Protein AF-A0A7S1UNJ0-F1 (afdb_monomer)

Solvent-accessible surface area (backbone atoms only — not comparable to full-atom values): 33321 Å² total; per-residue (Å²): 111,82,79,63,67,79,77,67,65,96,88,73,76,84,83,81,84,81,82,75,57,75,65,61,56,46,68,75,57,64,80,79,82,58,94,88,71,76,76,59,70,67,60,56,51,50,54,53,51,51,53,52,52,53,52,52,50,52,52,51,52,51,50,52,52,54,50,48,52,56,53,68,71,46,90,45,78,66,61,64,56,61,57,74,69,59,94,50,80,68,52,68,78,72,69,72,71,101,64,100,50,77,69,65,55,52,54,52,49,53,52,50,50,54,53,51,50,50,51,49,52,54,49,51,53,50,50,52,54,49,51,55,50,51,54,51,51,52,52,53,52,53,51,53,49,51,51,50,50,50,52,50,54,50,51,54,54,57,52,58,75,58,63,81,56,83,76,68,75,77,57,80,82,74,50,50,44,43,41,58,51,22,67,74,32,82,94,34,41,76,32,41,58,81,27,34,85,88,45,69,72,45,75,46,76,46,80,42,71,49,60,43,80,43,30,96,87,72,27,39,78,65,80,70,49,31,64,58,48,38,63,63,41,41,46,35,27,38,38,39,39,13,28,73,68,54,47,31,35,49,44,34,46,51,35,17,58,73,72,56,42,68,58,50,44,33,70,68,56,72,93,81,69,62,67,87,32,30,37,88,86,66,48,70,33,31,42,52,92,90,48,83,40,80,48,37,74,86,65,38,96,46,70,65,55,44,46,32,35,52,22,1,17,77,85,8,45,80,45,58,0,16,18,32,50,38,52,24,77,66,68,73,91,82,55,66,85,90,39,50,30,58,27,40,38,35,28,52,65,52,39,71,50,68,68,71,68,58,86,55,82,76,66,77,79,72,75,60,82,85,73,59,65,38,31,33,34,39,35,37,42,48,40,74,30,52,61,93,52,60,42,53,42,50,36,55,79,81,85,60,35,12,74,77,34,60,17,55,41,54,70,65,58,52,53,48,42,38,53,29,34,75,66,67,61,52,74,42,72,34,43,60,72,57,28,63,76,44,54,49,42,71,77,63,48,75,30,41,31,36,39,40,28,58,29,88,67,34,69,76,52,51,72,62,44,54,63,41,38,43,51,45,17,56,49,11,60,41,90,81,26,42,24,30,42,39,45,35,64,60,26,49,71,43,49,75,72,78,36,64,51,41,66,60,42,47,79,44,44,42,58,39,27,49,74,37,72,24,44,52,39,31,46,19,57,68,41,44,72,59,44,62,67,48,76,73,61,76,74,80,78,71,45,96,80,76,56,71,67,95,71,83,72,93,63,78,92,38,72,44,76,56,80,69,46,52,26,32,39,54,34,52,45,52,44,34,52,47,46,48,37,64,58,34,50,78,130

Mean predicted aligned error: 14.16 Å

Radius of gyration: 33.6 Å; Cα contacts (8 Å, |Δi|>4): 820; chains: 1; bounding box: 110×55×70 Å

Sequence (587 aa):
YRSARHHLSNSERINITIIFSPHMLRLATKNTNHPHQQLPSSTMLLIRVILVVTVMCAVSVTFILTLFDSLRDANDTKAAAALMTMDSPIWAEVGMTNGNGTSSSISRALEAVATLTKANEDLTSTVNMLEDHVQGLEKQLRSKTNEWKGAIEAAVKDSSSQATATTTSKDDDSLPMCDDLMNQHVMYRDGAFLSRPTTEVIWKTRGDGSQELTYPHMCRLKRYTATEARQCLAGHHIAVIGDSLSRYQYLGLVHLIENGEHPKRFGRRDDTGKCQHVNEKGEPQCTLHGEKNVCFEGTYRDWQAMYMDVGGGEDGGVFNGRMQCSCAQLDKKNTTEESYTQSFHYVSDIVDNMIIGENSAAAAATVDEKNGNQRIKMTMFNEVGWYDDPAPLNLFSFNNCSYDGSCRHSKEYNDELIARAYNKGWDWSAPLKKALNSTLRRDFGDVDITIYNRGLWNQIKGPTLAELMPLFYDWTGGTEGRCFYRSTTGSTRTRQKGHMIADRERDRLFDETIKAGCGYWDVAHVTREFIEYIADHPAQKKTNGGKKRLGNWDGYNNLYWDAVHFSPWVYEELNNLFLNILCNVKE

Structure (mmCIF, N/CA/C/O backbone):
data_AF-A0A7S1UNJ0-F1
#
_entry.id   AF-A0A7S1UNJ0-F1
#
loop_
_atom_site.group_PDB
_atom_site.id
_atom_site.type_symbol
_atom_site.label_atom_id
_atom_site.label_alt_id
_atom_site.label_comp_id
_atom_site.label_asym_id
_atom_site.label_entity_id
_atom_site.label_seq_id
_atom_site.pdbx_PDB_ins_code
_atom_site.Cartn_x
_atom_site.Cartn_y
_atom_site.Cartn_z
_atom_site.occupancy
_atom_site.B_iso_or_equiv
_atom_site.auth_seq_id
_atom_site.auth_comp_id
_atom_site.auth_asym_id
_atom_site.auth_atom_id
_atom_site.pdbx_PDB_model_num
ATOM 1 N N . TYR A 1 1 ? 54.045 -4.221 -6.256 1.00 31.78 1 TYR A N 1
ATOM 2 C CA . TYR A 1 1 ? 53.807 -2.860 -5.716 1.00 31.78 1 TYR A CA 1
ATOM 3 C C . TYR A 1 1 ? 53.582 -2.832 -4.199 1.00 31.78 1 TYR A C 1
ATOM 5 O O . TYR A 1 1 ? 54.375 -2.207 -3.510 1.00 31.78 1 TYR A O 1
ATOM 13 N N . ARG A 1 2 ? 52.574 -3.526 -3.631 1.00 26.72 2 ARG A N 1
ATOM 14 C CA . ARG A 1 2 ? 52.358 -3.537 -2.161 1.00 26.72 2 ARG A CA 1
ATOM 15 C C . ARG A 1 2 ? 53.514 -4.159 -1.357 1.00 26.72 2 ARG A C 1
ATOM 17 O O . ARG A 1 2 ? 53.830 -3.636 -0.300 1.00 26.72 2 ARG A O 1
ATOM 24 N N . SER A 1 3 ? 54.199 -5.174 -1.891 1.00 27.03 3 SER A N 1
ATOM 25 C CA . SER A 1 3 ? 55.351 -5.803 -1.213 1.00 27.03 3 SER A CA 1
ATOM 26 C C . SER A 1 3 ? 56.630 -4.948 -1.218 1.00 27.03 3 SER A C 1
ATOM 28 O O . SER A 1 3 ? 57.425 -5.028 -0.293 1.00 27.03 3 SER A O 1
ATOM 30 N N . ALA A 1 4 ? 56.819 -4.083 -2.222 1.00 36.12 4 ALA A N 1
ATOM 31 C CA . ALA A 1 4 ? 58.015 -3.238 -2.347 1.00 36.12 4 ALA A CA 1
ATOM 32 C C . ALA A 1 4 ? 57.964 -1.985 -1.448 1.00 36.12 4 ALA A C 1
ATOM 34 O O . ALA A 1 4 ? 58.986 -1.379 -1.147 1.00 36.12 4 ALA A O 1
ATOM 35 N N . ARG A 1 5 ? 56.768 -1.600 -0.983 1.00 36.34 5 ARG A N 1
ATOM 36 C CA . ARG A 1 5 ? 56.536 -0.363 -0.221 1.00 36.34 5 ARG A CA 1
ATOM 37 C C . ARG A 1 5 ? 57.022 -0.430 1.234 1.00 36.34 5 ARG A C 1
ATOM 39 O O . ARG A 1 5 ? 57.134 0.614 1.864 1.00 36.34 5 ARG A O 1
ATOM 46 N N . HIS A 1 6 ? 57.310 -1.622 1.760 1.00 36.16 6 HIS A N 1
ATOM 47 C CA . HIS A 1 6 ? 57.734 -1.804 3.153 1.00 36.16 6 HIS A CA 1
ATOM 48 C C . HIS A 1 6 ? 59.255 -1.802 3.376 1.00 36.16 6 HIS A C 1
ATOM 50 O O . HIS A 1 6 ? 59.674 -1.784 4.529 1.00 36.16 6 HIS A O 1
ATOM 56 N N . HIS A 1 7 ? 60.076 -1.762 2.319 1.00 36.78 7 HIS A N 1
ATOM 57 C CA . HIS A 1 7 ? 61.534 -1.928 2.438 1.00 36.78 7 HIS A CA 1
ATOM 58 C C . HIS A 1 7 ? 62.389 -0.735 1.980 1.00 36.78 7 HIS A C 1
ATOM 60 O O . HIS A 1 7 ? 63.610 -0.840 2.003 1.00 36.78 7 HIS A O 1
ATOM 66 N N . LEU A 1 8 ? 61.796 0.408 1.621 1.00 35.28 8 LEU A N 1
ATOM 67 C CA . LEU A 1 8 ? 62.554 1.595 1.196 1.00 35.28 8 LEU A CA 1
ATOM 68 C C . LEU A 1 8 ? 62.492 2.707 2.251 1.00 35.28 8 LEU A C 1
ATOM 70 O O . LEU A 1 8 ? 61.414 3.066 2.730 1.00 35.28 8 LEU A O 1
ATOM 74 N N . SER A 1 9 ? 63.659 3.248 2.616 1.00 40.47 9 SER A N 1
ATOM 75 C CA . SER A 1 9 ? 63.773 4.396 3.523 1.00 40.47 9 SER A CA 1
ATOM 76 C C . SER A 1 9 ? 63.409 5.710 2.810 1.00 40.47 9 SER A C 1
ATOM 78 O O . SER A 1 9 ? 63.422 5.798 1.583 1.00 40.47 9 SER A O 1
ATOM 80 N N . ASN A 1 10 ? 63.050 6.744 3.578 1.00 37.62 10 ASN A N 1
ATOM 81 C CA . ASN A 1 10 ? 62.399 7.966 3.082 1.00 37.62 10 ASN A CA 1
ATOM 82 C C . ASN A 1 10 ? 63.196 8.808 2.054 1.00 37.62 10 ASN A C 1
ATOM 84 O O . ASN A 1 10 ? 62.615 9.747 1.511 1.00 37.62 10 ASN A O 1
ATOM 88 N N . SER A 1 11 ? 64.466 8.507 1.763 1.00 31.81 11 SER A N 1
ATOM 89 C CA . SER A 1 11 ? 65.299 9.281 0.826 1.00 31.81 11 SER A CA 1
ATOM 90 C C . SER A 1 11 ? 65.249 8.823 -0.640 1.00 31.81 11 SER A C 1
ATOM 92 O O . SER A 1 11 ? 65.795 9.518 -1.488 1.00 31.81 11 SER A O 1
ATOM 94 N N . GLU A 1 12 ? 64.574 7.718 -0.975 1.00 40.62 12 GLU A N 1
ATOM 95 C CA . GLU A 1 12 ? 64.539 7.167 -2.345 1.00 40.62 12 GLU A CA 1
ATOM 96 C C . GLU A 1 12 ? 63.107 7.044 -2.886 1.00 40.62 12 GLU A C 1
ATOM 98 O O . GLU A 1 12 ? 62.590 5.961 -3.162 1.00 40.62 12 GLU A O 1
ATOM 103 N N . ARG A 1 13 ? 62.415 8.178 -3.034 1.00 35.31 13 ARG A N 1
ATOM 104 C CA . ARG A 1 13 ? 61.136 8.211 -3.758 1.00 35.31 13 ARG A CA 1
ATOM 105 C C . ARG A 1 13 ? 61.385 8.524 -5.230 1.00 35.31 13 ARG A C 1
ATOM 107 O O . ARG A 1 13 ? 61.629 9.672 -5.584 1.00 35.31 13 ARG A O 1
ATOM 114 N N . ILE A 1 14 ? 61.271 7.510 -6.086 1.00 35.81 14 ILE A N 1
ATOM 115 C CA . ILE A 1 14 ? 61.186 7.697 -7.539 1.00 35.81 14 ILE A CA 1
ATOM 116 C C . ILE A 1 14 ? 59.811 8.306 -7.851 1.00 35.81 14 ILE A C 1
ATOM 118 O O . ILE A 1 14 ? 58.778 7.660 -7.665 1.00 35.81 14 ILE A O 1
ATOM 122 N N . ASN A 1 15 ? 59.790 9.558 -8.311 1.00 30.92 15 ASN A N 1
ATOM 123 C CA . ASN A 1 15 ? 58.581 10.195 -8.830 1.00 30.92 15 ASN A CA 1
ATOM 124 C C . ASN A 1 15 ? 58.394 9.788 -10.295 1.00 30.92 15 ASN A C 1
ATOM 126 O O . ASN A 1 15 ? 59.105 10.268 -11.173 1.00 30.92 15 ASN A O 1
ATOM 130 N N . ILE A 1 16 ? 57.424 8.912 -10.557 1.00 32.69 16 ILE A N 1
ATOM 131 C CA . ILE A 1 16 ? 56.988 8.584 -11.917 1.00 32.69 16 ILE A CA 1
ATOM 132 C C . ILE A 1 16 ? 55.839 9.527 -12.277 1.00 32.69 16 ILE A C 1
ATOM 134 O O . ILE A 1 16 ? 54.727 9.389 -11.765 1.00 32.69 16 ILE A O 1
ATOM 138 N N . THR A 1 17 ? 56.103 10.484 -13.164 1.00 31.47 17 THR A N 1
ATOM 139 C CA . THR A 1 17 ? 55.075 11.361 -13.736 1.00 31.47 17 THR A CA 1
ATOM 140 C C . THR A 1 17 ? 54.550 10.728 -15.020 1.00 31.47 17 THR A C 1
ATOM 142 O O . THR A 1 17 ? 55.225 10.743 -16.044 1.00 31.47 17 THR A O 1
ATOM 145 N N . ILE A 1 18 ? 53.339 10.170 -14.976 1.00 35.25 18 ILE A N 1
ATOM 146 C CA . ILE A 1 18 ? 52.646 9.667 -16.170 1.00 35.25 18 ILE A CA 1
ATOM 147 C C . ILE A 1 18 ? 51.839 10.825 -16.764 1.00 35.25 18 ILE A C 1
ATOM 149 O O . ILE A 1 18 ? 50.862 11.279 -16.167 1.00 35.25 18 ILE A O 1
ATOM 153 N N . ILE A 1 19 ? 52.255 11.322 -17.930 1.00 33.16 19 ILE A N 1
ATOM 154 C CA . ILE A 1 19 ? 51.543 12.378 -18.661 1.00 33.16 19 ILE A CA 1
ATOM 155 C C . ILE A 1 19 ? 50.502 11.710 -19.561 1.00 33.16 19 ILE A C 1
ATOM 157 O O . ILE A 1 19 ? 50.842 11.081 -20.560 1.00 33.16 19 ILE A O 1
ATOM 161 N N . PHE A 1 20 ? 49.222 11.843 -19.216 1.00 35.59 20 PHE A N 1
ATOM 162 C CA . PHE A 1 20 ? 48.139 11.432 -20.107 1.00 35.59 20 PHE A CA 1
ATOM 163 C C . PHE A 1 20 ? 47.921 12.482 -21.201 1.00 35.59 20 PHE A C 1
ATOM 165 O O . PHE A 1 20 ? 47.884 13.682 -20.926 1.00 35.59 20 PHE A O 1
ATOM 172 N N . SER A 1 21 ? 47.702 12.029 -22.438 1.00 38.34 21 SER A N 1
ATOM 173 C CA . SER A 1 21 ? 47.213 12.893 -23.516 1.00 38.34 21 SER A CA 1
ATOM 174 C C . SER A 1 21 ? 45.868 13.535 -23.118 1.00 38.34 21 SER A C 1
ATOM 176 O O . SER A 1 21 ? 44.987 12.829 -22.609 1.00 38.34 21 SER A O 1
ATOM 178 N N . PRO A 1 22 ? 45.643 14.838 -23.392 1.00 39.88 22 PRO A N 1
ATOM 179 C CA . PRO A 1 22 ? 44.367 15.517 -23.139 1.00 39.88 22 PRO A CA 1
ATOM 180 C C . PRO A 1 22 ? 43.141 14.814 -23.752 1.00 39.88 22 PRO A C 1
ATOM 182 O O . PRO A 1 22 ? 42.018 14.995 -23.276 1.00 39.88 22 PRO A O 1
ATOM 185 N N . HIS A 1 23 ? 43.340 13.983 -24.783 1.00 42.88 23 HIS A N 1
ATOM 186 C CA . HIS A 1 23 ? 42.280 13.183 -25.401 1.00 42.88 23 HIS A CA 1
ATOM 187 C C . HIS A 1 23 ? 41.800 12.013 -24.526 1.00 42.88 23 HIS A C 1
ATOM 189 O O . HIS A 1 23 ? 40.591 11.802 -24.416 1.00 42.88 23 HIS A O 1
ATOM 195 N N . MET A 1 24 ? 42.708 11.318 -23.833 1.00 41.38 24 MET A N 1
ATOM 196 C CA . MET A 1 24 ? 42.376 10.228 -22.900 1.00 41.38 24 MET A CA 1
ATOM 197 C C . MET A 1 24 ? 41.607 10.751 -21.679 1.00 41.38 24 MET A C 1
ATOM 199 O O . MET A 1 24 ? 40.623 10.152 -21.243 1.00 41.38 24 MET A O 1
ATOM 203 N N . LEU A 1 25 ? 41.999 11.925 -21.168 1.00 43.38 25 LEU A N 1
ATOM 204 C CA . LEU A 1 25 ? 41.324 12.561 -20.034 1.00 43.38 25 LEU A CA 1
ATOM 205 C C . LEU A 1 25 ? 39.905 13.035 -20.403 1.00 43.38 25 LEU A C 1
ATOM 207 O O . LEU A 1 25 ? 38.991 12.956 -19.582 1.00 43.38 25 LEU A O 1
ATOM 211 N N . ARG A 1 26 ? 39.691 13.467 -21.655 1.00 46.25 26 ARG A N 1
ATOM 212 C CA . ARG A 1 26 ? 38.361 13.823 -22.183 1.00 46.25 26 ARG A CA 1
ATOM 213 C C . ARG A 1 26 ? 37.432 12.618 -22.329 1.00 46.25 26 ARG A C 1
ATOM 215 O O . ARG A 1 26 ? 36.246 12.767 -22.054 1.00 46.25 26 ARG A O 1
ATOM 222 N N . LEU A 1 27 ? 37.935 11.442 -22.712 1.00 47.78 27 LEU A N 1
ATOM 223 C CA . LEU A 1 27 ? 37.126 10.214 -22.804 1.00 47.78 27 LEU A CA 1
ATOM 224 C C . LEU A 1 27 ? 36.653 9.721 -21.427 1.00 47.78 27 LEU A C 1
ATOM 226 O O . LEU A 1 27 ? 35.520 9.269 -21.296 1.00 47.78 27 LEU A O 1
ATOM 230 N N . ALA A 1 28 ? 37.474 9.882 -20.386 1.00 46.66 28 ALA A N 1
ATOM 231 C CA . ALA A 1 28 ? 37.104 9.511 -19.018 1.00 46.66 28 ALA A CA 1
ATOM 232 C C . ALA A 1 28 ? 36.115 10.492 -18.351 1.00 46.66 28 ALA A C 1
ATOM 234 O O . ALA A 1 28 ? 35.383 10.097 -17.446 1.00 46.66 28 ALA A O 1
ATOM 235 N N . THR A 1 29 ? 36.079 11.759 -18.784 1.00 44.31 29 THR A N 1
ATOM 236 C CA . THR A 1 29 ? 35.309 12.835 -18.123 1.00 44.31 29 THR A CA 1
ATOM 237 C C . THR A 1 29 ? 34.035 13.256 -18.857 1.00 44.31 29 THR A C 1
ATOM 239 O O . THR A 1 29 ? 33.159 13.854 -18.240 1.00 44.31 29 THR A O 1
ATOM 242 N N . LYS A 1 30 ? 33.859 12.917 -20.144 1.00 45.25 30 LYS A N 1
ATOM 243 C CA . LYS A 1 30 ? 32.687 13.352 -20.935 1.00 45.25 30 LYS A CA 1
ATOM 244 C C . LYS A 1 30 ? 31.337 12.773 -20.490 1.00 45.25 30 LYS A C 1
ATOM 246 O O . LYS A 1 30 ? 30.307 13.235 -20.970 1.00 45.25 30 LYS A O 1
ATOM 251 N N . ASN A 1 31 ? 31.323 11.796 -19.585 1.00 45.06 31 ASN A N 1
ATOM 252 C CA . ASN A 1 31 ? 30.121 11.036 -19.239 1.00 45.06 31 ASN A CA 1
ATOM 253 C C . ASN A 1 31 ? 29.284 11.627 -18.084 1.00 45.06 31 ASN A C 1
ATOM 255 O O . ASN A 1 31 ? 28.440 10.931 -17.530 1.00 45.06 31 ASN A O 1
ATOM 259 N N . THR A 1 32 ? 29.509 12.885 -17.683 1.00 40.75 32 THR A N 1
ATOM 260 C CA . THR A 1 32 ? 28.756 13.503 -16.572 1.00 40.75 32 THR A CA 1
ATOM 261 C C . THR A 1 32 ? 27.659 14.477 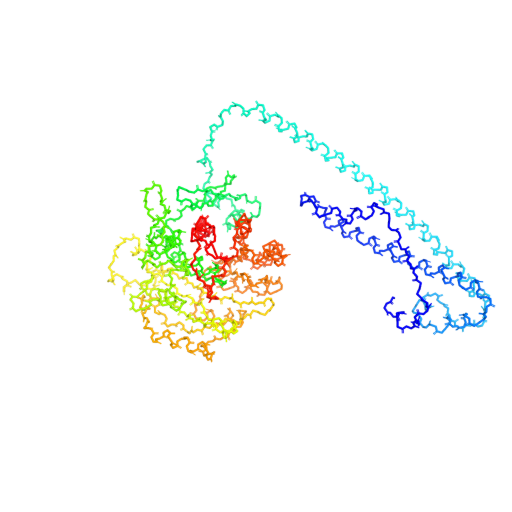-17.003 1.00 40.75 32 THR A C 1
ATOM 263 O O . THR A 1 32 ? 26.838 14.828 -16.165 1.00 40.75 32 THR A O 1
ATOM 266 N N . ASN A 1 33 ? 27.608 14.913 -18.272 1.00 36.25 33 ASN A N 1
ATOM 267 C CA . ASN A 1 33 ? 26.766 16.062 -18.656 1.00 36.25 33 ASN A CA 1
ATOM 268 C C . ASN A 1 33 ? 25.633 15.766 -19.660 1.00 36.25 33 ASN A C 1
ATOM 270 O O . ASN A 1 33 ? 24.837 16.663 -19.916 1.00 36.25 33 ASN A O 1
ATOM 274 N N . HIS A 1 34 ? 25.504 14.547 -20.203 1.00 41.44 34 HIS A N 1
ATOM 275 C CA . HIS A 1 34 ? 24.384 14.187 -21.090 1.00 41.44 34 HIS A CA 1
ATOM 276 C C . HIS A 1 34 ? 23.925 12.729 -20.873 1.00 41.44 34 HIS A C 1
ATOM 278 O O . HIS A 1 34 ? 24.598 11.812 -21.340 1.00 41.44 34 HIS A O 1
ATOM 284 N N . PRO A 1 35 ? 22.781 12.483 -20.204 1.00 40.81 35 PRO A N 1
ATOM 285 C CA . PRO A 1 35 ? 22.344 11.132 -19.825 1.00 40.81 35 PRO A CA 1
ATOM 286 C C . PRO A 1 35 ? 21.819 10.251 -20.979 1.00 40.81 35 PRO A C 1
ATOM 288 O O . PRO A 1 35 ? 21.586 9.066 -20.766 1.00 40.81 35 PRO A O 1
ATOM 291 N N . HIS A 1 36 ? 21.670 10.772 -22.203 1.00 36.81 36 HIS A N 1
ATOM 292 C CA . HIS A 1 36 ? 21.059 10.040 -23.328 1.00 36.81 36 HIS A CA 1
ATOM 293 C C . HIS A 1 36 ? 22.043 9.400 -24.324 1.00 36.81 36 HIS A C 1
ATOM 295 O O . HIS A 1 36 ? 21.622 8.897 -25.362 1.00 36.81 36 HIS A O 1
ATOM 301 N N . GLN A 1 37 ? 23.347 9.383 -24.037 1.00 41.28 37 GLN A N 1
ATOM 302 C CA . GLN A 1 37 ? 24.344 8.722 -24.891 1.00 41.28 37 GLN A CA 1
ATOM 303 C C . GLN A 1 37 ? 25.240 7.799 -24.061 1.00 41.28 37 GLN A C 1
ATOM 305 O O . GLN A 1 37 ? 26.401 8.107 -23.802 1.00 41.28 37 GLN A O 1
ATOM 310 N N . GLN A 1 38 ? 24.706 6.656 -23.623 1.00 44.22 38 GLN A N 1
ATOM 311 C CA . GLN A 1 38 ? 25.539 5.604 -23.037 1.00 44.22 38 GLN A CA 1
ATOM 312 C C . GLN A 1 38 ? 26.179 4.762 -24.147 1.00 44.22 38 GLN A C 1
ATOM 314 O O . GLN A 1 38 ? 25.488 4.213 -25.004 1.00 44.22 38 GLN A O 1
ATOM 319 N N . LEU A 1 39 ? 27.510 4.646 -24.120 1.00 46.75 39 LEU A N 1
ATOM 320 C CA . LEU A 1 39 ? 28.212 3.605 -24.874 1.00 46.75 39 LEU A CA 1
ATOM 321 C C . LEU A 1 39 ? 27.805 2.223 -24.327 1.00 46.75 39 LEU A C 1
ATOM 323 O O . LEU A 1 39 ? 27.637 2.094 -23.110 1.00 46.75 39 LEU A O 1
ATOM 327 N N . PRO A 1 40 ? 27.698 1.183 -25.175 1.00 62.03 40 PRO A N 1
ATOM 328 C CA . PRO A 1 40 ? 27.435 -0.181 -24.723 1.00 62.03 40 PRO A CA 1
ATOM 329 C C . PRO A 1 40 ? 28.428 -0.615 -23.634 1.00 62.03 40 PRO A C 1
ATOM 331 O O . PRO A 1 40 ? 29.626 -0.325 -23.709 1.00 62.03 40 PRO A O 1
ATOM 334 N N . SER A 1 41 ? 27.941 -1.330 -22.617 1.00 50.31 41 SER A N 1
ATOM 335 C CA . SER A 1 41 ? 28.733 -1.755 -21.449 1.00 50.31 41 SER A CA 1
ATOM 336 C C . SER A 1 41 ? 29.989 -2.554 -21.828 1.00 50.31 41 SER A C 1
ATOM 338 O O . SER A 1 41 ? 31.035 -2.413 -21.189 1.00 50.31 41 SER A O 1
ATOM 340 N N . SER A 1 42 ? 29.919 -3.323 -22.916 1.00 47.50 42 SER A N 1
ATOM 341 C CA . SER A 1 42 ? 31.031 -4.085 -23.490 1.00 47.50 42 SER A CA 1
ATOM 342 C C . SER A 1 42 ? 32.164 -3.194 -24.012 1.00 47.50 42 SER A C 1
ATOM 344 O O . SER A 1 42 ? 33.335 -3.506 -23.800 1.00 47.50 42 SER A O 1
ATOM 346 N N . THR A 1 43 ? 31.849 -2.043 -24.614 1.00 60.28 43 THR A N 1
ATOM 347 C CA . THR A 1 43 ? 32.844 -1.078 -25.109 1.00 60.28 43 THR A CA 1
ATOM 348 C C . THR A 1 43 ? 33.581 -0.398 -23.954 1.00 60.28 43 THR A C 1
ATOM 350 O O . THR A 1 43 ? 34.802 -0.253 -23.993 1.00 60.28 43 THR A O 1
ATOM 353 N N . MET A 1 44 ? 32.870 -0.040 -22.879 1.00 58.22 44 MET A N 1
ATOM 354 C CA . MET A 1 44 ? 33.486 0.557 -21.683 1.00 58.22 44 MET A CA 1
ATOM 355 C C . MET A 1 44 ? 34.365 -0.434 -20.912 1.00 58.22 44 MET A C 1
ATOM 357 O O . MET A 1 44 ? 35.400 -0.041 -20.368 1.00 58.22 44 MET A O 1
ATOM 361 N N . LEU A 1 45 ? 33.986 -1.714 -20.875 1.00 55.78 45 LEU A N 1
ATOM 362 C CA . LEU A 1 45 ? 34.808 -2.768 -20.282 1.00 55.78 45 LEU A CA 1
ATOM 363 C C . LEU A 1 45 ? 36.102 -2.975 -21.082 1.00 55.78 45 LEU A C 1
ATOM 365 O O . LEU A 1 45 ? 37.179 -3.010 -20.490 1.00 55.78 45 LEU A O 1
ATOM 369 N N . LEU A 1 46 ? 36.007 -3.025 -22.414 1.00 61.72 46 LEU A N 1
ATOM 370 C CA . LEU A 1 46 ? 37.161 -3.174 -23.300 1.00 61.72 46 LEU A CA 1
ATOM 371 C C . LEU A 1 46 ? 38.154 -2.009 -23.150 1.00 61.72 46 LEU A C 1
ATOM 373 O O . LEU A 1 46 ? 39.348 -2.246 -22.980 1.00 61.72 46 LEU A O 1
ATOM 377 N N . ILE A 1 47 ? 37.666 -0.762 -23.110 1.00 65.62 47 ILE A N 1
ATOM 378 C CA . ILE A 1 47 ? 38.508 0.428 -22.892 1.00 65.62 47 ILE A CA 1
ATOM 379 C C . ILE A 1 47 ? 39.249 0.342 -21.551 1.00 65.62 47 ILE A C 1
ATOM 381 O O . ILE A 1 47 ? 40.442 0.632 -21.489 1.00 65.62 47 IL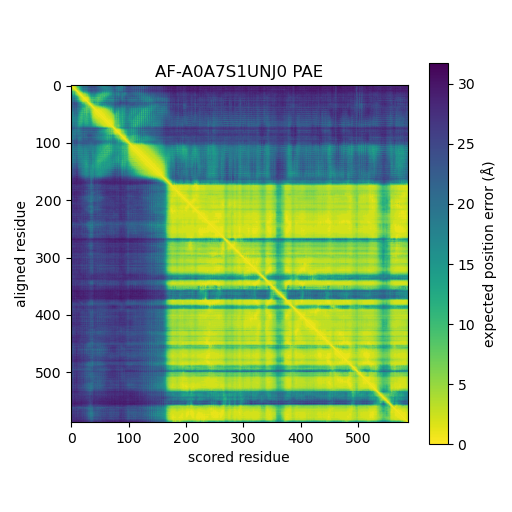E A O 1
ATOM 385 N N . ARG A 1 48 ? 38.576 -0.089 -20.475 1.00 61.56 48 ARG A N 1
ATOM 386 C CA . ARG A 1 48 ? 39.200 -0.241 -19.148 1.00 61.56 48 ARG A CA 1
ATOM 387 C C . ARG A 1 48 ? 40.265 -1.335 -19.125 1.00 61.56 48 ARG A C 1
ATOM 389 O O . ARG A 1 48 ? 41.312 -1.127 -18.519 1.00 61.56 48 ARG A O 1
ATOM 396 N N . VAL A 1 49 ? 40.013 -2.471 -19.777 1.00 64.25 49 VAL A N 1
ATOM 397 C CA . VAL A 1 49 ? 40.980 -3.577 -19.870 1.00 64.25 49 VAL A CA 1
ATOM 398 C C . VAL A 1 49 ? 42.224 -3.136 -20.638 1.00 64.25 49 VAL A C 1
ATOM 400 O O . VAL A 1 49 ? 43.330 -3.323 -20.137 1.00 64.25 49 VAL A O 1
ATOM 403 N N . ILE A 1 50 ? 42.056 -2.473 -21.786 1.00 68.50 50 ILE A N 1
ATOM 404 C CA . ILE A 1 50 ? 43.175 -1.948 -22.581 1.00 68.50 50 ILE A CA 1
ATOM 405 C C . ILE A 1 50 ? 44.002 -0.955 -21.752 1.00 68.50 50 ILE A C 1
ATOM 407 O O . ILE A 1 50 ? 45.219 -1.085 -21.681 1.00 68.50 50 ILE A O 1
ATOM 411 N N . LEU A 1 51 ? 43.358 -0.021 -21.042 1.00 65.25 51 LEU A N 1
ATOM 412 C CA . LEU A 1 51 ? 44.053 0.966 -20.204 1.00 65.25 51 LEU A CA 1
ATOM 413 C C . LEU A 1 51 ? 44.881 0.320 -19.085 1.00 65.25 51 LEU A C 1
ATOM 415 O O . LEU A 1 51 ? 46.009 0.742 -18.834 1.00 65.25 51 LEU A O 1
ATOM 419 N N . VAL A 1 52 ? 44.345 -0.709 -18.423 1.00 63.94 52 VAL A N 1
ATOM 420 C CA . VAL A 1 52 ? 45.062 -1.429 -17.359 1.00 63.94 52 VAL A CA 1
ATOM 421 C C . VAL A 1 52 ? 46.257 -2.191 -17.928 1.00 63.94 52 VAL A C 1
ATOM 423 O O . VAL A 1 52 ? 47.351 -2.090 -17.373 1.00 63.94 52 VAL A O 1
ATOM 426 N N . VAL A 1 53 ? 46.076 -2.904 -19.043 1.00 66.06 53 VAL A N 1
ATOM 427 C CA . VAL A 1 53 ? 47.153 -3.670 -19.687 1.00 66.06 53 VAL A CA 1
ATOM 428 C C . VAL A 1 53 ? 48.271 -2.738 -20.156 1.00 66.06 53 VAL A C 1
ATOM 430 O O . VAL A 1 53 ? 49.429 -2.968 -19.814 1.00 66.06 53 VAL A O 1
ATOM 433 N N . THR A 1 54 ? 47.941 -1.634 -20.830 1.00 71.56 54 THR A N 1
ATOM 434 C CA . THR A 1 54 ? 48.935 -0.661 -21.311 1.00 71.56 54 THR A CA 1
ATOM 435 C C . THR A 1 54 ? 49.726 -0.033 -20.163 1.00 71.56 54 THR A C 1
ATOM 437 O O . THR A 1 54 ? 50.949 0.077 -20.249 1.00 71.56 54 THR A O 1
ATOM 440 N N . VAL A 1 55 ? 49.068 0.329 -19.054 1.00 68.75 55 VAL A N 1
ATOM 441 C CA . VAL A 1 55 ? 49.759 0.877 -17.873 1.00 68.75 55 VAL A CA 1
ATOM 442 C C . VAL A 1 55 ? 50.671 -0.170 -17.232 1.00 68.75 55 VAL A C 1
ATOM 444 O O . VAL A 1 55 ? 51.799 0.155 -16.868 1.00 68.75 55 VAL A O 1
ATOM 447 N N . MET A 1 56 ? 50.229 -1.425 -17.114 1.00 62.47 56 MET A N 1
ATOM 448 C CA . MET A 1 56 ? 51.065 -2.488 -16.552 1.00 62.47 56 MET A CA 1
ATOM 449 C C . MET A 1 56 ? 52.280 -2.795 -17.433 1.00 62.47 56 MET A C 1
ATOM 451 O O . MET A 1 56 ? 53.384 -2.911 -16.904 1.00 62.47 56 MET A O 1
ATOM 455 N N . CYS A 1 57 ? 52.114 -2.856 -18.755 1.00 69.25 57 CYS A N 1
ATOM 456 C CA . CYS A 1 57 ? 53.223 -3.048 -19.690 1.00 69.25 57 CYS A CA 1
ATOM 457 C C . CYS A 1 57 ? 54.218 -1.879 -19.633 1.00 69.25 57 CYS A C 1
ATOM 459 O O . CYS A 1 57 ? 55.416 -2.112 -19.481 1.00 69.25 57 CYS A O 1
ATOM 461 N N . ALA A 1 58 ? 53.738 -0.630 -19.654 1.00 65.81 58 ALA A N 1
ATOM 462 C CA . ALA A 1 58 ? 54.592 0.556 -19.582 1.00 65.81 58 ALA A CA 1
ATOM 463 C C . ALA A 1 58 ? 55.386 0.630 -18.269 1.00 65.81 58 ALA A C 1
ATOM 465 O O . ALA A 1 58 ? 56.577 0.943 -18.285 1.00 65.81 58 ALA A O 1
ATOM 466 N N . VAL A 1 59 ? 54.760 0.305 -17.132 1.00 68.50 59 VAL A N 1
ATOM 467 C CA . VAL A 1 59 ? 55.441 0.268 -15.829 1.00 68.50 59 VAL A CA 1
ATOM 468 C C . VAL A 1 59 ? 56.494 -0.840 -15.792 1.00 68.50 59 VAL A C 1
ATOM 470 O O . VAL A 1 59 ? 57.605 -0.587 -15.332 1.00 68.50 59 VAL A O 1
ATOM 473 N N . SER A 1 60 ? 56.187 -2.036 -16.303 1.00 69.56 60 SER A N 1
ATOM 474 C CA . SER A 1 60 ? 57.142 -3.150 -16.343 1.00 69.56 60 SER A CA 1
ATOM 475 C C . SER A 1 60 ? 58.344 -2.851 -17.237 1.00 69.56 60 SER A C 1
ATOM 477 O O . SER A 1 60 ? 59.477 -3.052 -16.810 1.00 69.56 60 SER A O 1
ATOM 479 N N . VAL A 1 61 ? 58.123 -2.311 -18.440 1.00 67.50 61 VAL A N 1
ATOM 480 C CA . VAL A 1 61 ? 59.204 -1.937 -19.366 1.00 67.50 61 VAL A CA 1
ATOM 481 C C . VAL A 1 61 ? 60.049 -0.805 -18.785 1.00 67.50 61 VAL A C 1
ATOM 483 O O . VAL A 1 61 ? 61.270 -0.910 -18.767 1.00 67.50 61 VAL A O 1
ATOM 486 N N . THR A 1 62 ? 59.424 0.237 -18.228 1.00 68.06 62 THR A N 1
ATOM 487 C CA . THR A 1 62 ? 60.156 1.350 -17.600 1.00 68.06 62 THR A CA 1
ATOM 488 C C . THR A 1 62 ? 60.986 0.865 -16.413 1.00 68.06 62 THR A C 1
ATOM 490 O O . THR A 1 62 ? 62.144 1.248 -16.275 1.00 68.06 62 THR A O 1
ATOM 493 N N . PHE A 1 63 ? 60.430 -0.016 -15.575 1.00 72.06 63 PHE A N 1
ATOM 494 C CA . PHE A 1 63 ? 61.150 -0.618 -14.454 1.00 72.06 63 PHE A CA 1
ATOM 495 C C . PHE A 1 63 ? 62.352 -1.447 -14.925 1.00 72.06 63 PHE A C 1
ATOM 497 O O . PHE A 1 63 ? 63.441 -1.280 -14.386 1.00 72.06 63 PHE A O 1
ATOM 504 N N . ILE A 1 64 ? 62.181 -2.281 -15.956 1.00 66.62 64 ILE A N 1
ATOM 505 C CA . ILE A 1 64 ? 63.263 -3.095 -16.530 1.00 66.62 64 ILE A CA 1
ATOM 506 C C . ILE A 1 64 ? 64.358 -2.205 -17.131 1.00 66.62 64 ILE A C 1
ATOM 508 O O . ILE A 1 64 ? 65.532 -2.440 -16.867 1.00 66.62 64 ILE A O 1
ATOM 512 N N . LEU A 1 65 ? 64.002 -1.158 -17.881 1.00 62.47 65 LEU A N 1
ATOM 513 C CA . LEU A 1 65 ? 64.976 -0.234 -18.473 1.00 62.47 65 LEU A CA 1
ATOM 514 C C . LEU A 1 65 ? 65.733 0.569 -17.406 1.00 62.47 65 LEU A C 1
ATOM 516 O O . LEU A 1 65 ? 66.952 0.670 -17.473 1.00 62.47 65 LEU A O 1
ATOM 520 N N . THR A 1 66 ? 65.040 1.051 -16.370 1.00 65.69 66 THR A N 1
ATOM 521 C CA . THR A 1 66 ? 65.672 1.782 -15.253 1.00 65.69 66 THR A CA 1
ATOM 522 C C . THR A 1 66 ? 66.605 0.872 -14.448 1.00 65.69 66 THR A C 1
ATOM 524 O O . THR A 1 66 ? 67.667 1.299 -13.991 1.00 65.69 66 THR A O 1
ATOM 527 N N . LEU A 1 67 ? 66.225 -0.401 -14.289 1.00 63.31 67 LEU A N 1
ATOM 528 C CA . LEU A 1 67 ? 67.058 -1.427 -13.669 1.00 63.31 67 LEU A CA 1
ATOM 529 C C . LEU A 1 67 ? 68.307 -1.702 -14.516 1.00 63.31 67 LEU A C 1
ATOM 531 O O . LEU A 1 67 ? 69.398 -1.796 -13.967 1.00 63.31 67 LEU A O 1
ATOM 535 N N . PHE A 1 68 ? 68.167 -1.778 -15.841 1.00 59.09 68 PHE A N 1
ATOM 536 C CA . PHE A 1 68 ? 69.288 -1.978 -16.760 1.00 59.09 68 PHE A CA 1
ATOM 537 C C . PHE A 1 68 ? 70.244 -0.786 -16.807 1.00 59.09 68 PHE A C 1
ATOM 539 O O . PHE A 1 68 ? 71.450 -1.004 -16.772 1.00 59.09 68 PHE A O 1
ATOM 546 N N . ASP A 1 69 ? 69.743 0.450 -16.825 1.00 57.75 69 ASP A N 1
ATOM 547 C CA . ASP A 1 69 ? 70.592 1.646 -16.759 1.00 57.75 69 ASP A CA 1
ATOM 548 C C . ASP A 1 69 ? 71.330 1.725 -15.414 1.00 57.75 69 ASP A C 1
ATOM 550 O O . ASP A 1 69 ? 72.536 1.961 -15.381 1.00 57.75 69 ASP A O 1
ATOM 554 N N . SER A 1 70 ? 70.651 1.388 -14.310 1.00 57.16 70 SER A N 1
ATOM 555 C CA . SER A 1 70 ? 71.286 1.302 -12.985 1.00 57.16 70 SER A CA 1
ATOM 556 C C . SER A 1 70 ? 72.362 0.210 -12.920 1.00 57.16 70 SER A C 1
ATOM 558 O O . SER A 1 70 ? 73.389 0.392 -12.270 1.00 57.16 70 SER A O 1
ATOM 560 N N . LEU A 1 71 ? 72.156 -0.922 -13.602 1.00 52.72 71 LEU A N 1
ATOM 561 C CA . LEU A 1 71 ? 73.136 -2.011 -13.704 1.00 52.72 71 LEU A CA 1
ATOM 562 C C . LEU A 1 71 ? 74.288 -1.687 -14.665 1.00 52.72 71 LEU A C 1
ATOM 564 O O . LEU A 1 71 ? 75.396 -2.173 -14.460 1.00 52.72 71 LEU A O 1
ATOM 568 N N . ARG A 1 72 ? 74.045 -0.874 -15.700 1.00 53.47 72 ARG A N 1
ATOM 569 C CA . ARG A 1 72 ? 75.066 -0.422 -16.654 1.00 53.47 72 ARG A CA 1
ATOM 570 C C . ARG A 1 72 ? 76.027 0.578 -16.015 1.00 53.47 72 ARG A C 1
ATOM 572 O O . ARG A 1 72 ? 77.225 0.513 -16.280 1.00 53.47 72 ARG A O 1
ATOM 579 N N . ASP A 1 73 ? 75.507 1.467 -15.173 1.00 48.16 73 ASP A N 1
ATOM 580 C CA . ASP A 1 73 ? 76.305 2.485 -14.485 1.00 48.16 73 ASP A CA 1
ATOM 581 C C . ASP A 1 73 ? 77.008 1.924 -13.232 1.00 48.16 73 ASP A C 1
ATOM 583 O O . ASP A 1 73 ? 78.074 2.403 -12.836 1.00 48.16 73 ASP A O 1
ATOM 587 N N . ALA A 1 74 ? 76.475 0.852 -12.637 1.00 47.72 74 ALA A N 1
ATOM 588 C CA . ALA A 1 74 ? 77.115 0.129 -11.547 1.00 47.72 74 ALA A CA 1
ATOM 589 C C . ALA A 1 74 ? 78.177 -0.857 -12.070 1.00 47.72 74 ALA A C 1
ATOM 591 O O . ALA A 1 74 ? 77.962 -2.065 -12.115 1.00 47.72 74 ALA A O 1
ATOM 592 N N . ASN A 1 75 ? 79.389 -0.372 -12.349 1.00 47.38 75 ASN A N 1
ATOM 593 C CA . ASN A 1 75 ? 80.576 -1.231 -12.517 1.00 47.38 75 ASN A CA 1
ATOM 594 C C . ASN A 1 75 ? 81.063 -1.843 -11.175 1.00 47.38 75 ASN A C 1
ATOM 596 O O . ASN A 1 75 ? 82.245 -2.129 -10.990 1.00 47.38 75 ASN A O 1
ATOM 600 N N . ASP A 1 76 ? 80.157 -1.997 -10.206 1.00 46.19 76 ASP A N 1
ATOM 601 C CA . ASP A 1 76 ? 80.440 -2.393 -8.834 1.00 46.19 76 ASP A CA 1
ATOM 602 C C . ASP A 1 76 ? 79.779 -3.745 -8.534 1.00 46.19 76 ASP A C 1
ATOM 604 O O . ASP A 1 76 ? 78.558 -3.884 -8.416 1.00 46.19 76 ASP A O 1
ATOM 608 N N . THR A 1 77 ? 80.624 -4.766 -8.404 1.00 48.88 77 THR A N 1
ATOM 609 C CA . THR A 1 77 ? 80.288 -6.181 -8.150 1.00 48.88 77 THR A CA 1
ATOM 610 C C . THR A 1 77 ? 79.314 -6.441 -6.988 1.00 48.88 77 THR A C 1
ATOM 612 O O . THR A 1 77 ? 78.744 -7.529 -6.900 1.00 48.88 77 THR A O 1
ATOM 615 N N . LYS A 1 78 ? 79.059 -5.460 -6.114 1.00 49.06 78 LYS A N 1
ATOM 616 C CA . LYS A 1 78 ? 78.118 -5.582 -4.990 1.00 49.06 78 LYS A CA 1
ATOM 617 C C . LYS A 1 78 ? 76.642 -5.410 -5.370 1.00 49.06 78 LYS A C 1
ATOM 619 O O . LYS A 1 78 ? 75.802 -6.056 -4.747 1.00 49.06 78 LYS A O 1
ATOM 624 N N . ALA A 1 79 ? 76.308 -4.617 -6.392 1.00 50.00 79 ALA A N 1
ATOM 625 C CA . ALA A 1 79 ? 74.913 -4.427 -6.816 1.00 50.00 79 ALA A CA 1
ATOM 626 C C . ALA A 1 79 ? 74.353 -5.678 -7.523 1.00 50.00 79 ALA A C 1
ATOM 628 O O . ALA A 1 79 ? 73.215 -6.081 -7.283 1.00 50.00 79 ALA A O 1
ATOM 629 N N . ALA A 1 80 ? 75.190 -6.361 -8.310 1.00 49.59 80 ALA A N 1
ATOM 630 C CA . ALA A 1 80 ? 74.848 -7.635 -8.946 1.00 49.59 80 ALA A CA 1
ATOM 631 C C . ALA A 1 80 ? 74.627 -8.769 -7.921 1.00 49.59 80 ALA A C 1
ATOM 633 O O . ALA A 1 80 ? 73.733 -9.595 -8.094 1.00 49.59 80 ALA A O 1
ATOM 634 N N . ALA A 1 81 ? 75.390 -8.778 -6.819 1.00 51.47 81 ALA A N 1
ATOM 635 C CA . ALA A 1 81 ? 75.239 -9.758 -5.741 1.00 51.47 81 ALA A CA 1
ATOM 636 C C . ALA A 1 81 ? 73.947 -9.561 -4.921 1.00 51.47 81 ALA A C 1
ATOM 638 O O . ALA A 1 81 ? 73.355 -10.541 -4.478 1.00 51.47 81 ALA A O 1
ATOM 639 N N . ALA A 1 82 ? 73.478 -8.317 -4.760 1.00 50.19 82 ALA A N 1
ATOM 640 C CA . ALA A 1 82 ? 72.207 -8.014 -4.094 1.00 50.19 82 ALA A CA 1
ATOM 641 C C . ALA A 1 82 ? 70.974 -8.363 -4.952 1.00 50.19 82 ALA A C 1
ATOM 643 O O . ALA A 1 82 ? 69.901 -8.619 -4.412 1.00 50.19 82 ALA A O 1
ATOM 644 N N . LEU A 1 83 ? 71.119 -8.412 -6.282 1.00 46.31 83 LEU A N 1
ATOM 645 C CA . LEU A 1 83 ? 70.046 -8.836 -7.188 1.00 46.31 83 LEU A CA 1
ATOM 646 C C . LEU A 1 83 ? 69.856 -10.362 -7.211 1.00 46.31 83 LEU A C 1
ATOM 648 O O . LEU A 1 83 ? 68.734 -10.834 -7.370 1.00 46.31 83 LEU A O 1
ATOM 652 N N . MET A 1 84 ? 70.935 -11.133 -7.026 1.00 49.59 84 MET A N 1
ATOM 653 C CA . MET A 1 84 ? 70.892 -12.605 -7.011 1.00 49.59 84 MET A CA 1
ATOM 654 C C . MET A 1 84 ? 70.325 -13.206 -5.716 1.00 49.59 84 MET A C 1
ATOM 656 O O . MET A 1 84 ? 70.097 -14.410 -5.658 1.00 49.59 84 MET A O 1
ATOM 660 N N . THR A 1 85 ? 70.074 -12.394 -4.685 1.00 47.91 85 THR A N 1
ATOM 661 C CA . THR A 1 85 ? 69.454 -12.836 -3.423 1.00 47.91 85 THR A CA 1
ATOM 662 C C . THR A 1 85 ? 67.958 -12.524 -3.334 1.00 47.91 85 THR A C 1
ATOM 664 O O . THR A 1 85 ? 67.326 -12.850 -2.330 1.00 47.91 85 THR A O 1
ATOM 667 N N . MET A 1 86 ? 67.360 -11.919 -4.368 1.00 45.50 86 MET A N 1
ATOM 668 C CA . MET A 1 86 ? 65.912 -11.722 -4.436 1.00 45.50 86 MET A CA 1
ATOM 669 C C . MET A 1 86 ? 65.221 -12.974 -4.989 1.00 45.50 86 MET A C 1
ATOM 671 O O . MET A 1 86 ? 65.200 -13.194 -6.200 1.00 45.50 86 MET A O 1
ATOM 675 N N . ASP A 1 87 ? 64.595 -13.753 -4.103 1.00 44.38 87 ASP A N 1
ATOM 676 C CA . ASP A 1 87 ? 63.658 -14.821 -4.470 1.00 44.38 87 ASP A CA 1
ATOM 677 C C . ASP A 1 87 ? 62.429 -14.220 -5.175 1.00 44.38 87 ASP A C 1
ATOM 679 O O . ASP A 1 87 ? 61.451 -13.794 -4.556 1.00 44.38 87 ASP A O 1
ATOM 683 N N . SER A 1 88 ? 62.502 -14.151 -6.504 1.00 48.72 88 SER A N 1
ATOM 684 C CA . SER A 1 88 ? 61.399 -13.776 -7.384 1.00 48.72 88 SER A CA 1
ATOM 685 C C . SER A 1 88 ? 61.003 -14.982 -8.241 1.00 48.72 88 SER A C 1
ATOM 687 O O . SER A 1 88 ? 61.877 -15.554 -8.898 1.00 48.72 88 SER A O 1
ATOM 689 N N . PRO A 1 89 ? 59.705 -15.339 -8.322 1.00 45.88 89 PRO A N 1
ATOM 690 C CA . PRO A 1 89 ? 59.206 -16.424 -9.176 1.00 45.88 89 PRO A CA 1
ATOM 691 C C . PRO A 1 89 ? 59.589 -16.279 -10.657 1.00 45.88 89 PRO A C 1
ATOM 693 O O . PRO A 1 89 ? 59.626 -17.265 -11.383 1.00 45.88 89 PRO A O 1
ATOM 696 N N . ILE A 1 90 ? 59.918 -15.058 -11.094 1.00 47.03 90 ILE A N 1
ATOM 697 C CA . ILE A 1 90 ? 60.310 -14.747 -12.473 1.00 47.03 90 ILE A CA 1
ATOM 698 C C . ILE A 1 90 ? 61.611 -15.462 -12.866 1.00 47.03 90 ILE A C 1
ATOM 700 O O . ILE A 1 90 ? 61.738 -15.891 -14.006 1.00 47.03 90 ILE A O 1
ATOM 704 N N . TRP A 1 91 ? 62.565 -15.663 -11.949 1.00 48.62 91 TRP A N 1
ATOM 705 C CA . TRP A 1 91 ? 63.849 -16.299 -12.288 1.00 48.62 91 TRP A CA 1
ATOM 706 C C . TRP A 1 91 ? 63.732 -17.802 -12.576 1.00 48.62 91 TRP A C 1
ATOM 708 O O . TRP A 1 91 ? 64.545 -18.350 -13.324 1.00 48.62 91 TRP A O 1
ATOM 718 N N . ALA A 1 92 ? 62.699 -18.457 -12.038 1.00 48.62 92 ALA A N 1
ATOM 719 C CA . ALA A 1 92 ? 62.439 -19.876 -12.263 1.00 48.62 92 ALA A CA 1
ATOM 720 C C . ALA A 1 92 ? 61.922 -20.164 -13.686 1.00 48.62 92 ALA A C 1
ATOM 722 O O . ALA A 1 92 ? 62.262 -21.199 -14.255 1.00 48.62 92 ALA A O 1
ATOM 723 N N . GLU A 1 93 ? 61.172 -19.241 -14.298 1.00 48.03 93 GLU A N 1
ATOM 724 C CA . GLU A 1 93 ? 60.665 -19.401 -15.672 1.00 48.03 93 GLU A CA 1
ATOM 725 C C . GLU A 1 93 ? 61.735 -19.170 -16.751 1.00 48.03 93 GLU A C 1
ATOM 727 O O . GLU A 1 93 ? 61.622 -19.712 -17.847 1.00 48.03 93 GLU A O 1
ATOM 732 N N . VAL A 1 94 ? 62.818 -18.440 -16.448 1.00 47.91 94 VAL A N 1
ATOM 733 C CA . VAL A 1 94 ? 63.917 -18.173 -17.406 1.00 47.91 94 VAL A CA 1
ATOM 734 C C . VAL A 1 94 ? 65.042 -19.229 -17.329 1.00 47.91 94 VAL A C 1
ATOM 736 O O . VAL A 1 94 ? 66.058 -19.126 -18.016 1.00 47.91 94 VAL A O 1
ATOM 739 N N . GLY A 1 95 ? 64.887 -20.278 -16.510 1.00 47.19 95 GLY A N 1
ATOM 740 C CA . GLY A 1 95 ? 65.797 -21.434 -16.488 1.00 47.19 95 GLY A CA 1
ATOM 741 C C . GLY A 1 95 ? 67.229 -21.135 -16.018 1.00 47.19 95 GLY A C 1
ATOM 742 O O . GLY A 1 95 ? 68.178 -21.794 -16.454 1.00 47.19 95 GLY A O 1
ATOM 743 N N . MET A 1 96 ? 67.419 -20.136 -15.149 1.00 48.16 96 MET A N 1
ATOM 744 C CA . MET A 1 96 ? 68.732 -19.800 -14.589 1.00 48.16 96 MET A CA 1
ATOM 745 C C . MET A 1 96 ? 68.977 -20.541 -13.268 1.00 48.16 96 MET A C 1
ATOM 747 O O . MET A 1 96 ? 68.624 -20.063 -12.197 1.00 48.16 96 MET A O 1
ATOM 751 N N . THR A 1 97 ? 69.611 -21.714 -13.330 1.00 49.75 97 THR A N 1
ATOM 752 C CA . THR A 1 97 ? 70.162 -22.394 -12.144 1.00 49.75 97 THR A CA 1
ATOM 753 C C . THR A 1 97 ? 71.623 -22.003 -11.923 1.00 49.75 97 THR A C 1
ATOM 755 O O . THR A 1 97 ? 72.392 -21.929 -12.883 1.00 49.75 97 THR A O 1
ATOM 758 N N . ASN A 1 98 ? 72.014 -21.809 -10.659 1.00 47.91 98 ASN A N 1
ATOM 759 C CA . ASN A 1 98 ? 73.373 -21.465 -10.227 1.00 47.91 98 ASN A CA 1
ATOM 760 C C . ASN A 1 98 ? 74.423 -22.471 -10.737 1.00 47.91 98 ASN A C 1
ATOM 762 O O . ASN A 1 98 ? 74.631 -23.528 -10.147 1.00 47.91 98 ASN A O 1
ATOM 766 N N . GLY A 1 99 ? 75.108 -22.119 -11.824 1.00 45.53 99 GLY A N 1
ATOM 767 C CA . GLY A 1 99 ? 76.276 -22.822 -12.347 1.00 45.53 99 GLY A CA 1
ATOM 768 C C . GLY A 1 99 ? 77.320 -21.811 -12.815 1.00 45.53 99 GLY A C 1
ATOM 769 O O . GLY A 1 99 ? 77.002 -20.895 -13.571 1.00 45.53 99 GLY A O 1
ATOM 770 N N . ASN A 1 100 ? 78.559 -21.962 -12.337 1.00 49.59 100 ASN A N 1
ATOM 771 C CA . ASN A 1 100 ? 79.699 -21.089 -12.628 1.00 49.59 100 ASN A CA 1
ATOM 772 C C . ASN A 1 100 ? 79.966 -20.983 -14.141 1.00 49.59 100 ASN A C 1
ATOM 774 O O . ASN A 1 100 ? 80.633 -21.830 -14.728 1.00 49.59 100 ASN A O 1
ATOM 778 N N . GLY A 1 101 ? 79.452 -19.924 -14.765 1.00 49.53 101 GLY A N 1
ATOM 779 C CA . GLY A 1 101 ? 79.649 -19.630 -16.182 1.00 49.53 101 GLY A CA 1
ATOM 780 C C . GLY A 1 101 ? 79.044 -18.280 -16.560 1.00 49.53 101 GLY A C 1
ATOM 781 O O . GLY A 1 101 ? 78.033 -18.225 -17.258 1.00 49.53 101 GLY A O 1
ATOM 782 N N . THR A 1 102 ? 79.663 -17.190 -16.098 1.00 56.25 102 THR A N 1
ATOM 783 C CA . THR A 1 102 ? 79.195 -15.795 -16.248 1.00 56.25 102 THR A CA 1
ATOM 784 C C . THR A 1 102 ? 78.951 -15.358 -17.699 1.00 56.25 102 THR A C 1
ATOM 786 O O . THR A 1 102 ? 78.101 -14.509 -17.942 1.00 56.25 102 THR A O 1
ATOM 789 N N . SER A 1 103 ? 79.616 -15.975 -18.680 1.00 55.06 103 SER A N 1
ATOM 790 C CA . SER A 1 103 ? 79.439 -15.669 -20.109 1.00 55.06 103 SER A CA 1
ATOM 791 C C . SER A 1 103 ? 78.108 -16.190 -20.697 1.00 55.06 103 SER A C 1
ATOM 793 O O . SER A 1 103 ? 77.435 -15.466 -21.433 1.00 55.06 103 SER A O 1
ATOM 795 N N . SER A 1 104 ? 77.651 -17.398 -20.324 1.00 57.97 104 SER A N 1
ATOM 796 C CA . SER A 1 104 ? 76.438 -17.994 -20.928 1.00 57.97 104 SER A CA 1
ATOM 797 C C . SER A 1 104 ? 75.132 -17.358 -20.433 1.00 57.97 104 SER A C 1
ATOM 799 O O . SER A 1 104 ? 74.122 -17.364 -21.140 1.00 57.97 104 SER A O 1
ATOM 801 N N . SER A 1 105 ? 75.146 -16.803 -19.219 1.00 62.41 105 SER A N 1
ATOM 802 C CA . SER A 1 105 ? 73.976 -16.166 -18.607 1.00 62.41 105 SER A CA 1
ATOM 803 C C . SER A 1 105 ? 73.723 -14.773 -19.185 1.00 62.41 105 SER A C 1
ATOM 805 O O . SER A 1 105 ? 72.571 -14.401 -19.389 1.00 62.41 105 SER A O 1
ATOM 807 N N . ILE A 1 106 ? 74.785 -14.036 -19.532 1.00 67.06 106 ILE A N 1
ATOM 808 C CA . ILE A 1 106 ? 74.674 -12.727 -20.193 1.00 67.06 106 ILE A CA 1
ATOM 809 C C . ILE A 1 106 ? 74.105 -12.891 -21.607 1.00 67.06 106 ILE A C 1
ATOM 811 O O . ILE A 1 106 ? 73.202 -12.149 -21.984 1.00 67.06 106 ILE A O 1
ATOM 815 N N . SER A 1 107 ? 74.555 -13.899 -22.365 1.00 68.62 107 SER A N 1
ATOM 816 C CA . SER A 1 107 ? 74.022 -14.160 -23.712 1.00 68.62 107 SER A CA 1
ATOM 817 C C . SER A 1 107 ? 72.521 -14.476 -23.694 1.00 68.62 107 SER A C 1
ATOM 819 O O . SER A 1 107 ? 71.777 -13.935 -24.506 1.00 68.62 107 SER A O 1
ATOM 821 N N . ARG A 1 108 ? 72.054 -15.290 -22.734 1.00 70.06 108 ARG A N 1
ATOM 822 C CA . ARG A 1 108 ? 70.622 -15.608 -22.578 1.00 70.06 108 ARG A CA 1
ATOM 823 C C . ARG A 1 108 ? 69.793 -14.406 -22.120 1.00 70.06 108 ARG A C 1
ATOM 825 O O . ARG A 1 108 ? 68.666 -14.237 -22.573 1.00 70.06 108 ARG A O 1
ATOM 832 N N . ALA A 1 109 ? 70.352 -13.548 -21.266 1.00 67.31 109 ALA A N 1
ATOM 833 C CA . ALA A 1 109 ? 69.694 -12.307 -20.865 1.00 67.31 109 ALA A CA 1
ATOM 834 C C . ALA A 1 109 ? 69.539 -11.335 -22.048 1.00 67.31 109 ALA A C 1
ATOM 836 O O . ALA A 1 109 ? 68.473 -10.752 -22.221 1.00 67.31 109 ALA A O 1
ATOM 837 N N . LEU A 1 110 ? 70.564 -11.202 -22.896 1.00 72.19 110 LEU A N 1
ATOM 838 C CA . LEU A 1 110 ? 70.502 -10.365 -24.099 1.00 72.19 110 LEU A CA 1
ATOM 839 C C . LEU A 1 110 ? 69.478 -10.889 -25.119 1.00 72.19 110 LEU A C 1
ATOM 841 O O . LEU A 1 110 ? 68.756 -10.097 -25.721 1.00 72.19 110 LEU A O 1
ATOM 845 N N . GLU A 1 111 ? 69.359 -12.207 -25.272 1.00 75.12 111 GLU A N 1
ATOM 846 C CA . GLU A 1 111 ? 68.365 -12.834 -26.153 1.00 75.12 111 GLU A CA 1
ATOM 847 C C . GLU A 1 111 ? 66.926 -12.662 -25.628 1.00 75.12 111 GLU A C 1
ATOM 849 O O . GLU A 1 111 ? 66.004 -12.364 -26.394 1.00 75.12 111 GLU A O 1
ATOM 854 N N . ALA A 1 112 ? 66.733 -12.741 -24.306 1.00 71.44 112 ALA A N 1
ATOM 855 C CA . ALA A 1 112 ? 65.455 -12.433 -23.667 1.00 71.44 112 ALA A CA 1
ATOM 856 C C . ALA A 1 112 ? 65.069 -10.952 -23.833 1.00 71.44 112 ALA A C 1
ATOM 858 O O . ALA A 1 112 ? 63.914 -10.651 -24.136 1.00 71.44 112 ALA A O 1
ATOM 859 N N . VAL A 1 113 ? 66.030 -10.028 -23.704 1.00 72.94 113 VAL A N 1
ATOM 860 C CA . VAL A 1 113 ? 65.806 -8.594 -23.955 1.00 72.94 113 VAL A CA 1
ATOM 861 C C . VAL A 1 113 ? 65.413 -8.359 -25.410 1.00 72.94 113 VAL A C 1
ATOM 863 O O . VAL A 1 113 ? 64.405 -7.706 -25.649 1.00 72.94 113 VAL A O 1
ATOM 866 N N . ALA A 1 114 ? 66.123 -8.946 -26.376 1.00 74.81 114 ALA A N 1
ATOM 867 C CA . ALA A 1 114 ? 65.774 -8.821 -27.792 1.00 74.81 114 ALA A CA 1
ATOM 868 C C . ALA A 1 114 ? 64.359 -9.353 -28.095 1.00 74.81 114 ALA A C 1
ATOM 870 O O . ALA A 1 114 ? 63.603 -8.735 -28.847 1.00 74.81 114 ALA A O 1
ATOM 871 N N . THR A 1 115 ? 63.971 -10.461 -27.458 1.00 75.31 115 THR A N 1
ATOM 872 C CA . THR A 1 115 ? 62.623 -11.039 -27.578 1.00 75.31 115 THR A CA 1
ATOM 873 C C . THR A 1 115 ? 61.554 -10.111 -26.994 1.00 75.31 115 THR A C 1
ATOM 875 O O . THR A 1 115 ? 60.518 -9.892 -27.621 1.00 75.31 115 THR A O 1
ATOM 878 N N . LEU A 1 116 ? 61.810 -9.513 -25.825 1.00 72.88 116 LEU A N 1
ATOM 879 C CA . LEU A 1 116 ? 60.901 -8.553 -25.192 1.00 72.88 116 LEU A CA 1
ATOM 880 C C . LEU A 1 116 ? 60.799 -7.238 -25.974 1.00 72.88 116 LEU A C 1
ATOM 882 O O . LEU A 1 116 ? 59.706 -6.688 -26.087 1.00 72.88 116 LEU A O 1
ATOM 886 N N . THR A 1 117 ? 61.901 -6.752 -26.550 1.00 75.31 117 THR A N 1
ATOM 887 C CA . THR A 1 117 ? 61.904 -5.570 -27.422 1.00 75.31 117 THR A CA 1
ATOM 888 C C . THR A 1 117 ? 61.025 -5.802 -28.645 1.00 75.31 117 THR A C 1
ATOM 890 O O . THR A 1 117 ? 60.151 -4.984 -28.919 1.00 75.31 117 THR A O 1
ATOM 893 N N . LYS A 1 118 ? 61.169 -6.954 -29.313 1.00 81.44 118 LYS A N 1
ATOM 894 C CA . LYS A 1 118 ? 60.323 -7.317 -30.454 1.00 81.44 118 LYS A CA 1
ATOM 895 C C . LYS A 1 118 ? 58.846 -7.443 -30.066 1.00 81.44 118 LYS A C 1
ATOM 897 O O . LYS A 1 118 ? 57.985 -6.900 -30.747 1.00 81.44 118 LYS A O 1
ATOM 902 N N . ALA A 1 119 ? 58.545 -8.084 -28.935 1.00 74.50 119 ALA A N 1
ATOM 903 C CA . ALA A 1 119 ? 57.173 -8.177 -28.432 1.00 74.50 119 ALA A CA 1
ATOM 904 C C . ALA A 1 119 ? 56.566 -6.794 -28.121 1.00 74.50 119 ALA A C 1
ATOM 906 O O . ALA A 1 119 ? 55.375 -6.575 -28.337 1.00 74.50 119 ALA A O 1
ATOM 907 N N . ASN A 1 120 ? 57.376 -5.844 -27.644 1.00 75.75 120 ASN A N 1
ATOM 908 C CA . ASN A 1 120 ? 56.944 -4.470 -27.403 1.00 75.75 120 ASN A CA 1
ATOM 909 C C . ASN A 1 120 ? 56.691 -3.693 -28.709 1.00 75.75 120 ASN A C 1
ATOM 911 O O . ASN A 1 120 ? 55.739 -2.916 -28.781 1.00 75.75 120 ASN A O 1
ATOM 915 N N . GLU A 1 121 ? 57.501 -3.912 -29.745 1.00 82.44 121 GLU A N 1
ATOM 916 C CA . GLU A 1 121 ? 57.273 -3.356 -31.087 1.00 82.44 121 GLU A CA 1
ATOM 917 C C . GLU A 1 121 ? 55.976 -3.905 -31.707 1.00 82.44 121 GLU A C 1
ATOM 919 O O . GLU A 1 121 ? 55.147 -3.126 -32.182 1.00 82.44 121 GLU A O 1
ATOM 924 N N . ASP A 1 122 ? 55.741 -5.218 -31.607 1.00 80.00 122 ASP A N 1
ATOM 925 C CA . ASP A 1 122 ? 54.515 -5.873 -32.085 1.00 80.00 122 ASP A CA 1
ATOM 926 C C . ASP A 1 122 ? 53.267 -5.381 -31.325 1.00 80.00 122 ASP A C 1
ATOM 928 O O . ASP A 1 122 ? 52.215 -5.115 -31.922 1.00 80.00 122 ASP A O 1
ATOM 932 N N . LEU A 1 123 ? 53.380 -5.185 -30.005 1.00 78.00 123 LEU A N 1
ATOM 933 C CA . LEU A 1 123 ? 52.309 -4.614 -29.188 1.00 78.00 123 LEU A CA 1
ATOM 934 C C . LEU A 1 123 ? 52.030 -3.156 -29.571 1.00 78.00 123 LEU A C 1
ATOM 936 O O . LEU A 1 123 ? 50.870 -2.774 -29.710 1.00 78.00 123 LEU A O 1
ATOM 940 N N . THR A 1 124 ? 53.074 -2.356 -29.793 1.00 77.94 124 THR A N 1
ATOM 941 C CA . THR A 1 124 ? 52.946 -0.956 -30.231 1.00 77.94 124 THR A CA 1
ATOM 942 C C . THR A 1 124 ? 52.259 -0.870 -31.595 1.00 77.94 124 THR A C 1
ATOM 944 O O . THR A 1 124 ? 51.336 -0.078 -31.773 1.00 77.94 124 THR A O 1
ATOM 947 N N . SER A 1 125 ? 52.639 -1.737 -32.538 1.00 85.19 125 SER A N 1
ATOM 948 C CA . SER A 1 125 ? 51.978 -1.868 -33.843 1.00 85.19 125 SER A CA 1
ATOM 949 C C . SER A 1 125 ? 50.490 -2.214 -33.699 1.00 85.19 125 SER A C 1
ATOM 951 O O . SER A 1 125 ? 49.628 -1.586 -34.316 1.00 85.19 125 SER A O 1
ATOM 953 N N . THR A 1 126 ? 50.164 -3.154 -32.808 1.00 79.12 126 THR A N 1
ATOM 954 C CA . THR A 1 126 ? 48.779 -3.559 -32.529 1.00 79.12 126 THR A CA 1
ATOM 955 C C . THR A 1 126 ? 47.956 -2.426 -31.911 1.00 79.12 126 THR A C 1
ATOM 957 O O . THR A 1 126 ? 46.801 -2.227 -32.288 1.00 79.12 126 THR A O 1
ATOM 960 N N . VAL A 1 127 ? 48.543 -1.653 -30.993 1.00 78.81 127 VAL A N 1
ATOM 961 C CA . VAL A 1 127 ? 47.898 -0.474 -30.396 1.00 78.81 127 VAL A CA 1
ATOM 962 C C . VAL A 1 127 ? 47.608 0.581 -31.462 1.00 78.81 127 VAL A C 1
ATOM 964 O O . VAL A 1 127 ? 46.484 1.072 -31.515 1.00 78.81 127 VAL A O 1
ATOM 967 N N . ASN A 1 128 ? 48.556 0.859 -32.359 1.00 81.81 128 ASN A N 1
ATOM 968 C CA . ASN A 1 128 ? 48.350 1.812 -33.452 1.00 81.81 128 ASN A CA 1
ATOM 969 C C . ASN A 1 128 ? 47.211 1.369 -34.392 1.00 81.81 128 ASN A C 1
ATOM 971 O O . ASN A 1 128 ? 46.348 2.174 -34.731 1.00 81.81 128 ASN A O 1
ATOM 975 N N . MET A 1 129 ? 47.129 0.075 -34.739 1.00 85.06 129 MET A N 1
ATOM 976 C CA . MET A 1 129 ? 46.000 -0.453 -35.524 1.00 85.06 129 MET A CA 1
ATOM 977 C C . MET A 1 129 ? 44.649 -0.286 -34.810 1.00 85.06 129 MET A C 1
ATOM 979 O O . MET A 1 129 ? 43.635 -0.002 -35.452 1.00 85.06 129 MET A O 1
ATOM 983 N N . LEU A 1 130 ? 44.609 -0.475 -33.487 1.00 77.19 130 LEU A N 1
ATOM 984 C CA . LEU A 1 130 ? 43.394 -0.271 -32.694 1.00 77.19 130 LEU A CA 1
ATOM 985 C C . LEU A 1 130 ? 43.005 1.209 -32.623 1.00 77.19 130 LEU A C 1
ATOM 987 O O . LEU A 1 130 ? 41.818 1.518 -32.725 1.00 77.19 130 LEU A O 1
ATOM 991 N N . GLU A 1 131 ? 43.971 2.120 -32.486 1.00 81.81 131 GLU A N 1
ATOM 992 C CA . GLU A 1 131 ? 43.716 3.564 -32.528 1.00 81.81 131 GLU A CA 1
ATOM 993 C C . GLU A 1 131 ? 43.117 3.989 -33.873 1.00 81.81 131 GLU A C 1
ATOM 995 O O . GLU A 1 131 ? 42.091 4.675 -33.886 1.00 81.81 131 GLU A O 1
ATOM 1000 N N . ASP A 1 132 ? 43.671 3.515 -34.991 1.00 85.38 132 ASP A N 1
ATOM 1001 C CA . ASP A 1 132 ? 43.137 3.782 -36.332 1.00 85.38 132 ASP A CA 1
ATOM 1002 C C . ASP A 1 132 ? 41.700 3.253 -36.488 1.00 85.38 132 ASP A C 1
ATOM 1004 O O . ASP A 1 132 ? 40.819 3.940 -37.020 1.00 85.38 132 ASP A O 1
ATOM 1008 N N . HIS A 1 133 ? 41.420 2.055 -35.963 1.00 83.00 133 HIS A N 1
ATOM 1009 C CA . HIS A 1 133 ? 40.077 1.472 -35.993 1.00 83.00 133 HIS A CA 1
ATOM 1010 C C . HIS A 1 133 ? 39.077 2.288 -35.156 1.00 83.00 133 HIS A C 1
ATOM 1012 O O . HIS A 1 133 ? 37.958 2.558 -35.604 1.00 83.00 133 HIS A O 1
ATOM 1018 N N . VAL A 1 134 ? 39.474 2.728 -33.956 1.00 81.31 134 VAL A N 1
ATOM 1019 C CA . VAL A 1 134 ? 38.647 3.579 -33.085 1.00 81.31 134 VAL A CA 1
ATOM 1020 C C . VAL A 1 134 ? 38.364 4.925 -33.752 1.00 81.31 134 VAL A C 1
ATOM 1022 O O . VAL A 1 134 ? 37.212 5.361 -33.773 1.00 81.31 134 VAL A O 1
ATOM 1025 N N . GLN A 1 135 ? 39.367 5.561 -34.365 1.00 85.81 135 GLN A N 1
ATOM 1026 C CA . GLN A 1 135 ? 39.174 6.805 -35.118 1.00 85.81 135 GLN A CA 1
ATOM 1027 C C . GLN A 1 135 ? 38.200 6.620 -36.296 1.00 85.81 135 GLN A C 1
ATOM 1029 O O . GLN A 1 135 ? 37.352 7.487 -36.546 1.00 85.81 135 GLN A O 1
ATOM 1034 N N . GLY A 1 136 ? 38.265 5.474 -36.983 1.00 90.94 136 GLY A N 1
ATOM 1035 C CA . GLY A 1 136 ? 37.312 5.085 -38.024 1.00 90.94 136 GLY A CA 1
ATOM 1036 C C . GLY A 1 136 ? 35.871 4.987 -37.509 1.00 90.94 136 GLY A C 1
ATOM 1037 O O . GLY A 1 136 ? 34.964 5.585 -38.097 1.00 90.94 136 GLY A O 1
ATOM 1038 N N . LEU A 1 137 ? 35.661 4.308 -36.378 1.00 81.94 137 LEU A N 1
ATOM 1039 C CA . LEU A 1 137 ? 34.347 4.191 -35.734 1.00 81.94 137 LEU A CA 1
ATOM 1040 C C . LEU A 1 137 ? 33.808 5.547 -35.266 1.00 81.94 137 LEU A C 1
ATOM 1042 O O . LEU A 1 137 ? 32.633 5.848 -35.482 1.00 81.94 137 LEU A O 1
ATOM 1046 N N . GLU A 1 138 ? 34.648 6.414 -34.694 1.00 80.56 138 GLU A N 1
ATOM 1047 C CA . GLU A 1 138 ? 34.220 7.762 -34.306 1.00 80.56 138 GLU A CA 1
ATOM 1048 C C . GLU A 1 138 ? 33.765 8.596 -35.512 1.00 80.56 138 GLU A C 1
ATOM 1050 O O . GLU A 1 138 ? 32.806 9.369 -35.415 1.00 80.56 138 GLU A O 1
ATOM 1055 N N . LYS A 1 139 ? 34.445 8.462 -36.658 1.00 88.44 139 LYS A N 1
ATOM 1056 C CA . LYS A 1 139 ? 34.062 9.148 -37.898 1.00 88.44 139 LYS A CA 1
ATOM 1057 C C . LYS A 1 139 ? 32.705 8.655 -38.406 1.00 88.44 139 LYS A C 1
ATOM 1059 O O . LYS A 1 139 ? 31.870 9.481 -38.777 1.00 88.44 139 LYS A O 1
ATOM 1064 N N . GLN A 1 140 ? 32.458 7.344 -38.365 1.00 87.50 140 GLN A N 1
ATOM 1065 C CA . GLN A 1 140 ? 31.159 6.762 -38.725 1.00 87.50 140 GLN A CA 1
ATOM 1066 C C . GLN A 1 140 ? 30.044 7.226 -37.779 1.00 87.50 140 GLN A C 1
ATOM 1068 O O . GLN A 1 140 ? 28.988 7.663 -38.242 1.00 87.50 140 GLN A O 1
ATOM 1073 N N . LEU A 1 141 ? 30.295 7.221 -36.466 1.00 83.50 141 LEU A N 1
ATOM 1074 C CA . LEU A 1 141 ? 29.325 7.661 -35.462 1.00 83.50 141 LEU A CA 1
ATOM 1075 C C . LEU A 1 141 ? 28.973 9.148 -35.622 1.00 83.50 141 LEU A C 1
ATOM 1077 O O . LEU A 1 141 ? 27.796 9.511 -35.595 1.00 83.50 141 LEU A O 1
ATOM 1081 N N . ARG A 1 142 ? 29.972 10.014 -35.850 1.00 85.38 142 ARG A N 1
ATOM 1082 C CA . ARG A 1 142 ? 29.748 11.442 -36.144 1.00 85.38 142 ARG A CA 1
ATOM 1083 C C . ARG A 1 142 ? 28.931 11.641 -37.421 1.00 85.38 142 ARG A C 1
ATOM 1085 O O . ARG A 1 142 ? 28.010 12.454 -37.419 1.00 85.38 142 ARG A O 1
ATOM 1092 N N . SER A 1 143 ? 29.220 10.881 -38.479 1.00 89.75 143 SER A N 1
ATOM 1093 C CA . SER A 1 143 ? 28.440 10.921 -39.722 1.00 89.75 143 SER A CA 1
ATOM 1094 C C . SER A 1 143 ? 26.972 10.559 -39.481 1.00 89.75 143 SER A C 1
ATOM 1096 O O . SER A 1 143 ? 26.088 11.305 -39.893 1.00 89.75 143 SER A O 1
ATOM 1098 N N . LYS A 1 144 ? 26.706 9.462 -38.759 1.00 86.56 144 LYS A N 1
ATOM 1099 C CA . LYS A 1 144 ? 25.341 9.014 -38.436 1.00 86.56 144 LYS A CA 1
ATOM 1100 C C . LYS A 1 144 ? 24.597 9.982 -37.520 1.00 86.56 144 LYS A C 1
ATOM 1102 O O . LYS A 1 144 ? 23.416 10.233 -37.725 1.00 86.56 144 LYS A O 1
ATOM 1107 N N . THR A 1 145 ? 25.295 10.583 -36.561 1.00 86.75 145 THR A N 1
ATOM 1108 C CA . THR A 1 145 ? 24.718 11.610 -35.682 1.00 86.75 145 THR A CA 1
ATOM 1109 C C . THR A 1 145 ? 24.267 12.835 -36.480 1.00 86.75 145 THR A C 1
ATOM 1111 O O . THR A 1 145 ? 23.179 13.353 -36.248 1.00 86.75 145 THR A O 1
ATOM 1114 N N . ASN A 1 146 ? 25.072 13.286 -37.446 1.00 86.81 146 ASN A N 1
ATOM 1115 C CA . ASN A 1 146 ? 24.713 14.416 -38.304 1.00 86.81 146 ASN A CA 1
ATOM 1116 C C . ASN A 1 146 ? 23.551 14.079 -39.253 1.00 86.81 146 ASN A C 1
ATOM 1118 O O . ASN A 1 146 ? 22.678 14.917 -39.453 1.00 86.81 146 ASN A O 1
ATOM 1122 N N . GLU A 1 147 ? 23.514 12.857 -39.792 1.00 90.81 147 GLU A N 1
ATOM 1123 C CA . GLU A 1 147 ? 22.393 12.346 -40.595 1.00 90.81 147 GLU A CA 1
ATOM 1124 C C . GLU A 1 147 ? 21.083 12.367 -39.791 1.00 90.81 147 GLU A C 1
ATOM 1126 O O . GLU A 1 147 ? 20.080 12.907 -40.252 1.00 90.81 147 GLU A O 1
ATOM 1131 N N . TRP A 1 148 ? 21.105 11.865 -38.553 1.00 84.19 148 TRP A N 1
ATOM 1132 C CA . TRP A 1 148 ? 19.944 11.887 -37.658 1.00 84.19 148 TRP A CA 1
ATOM 1133 C C . TRP A 1 148 ? 19.530 13.297 -37.268 1.00 84.19 148 TRP A C 1
ATOM 1135 O O . TRP A 1 148 ? 18.342 13.603 -37.251 1.00 84.19 148 TRP A O 1
ATOM 1145 N N . LYS A 1 149 ? 20.495 14.177 -36.990 1.00 84.69 149 LYS A N 1
ATOM 1146 C CA . LYS A 1 149 ? 20.206 15.578 -36.688 1.00 84.69 149 LYS A CA 1
ATOM 1147 C C . LYS A 1 149 ? 19.505 16.259 -37.865 1.00 84.69 149 LYS A C 1
ATOM 1149 O O . LYS A 1 149 ? 18.498 16.922 -37.653 1.00 84.69 149 LYS A O 1
ATOM 1154 N N . GLY A 1 150 ? 19.976 16.023 -39.091 1.00 88.12 150 GLY A N 1
ATOM 1155 C CA . GLY A 1 150 ? 19.324 16.514 -40.305 1.00 88.12 150 GLY A CA 1
ATOM 1156 C C . GLY A 1 150 ? 17.915 15.945 -40.497 1.00 88.12 150 GLY A C 1
ATOM 1157 O O . GLY A 1 150 ? 17.004 16.690 -40.844 1.00 88.12 150 GLY A O 1
ATOM 1158 N N . ALA A 1 151 ? 17.708 14.655 -40.214 1.00 84.62 151 ALA A N 1
ATOM 1159 C CA . ALA A 1 151 ? 16.390 14.023 -40.288 1.00 84.62 151 ALA A CA 1
ATOM 1160 C C . ALA A 1 151 ? 15.405 14.591 -39.248 1.00 84.62 151 ALA A C 1
ATOM 1162 O O . ALA A 1 151 ? 14.252 14.857 -39.577 1.00 84.62 151 ALA A O 1
ATOM 1163 N N . ILE A 1 152 ? 15.865 14.834 -38.017 1.00 76.56 152 ILE A N 1
ATOM 1164 C CA . ILE A 1 152 ? 15.060 15.450 -36.953 1.00 76.56 152 ILE A CA 1
ATOM 1165 C C . ILE A 1 152 ? 14.737 16.905 -37.302 1.00 76.56 152 ILE A C 1
ATOM 1167 O O . ILE A 1 152 ? 13.585 17.311 -37.203 1.00 76.56 152 ILE A O 1
ATOM 1171 N N . GLU A 1 153 ? 15.720 17.690 -37.747 1.00 83.44 153 GLU A N 1
ATOM 1172 C CA . GLU A 1 153 ? 15.500 19.082 -38.159 1.00 83.44 153 GLU A CA 1
ATOM 1173 C C . GLU A 1 153 ? 14.522 19.171 -39.342 1.00 83.44 153 GLU A C 1
ATOM 1175 O O . GLU A 1 153 ? 13.652 20.042 -39.348 1.00 83.44 153 GLU A O 1
ATOM 1180 N N . ALA A 1 154 ? 14.607 18.246 -40.304 1.00 82.44 154 ALA A N 1
ATOM 1181 C CA . ALA A 1 154 ? 13.653 18.143 -41.405 1.00 82.44 154 ALA A CA 1
ATOM 1182 C C . ALA A 1 154 ? 12.243 17.783 -40.910 1.00 82.44 154 ALA A C 1
ATOM 1184 O O . ALA A 1 154 ? 11.289 18.467 -41.273 1.00 82.44 154 ALA A O 1
ATOM 1185 N N . ALA A 1 155 ? 12.110 16.786 -40.029 1.00 75.38 155 ALA A N 1
ATOM 1186 C CA . ALA A 1 155 ? 10.825 16.378 -39.462 1.00 75.38 155 ALA A CA 1
ATOM 1187 C C . ALA A 1 155 ? 10.168 17.492 -38.627 1.00 75.38 155 ALA A C 1
ATOM 1189 O O . ALA A 1 155 ? 8.966 17.727 -38.738 1.00 75.38 155 ALA A O 1
ATOM 1190 N N . VAL A 1 156 ? 10.951 18.228 -37.833 1.00 75.06 156 VAL A N 1
ATOM 1191 C CA . VAL A 1 156 ? 10.465 19.369 -37.039 1.00 75.06 156 VAL A CA 1
ATOM 1192 C C . VAL A 1 156 ? 10.007 20.515 -37.944 1.00 75.06 156 VAL A C 1
ATOM 1194 O O . VAL A 1 156 ? 9.006 21.168 -37.654 1.00 75.06 156 VAL A O 1
ATOM 1197 N N . LYS A 1 157 ? 10.711 20.760 -39.054 1.00 77.75 157 LYS A N 1
ATOM 1198 C CA . LYS A 1 157 ? 10.359 21.816 -40.012 1.00 77.75 157 LYS A CA 1
ATOM 1199 C C . LYS A 1 157 ? 9.104 21.475 -40.820 1.00 77.75 157 LYS A C 1
ATOM 1201 O O . LYS A 1 157 ? 8.297 22.363 -41.077 1.00 77.75 157 LYS A O 1
ATOM 1206 N N . ASP A 1 158 ? 8.919 20.203 -41.160 1.00 75.19 158 ASP A N 1
ATOM 1207 C CA . ASP A 1 158 ? 7.701 19.709 -41.808 1.00 75.19 158 ASP A CA 1
ATOM 1208 C C . ASP A 1 158 ? 6.500 19.813 -40.849 1.00 75.19 158 ASP A C 1
ATOM 1210 O O . ASP A 1 158 ? 5.462 20.380 -41.188 1.00 75.19 158 ASP A O 1
ATOM 1214 N N . SER A 1 159 ? 6.702 19.425 -39.585 1.00 63.41 159 SER A N 1
ATOM 1215 C CA . SER A 1 159 ? 5.693 19.523 -38.519 1.00 63.41 159 SER A CA 1
ATOM 1216 C C . SER A 1 159 ? 5.294 20.968 -38.188 1.00 63.41 159 SER A C 1
ATOM 1218 O O . SER A 1 159 ? 4.122 21.241 -37.933 1.00 63.41 159 SER A O 1
ATOM 1220 N N . SER A 1 160 ? 6.233 21.926 -38.211 1.00 54.31 160 SER A N 1
ATOM 1221 C CA . SER A 1 160 ? 5.928 23.330 -37.888 1.00 54.31 160 SER A CA 1
ATOM 1222 C C . SER A 1 160 ? 5.118 24.033 -38.981 1.00 54.31 160 SER A C 1
ATOM 1224 O O . SER A 1 160 ? 4.344 24.942 -38.681 1.00 54.31 160 SER A O 1
ATOM 1226 N N . SER A 1 161 ? 5.218 23.568 -40.231 1.00 54.62 161 SER A N 1
ATOM 1227 C CA . SER A 1 161 ? 4.422 24.081 -41.350 1.00 54.62 161 SER A CA 1
ATOM 1228 C C . SER A 1 161 ? 2.956 23.615 -41.343 1.00 54.62 161 SER A C 1
ATOM 1230 O O . SER A 1 161 ? 2.118 24.237 -41.993 1.00 54.62 161 SER A O 1
ATOM 1232 N N . GLN A 1 162 ? 2.616 22.591 -40.548 1.00 49.41 162 GLN A N 1
ATOM 1233 C CA . GLN A 1 162 ? 1.233 22.141 -40.324 1.00 49.41 162 GLN A CA 1
ATOM 1234 C C . GLN A 1 162 ? 0.614 22.677 -39.018 1.00 49.41 162 GLN A C 1
ATOM 1236 O O . GLN A 1 162 ? -0.595 22.569 -38.819 1.00 49.41 162 GLN A O 1
ATOM 1241 N N . ALA A 1 163 ? 1.400 23.315 -38.144 1.00 47.84 163 ALA A N 1
ATOM 1242 C CA . ALA A 1 163 ? 0.981 23.702 -36.792 1.00 47.84 163 ALA A CA 1
ATOM 1243 C C . ALA A 1 163 ? 0.183 25.024 -36.691 1.00 47.84 163 ALA A C 1
ATOM 1245 O O . ALA A 1 163 ? -0.094 25.490 -35.589 1.00 47.84 163 ALA A O 1
ATOM 1246 N N . THR A 1 164 ? -0.204 25.643 -37.813 1.00 47.66 164 THR A N 1
ATOM 1247 C CA . THR A 1 164 ? -1.147 26.788 -37.819 1.00 47.66 164 THR A CA 1
ATOM 1248 C C . THR A 1 164 ? -2.594 26.392 -38.111 1.00 47.66 164 THR A C 1
ATOM 1250 O O . THR A 1 164 ? -3.481 27.242 -38.051 1.00 47.66 164 THR A O 1
ATOM 1253 N N . ALA A 1 165 ? -2.868 25.106 -38.345 1.00 45.91 165 ALA A N 1
ATOM 1254 C CA . ALA A 1 165 ? -4.219 24.577 -38.242 1.00 45.91 165 ALA A CA 1
ATOM 1255 C C . ALA A 1 165 ? -4.513 24.310 -36.764 1.00 45.91 165 ALA A C 1
ATOM 1257 O O . ALA A 1 165 ? -3.818 23.530 -36.121 1.00 45.91 165 ALA A O 1
ATOM 1258 N N . THR A 1 166 ? -5.527 24.986 -36.233 1.00 45.50 166 THR A N 1
ATOM 1259 C CA . THR A 1 166 ? -6.103 24.784 -34.905 1.00 45.50 166 THR A CA 1
ATOM 1260 C C . THR A 1 166 ? -6.231 23.285 -34.632 1.00 45.50 166 THR A C 1
ATOM 1262 O O . THR A 1 166 ? -7.127 22.628 -35.162 1.00 45.50 166 THR A O 1
ATOM 1265 N N . THR A 1 167 ? -5.310 22.726 -33.844 1.00 44.88 167 THR A N 1
ATOM 1266 C CA . THR A 1 167 ? -5.418 21.374 -33.307 1.00 44.88 167 THR A CA 1
ATOM 1267 C C . THR A 1 167 ? -6.582 21.392 -32.333 1.00 44.88 167 THR A C 1
ATOM 1269 O O . THR A 1 167 ? -6.435 21.608 -31.135 1.00 44.88 167 THR A O 1
ATOM 1272 N N . THR A 1 168 ? -7.781 21.196 -32.877 1.00 47.94 168 THR A N 1
ATOM 1273 C CA . THR A 1 168 ? -8.840 20.508 -32.152 1.00 47.94 168 THR A CA 1
ATOM 1274 C C . THR A 1 168 ? -8.174 19.278 -31.550 1.00 47.94 168 THR A C 1
ATOM 1276 O O . THR A 1 168 ? -7.587 18.473 -32.277 1.00 47.94 168 THR A O 1
ATOM 1279 N N . SER A 1 169 ? -8.104 19.220 -30.219 1.00 54.38 169 SER A N 1
ATOM 1280 C CA . SER A 1 169 ? -7.572 18.068 -29.504 1.00 54.38 169 SER A CA 1
ATOM 1281 C C . SER A 1 169 ? -8.330 16.854 -30.021 1.00 54.38 169 SER A C 1
ATOM 1283 O O . SER A 1 169 ? -9.509 16.706 -29.717 1.00 54.38 169 SER A O 1
ATOM 1285 N N . LYS A 1 170 ? -7.704 16.043 -30.880 1.00 52.41 170 LYS A N 1
ATOM 1286 C CA . LYS A 1 170 ? -8.260 14.743 -31.246 1.00 52.41 170 LYS A CA 1
ATOM 1287 C C . LYS A 1 170 ? -8.503 14.014 -29.934 1.00 52.41 170 LYS A C 1
ATOM 1289 O O . LYS A 1 170 ? -7.572 13.885 -29.142 1.00 52.41 170 LYS A O 1
ATOM 1294 N N . ASP A 1 171 ? -9.766 13.676 -29.714 1.00 62.59 171 ASP A N 1
ATOM 1295 C CA . ASP A 1 171 ? -10.318 13.317 -28.420 1.00 62.59 171 ASP A CA 1
ATOM 1296 C C . ASP A 1 171 ? -9.476 12.254 -27.706 1.00 62.59 171 ASP A C 1
ATOM 1298 O O . ASP A 1 171 ? -9.170 11.191 -28.261 1.00 62.59 171 ASP A O 1
ATOM 1302 N N . ASP A 1 172 ? -9.167 12.538 -26.441 1.00 63.16 172 ASP A N 1
ATOM 1303 C CA . ASP A 1 172 ? -8.656 11.585 -25.442 1.00 63.16 172 ASP A CA 1
ATOM 1304 C C . ASP A 1 172 ? -9.533 10.305 -25.406 1.00 63.16 172 ASP A C 1
ATOM 1306 O O . ASP A 1 172 ? -9.066 9.203 -25.125 1.00 63.16 172 ASP A O 1
ATOM 1310 N N . ASP A 1 173 ? -10.798 10.420 -25.832 1.00 75.19 173 ASP A N 1
ATOM 1311 C CA . ASP A 1 173 ? -11.757 9.321 -25.985 1.00 75.19 173 ASP A CA 1
ATOM 1312 C C . ASP A 1 173 ? -11.385 8.269 -27.044 1.00 75.19 173 ASP A C 1
ATOM 1314 O O . ASP A 1 173 ? -12.009 7.208 -27.091 1.00 75.19 173 ASP A O 1
ATOM 1318 N N . SER A 1 174 ? -10.378 8.516 -27.888 1.00 89.88 174 SER A N 1
ATOM 1319 C CA . SER A 1 174 ? -9.961 7.566 -28.932 1.00 89.88 174 SER A CA 1
ATOM 1320 C C . SER A 1 174 ? -9.039 6.439 -28.446 1.00 89.88 174 SER A C 1
ATOM 1322 O O . SER A 1 174 ? -8.841 5.464 -29.174 1.00 89.88 174 SER A O 1
ATOM 1324 N N . LEU A 1 175 ? -8.482 6.535 -27.233 1.00 94.25 175 LEU A N 1
ATOM 1325 C CA . LEU A 1 175 ? -7.622 5.490 -26.671 1.00 94.25 175 LEU A CA 1
ATOM 1326 C C . LEU A 1 175 ? -8.448 4.292 -26.156 1.00 94.25 175 LEU A C 1
ATOM 1328 O O . LEU A 1 175 ? -9.485 4.494 -25.505 1.00 94.25 175 LEU A O 1
ATOM 1332 N N . PRO A 1 176 ? -7.981 3.043 -26.373 1.00 95.94 176 PRO A N 1
ATOM 1333 C CA . PRO A 1 176 ? -8.631 1.864 -25.805 1.00 95.94 176 PRO A CA 1
ATOM 1334 C C . PRO A 1 176 ? -8.580 1.915 -24.275 1.00 95.94 176 PRO A C 1
ATOM 1336 O O . PRO A 1 176 ? -7.694 2.546 -23.691 1.00 95.94 176 PRO A O 1
ATOM 1339 N N . MET A 1 177 ? -9.508 1.239 -23.605 1.00 96.75 177 MET A N 1
ATOM 1340 C CA . MET A 1 177 ? -9.400 1.061 -22.160 1.00 96.75 177 MET A CA 1
ATOM 1341 C C . MET A 1 177 ? -8.249 0.091 -21.844 1.00 96.75 177 MET A C 1
ATOM 1343 O O . MET A 1 177 ? -7.903 -0.781 -22.646 1.00 96.75 177 MET A O 1
ATOM 1347 N N . CYS A 1 178 ? -7.591 0.251 -20.694 1.00 96.56 178 CYS A N 1
ATOM 1348 C CA . CYS A 1 178 ? -6.465 -0.620 -20.346 1.00 96.56 178 CYS A CA 1
ATOM 1349 C C . CYS A 1 178 ? -6.897 -2.083 -20.149 1.00 96.56 178 CYS A C 1
ATOM 1351 O O . CYS A 1 178 ? -6.090 -2.981 -20.378 1.00 96.56 178 CYS A O 1
ATOM 1353 N N . ASP A 1 179 ? -8.152 -2.342 -19.778 1.00 96.38 179 ASP A N 1
ATOM 1354 C CA . ASP A 1 179 ? -8.706 -3.696 -19.718 1.00 96.38 179 ASP A CA 1
ATOM 1355 C C . ASP A 1 179 ? -8.846 -4.330 -21.104 1.00 96.38 179 ASP A C 1
ATOM 1357 O O . ASP A 1 179 ? -8.461 -5.487 -21.276 1.00 96.38 179 ASP A O 1
ATOM 1361 N N . ASP A 1 180 ? -9.290 -3.583 -22.114 1.00 95.94 180 ASP A N 1
ATOM 1362 C CA . ASP A 1 180 ? -9.306 -4.050 -23.502 1.00 95.94 180 ASP A CA 1
ATOM 1363 C C . ASP A 1 180 ? -7.902 -4.483 -23.942 1.00 95.94 180 ASP A C 1
ATOM 1365 O O . ASP A 1 180 ? -7.714 -5.588 -24.454 1.00 95.94 180 ASP A O 1
ATOM 1369 N N . LEU A 1 181 ? -6.894 -3.649 -23.671 1.00 95.38 181 LEU A N 1
ATOM 1370 C CA . LEU A 1 181 ? -5.505 -3.922 -24.039 1.00 95.38 181 LEU A CA 1
ATOM 1371 C C . LEU A 1 181 ? -4.953 -5.179 -23.335 1.00 95.38 181 LEU A C 1
ATOM 1373 O O . LEU A 1 181 ? -4.285 -6.004 -23.967 1.00 95.38 181 LEU A O 1
ATOM 1377 N N . MET A 1 182 ? -5.261 -5.346 -22.045 1.00 95.56 182 MET A N 1
ATOM 1378 C CA . MET A 1 182 ? -4.843 -6.496 -21.232 1.00 95.56 182 MET A CA 1
ATOM 1379 C C . MET A 1 182 ? -5.501 -7.809 -21.663 1.00 95.56 182 MET A C 1
ATOM 1381 O O . MET A 1 182 ? -4.865 -8.860 -21.591 1.00 95.56 182 MET A O 1
ATOM 1385 N N . ASN A 1 183 ? -6.749 -7.758 -22.134 1.00 95.19 183 ASN A N 1
ATOM 1386 C CA . ASN A 1 183 ? -7.483 -8.941 -22.591 1.00 95.19 183 ASN A CA 1
ATOM 1387 C C . ASN A 1 183 ? -7.194 -9.302 -24.060 1.00 95.19 183 ASN A C 1
ATOM 1389 O O . ASN A 1 183 ? -7.361 -10.457 -24.446 1.00 95.19 183 ASN A O 1
ATOM 1393 N N . GLN A 1 184 ? -6.745 -8.351 -24.885 1.00 94.88 184 GLN A N 1
ATOM 1394 C CA . GLN A 1 184 ? -6.446 -8.589 -26.305 1.00 94.88 184 GLN A CA 1
ATOM 1395 C C . GLN A 1 184 ? -5.017 -9.089 -26.558 1.00 94.88 184 GLN A C 1
ATOM 1397 O O . GLN A 1 184 ? -4.769 -9.768 -27.557 1.00 94.88 184 GLN A O 1
ATOM 1402 N N . HIS A 1 185 ? -4.065 -8.780 -25.672 1.00 93.38 185 HIS A N 1
ATOM 1403 C CA . HIS A 1 185 ? -2.652 -9.077 -25.898 1.00 93.38 185 HIS A CA 1
ATOM 1404 C C . HIS A 1 185 ? -1.998 -9.761 -24.697 1.00 93.38 185 HIS A C 1
ATOM 1406 O O . HIS A 1 185 ? -1.839 -9.177 -23.626 1.00 93.38 185 HIS A O 1
ATOM 1412 N N . VAL A 1 186 ? -1.480 -10.972 -24.925 1.00 89.19 186 VAL A N 1
ATOM 1413 C CA . VAL A 1 186 ? -0.792 -11.788 -23.905 1.00 89.19 186 VAL A CA 1
ATOM 1414 C C . VAL A 1 186 ? 0.344 -11.025 -23.210 1.00 89.19 186 VAL A C 1
ATOM 1416 O O . VAL A 1 186 ? 0.536 -11.176 -22.009 1.00 89.19 186 VAL A O 1
ATOM 1419 N N . MET A 1 187 ? 1.063 -10.159 -23.933 1.00 89.38 187 MET A N 1
ATOM 1420 C CA . MET A 1 187 ? 2.195 -9.392 -23.388 1.00 89.38 187 MET A CA 1
ATOM 1421 C C . MET A 1 187 ? 1.812 -8.294 -22.384 1.00 89.38 187 MET A C 1
ATOM 1423 O O . MET A 1 187 ? 2.697 -7.756 -21.715 1.00 89.38 187 MET A O 1
ATOM 1427 N N . TYR A 1 188 ? 0.525 -7.951 -22.301 1.00 92.38 188 TYR A N 1
ATOM 1428 C CA . TYR A 1 188 ? -0.019 -6.959 -21.373 1.00 92.38 188 TYR A CA 1
ATOM 1429 C C . TYR A 1 188 ? -0.860 -7.586 -20.262 1.00 92.38 188 TYR A C 1
ATOM 1431 O O . TYR A 1 188 ? -1.220 -6.887 -19.319 1.00 92.38 188 TYR A O 1
ATOM 1439 N N . ARG A 1 189 ? -1.139 -8.896 -20.333 1.00 89.69 189 ARG A N 1
ATOM 1440 C CA . ARG A 1 189 ? -2.041 -9.593 -19.406 1.00 89.69 189 ARG A CA 1
ATOM 1441 C C . ARG A 1 189 ? -1.613 -9.455 -17.943 1.00 89.69 189 ARG A C 1
ATOM 1443 O O . ARG A 1 189 ? -2.462 -9.414 -17.073 1.00 89.69 189 ARG A O 1
ATOM 1450 N N . ASP A 1 190 ? -0.322 -9.335 -17.649 1.00 86.31 190 ASP A N 1
ATOM 1451 C CA . ASP A 1 190 ? 0.166 -9.187 -16.270 1.00 86.31 190 ASP A CA 1
ATOM 1452 C C . ASP A 1 190 ? -0.111 -7.804 -15.640 1.00 86.31 190 ASP A C 1
ATOM 1454 O O . ASP A 1 190 ? 0.056 -7.641 -14.429 1.00 86.31 190 ASP A O 1
ATOM 1458 N N . GLY A 1 191 ? -0.508 -6.807 -16.443 1.00 92.06 191 GLY A N 1
ATOM 1459 C CA . GLY A 1 191 ? -0.697 -5.413 -16.033 1.00 92.06 191 GLY A CA 1
ATOM 1460 C C . GLY A 1 191 ? 0.603 -4.659 -15.723 1.00 92.06 191 GLY A C 1
ATOM 1461 O O . GLY A 1 191 ? 0.583 -3.439 -15.559 1.00 92.06 191 GLY A O 1
ATOM 1462 N N . ALA A 1 192 ? 1.758 -5.332 -15.696 1.00 87.94 192 ALA A N 1
ATOM 1463 C CA . ALA A 1 192 ? 3.034 -4.744 -15.289 1.00 87.94 192 ALA A CA 1
ATOM 1464 C C . ALA A 1 192 ? 3.458 -3.601 -16.220 1.00 87.94 192 ALA A C 1
ATOM 1466 O O . ALA A 1 192 ? 4.128 -2.658 -15.789 1.00 87.94 192 ALA A O 1
ATOM 1467 N N . PHE A 1 193 ? 3.028 -3.654 -17.488 1.00 93.75 193 PHE A N 1
ATOM 1468 C CA . PHE A 1 193 ? 3.272 -2.610 -18.482 1.00 93.75 193 PHE A CA 1
ATOM 1469 C C . PHE A 1 193 ? 2.794 -1.221 -18.042 1.00 93.75 193 PHE A C 1
ATOM 1471 O O . PHE A 1 193 ? 3.438 -0.242 -18.406 1.00 93.75 193 PHE A O 1
ATOM 1478 N N . LEU A 1 194 ? 1.756 -1.119 -17.204 1.00 96.06 194 LEU A N 1
ATOM 1479 C CA . LEU A 1 194 ? 1.256 0.165 -16.706 1.00 96.06 194 LEU A CA 1
ATOM 1480 C C . LEU A 1 194 ? 2.291 0.903 -15.842 1.00 96.06 194 LEU A C 1
ATOM 1482 O O . LEU A 1 194 ? 2.251 2.119 -15.716 1.00 96.06 194 LEU A O 1
ATOM 1486 N N . SER A 1 195 ? 3.262 0.197 -15.266 1.00 94.50 195 SER A N 1
ATOM 1487 C CA . SER A 1 195 ? 4.328 0.826 -14.476 1.00 94.50 195 SER A CA 1
ATOM 1488 C C . SER A 1 195 ? 5.688 0.837 -15.167 1.00 94.50 195 SER A C 1
ATOM 1490 O O . SER A 1 195 ? 6.621 1.428 -14.643 1.00 94.50 195 SER A O 1
ATOM 1492 N N . ARG A 1 196 ? 5.839 0.223 -16.349 1.00 92.00 196 ARG A N 1
ATOM 1493 C CA . ARG A 1 196 ? 7.158 0.103 -16.991 1.00 92.00 196 ARG A CA 1
ATOM 1494 C C . ARG A 1 196 ? 7.743 1.481 -17.332 1.00 92.00 196 ARG A C 1
ATOM 1496 O O . ARG A 1 196 ? 7.011 2.338 -17.818 1.00 92.00 196 ARG A O 1
ATOM 1503 N N . PRO A 1 197 ? 9.074 1.660 -17.247 1.00 90.94 197 PRO A N 1
ATOM 1504 C CA . PRO A 1 197 ? 9.732 2.910 -17.635 1.00 90.94 197 PRO A CA 1
ATOM 1505 C C . PRO A 1 197 ? 9.495 3.357 -19.081 1.00 90.94 197 PRO A C 1
ATOM 1507 O O . PRO A 1 197 ? 9.642 4.533 -19.403 1.00 90.94 197 PRO A O 1
ATOM 1510 N N . THR A 1 198 ? 9.173 2.410 -19.966 1.00 92.19 198 THR A N 1
ATOM 1511 C CA . THR A 1 198 ? 8.841 2.661 -21.376 1.00 92.19 198 THR A CA 1
ATOM 1512 C C . THR A 1 198 ? 7.441 3.232 -21.570 1.00 92.19 198 THR A C 1
ATOM 1514 O O . THR A 1 198 ? 7.116 3.687 -22.661 1.00 92.19 198 THR A O 1
ATOM 1517 N N . THR A 1 199 ? 6.604 3.156 -20.542 1.00 94.06 199 THR A N 1
ATOM 1518 C CA . THR A 1 199 ? 5.232 3.636 -20.561 1.00 94.06 199 THR A CA 1
ATOM 1519 C C . THR A 1 199 ? 5.226 5.077 -20.082 1.00 94.06 199 THR A C 1
ATOM 1521 O O . THR A 1 199 ? 5.597 5.363 -18.942 1.00 94.06 199 THR A O 1
ATOM 1524 N N . GLU A 1 200 ? 4.842 5.995 -20.964 1.00 95.19 200 GLU A N 1
ATOM 1525 C CA . GLU A 1 200 ? 4.729 7.405 -20.609 1.00 95.19 200 GLU A CA 1
ATOM 1526 C C . GLU A 1 200 ? 3.590 7.619 -19.614 1.00 95.19 200 GLU A C 1
ATOM 1528 O O . GLU A 1 200 ? 2.461 7.185 -19.836 1.00 95.19 200 GLU A O 1
ATOM 1533 N N . VAL A 1 201 ? 3.924 8.291 -18.517 1.00 94.69 201 VAL A N 1
ATOM 1534 C CA . VAL A 1 201 ? 3.035 8.603 -17.405 1.00 94.69 201 VAL A CA 1
ATOM 1535 C C . VAL A 1 201 ? 2.897 10.117 -17.331 1.00 94.69 201 VAL A C 1
ATOM 1537 O O . VAL A 1 201 ? 3.912 10.809 -17.265 1.00 94.69 201 VAL A O 1
ATOM 1540 N N . ILE A 1 202 ? 1.659 10.615 -17.310 1.00 94.69 202 ILE A N 1
ATOM 1541 C CA . ILE A 1 202 ? 1.359 12.037 -17.106 1.00 94.69 202 ILE A CA 1
ATOM 1542 C C . ILE A 1 202 ? 0.367 12.191 -15.955 1.00 94.69 202 ILE A C 1
ATOM 1544 O O . ILE A 1 202 ? -0.673 11.529 -15.937 1.00 94.69 202 ILE A O 1
ATOM 1548 N N . TRP A 1 203 ? 0.659 13.106 -15.031 1.00 94.31 203 TRP A N 1
ATOM 1549 C CA . TRP A 1 203 ? -0.267 13.515 -13.979 1.00 94.31 203 TRP A CA 1
ATOM 1550 C C . TRP A 1 203 ? -1.022 14.780 -14.386 1.00 94.31 203 TRP A C 1
ATOM 1552 O O . TRP A 1 203 ? -0.457 15.866 -14.517 1.00 94.31 203 TRP A O 1
ATOM 1562 N N . LYS A 1 204 ? -2.328 14.642 -14.603 1.00 92.94 204 LYS A N 1
ATOM 1563 C CA . LYS A 1 204 ? -3.207 15.721 -15.058 1.00 92.94 204 LYS A CA 1
ATOM 1564 C C . LYS A 1 204 ? -3.925 16.353 -13.871 1.00 92.94 204 LYS A C 1
ATOM 1566 O O . LYS A 1 204 ? -4.543 15.662 -13.069 1.00 92.94 204 LYS A O 1
ATOM 1571 N N . THR A 1 205 ? -3.860 17.675 -13.750 1.00 90.81 205 THR A N 1
ATOM 1572 C CA . THR A 1 205 ? -4.544 18.408 -12.675 1.00 90.81 205 THR A CA 1
ATOM 1573 C C . THR A 1 205 ? -6.066 18.345 -12.837 1.00 90.81 205 THR A C 1
ATOM 1575 O O . THR A 1 205 ? -6.590 18.618 -13.917 1.00 90.81 205 THR A O 1
ATOM 1578 N N . ARG A 1 206 ? -6.773 18.024 -11.751 1.00 90.75 206 ARG A N 1
ATOM 1579 C CA . ARG A 1 206 ? -8.238 18.028 -11.630 1.00 90.75 206 ARG A CA 1
ATOM 1580 C C . ARG A 1 206 ? -8.769 19.398 -11.206 1.00 90.75 206 ARG A C 1
ATOM 1582 O O . ARG A 1 206 ? -8.019 20.243 -10.718 1.00 90.75 206 ARG A O 1
ATOM 1589 N N . GLY A 1 207 ? -10.088 19.591 -11.298 1.00 86.62 207 GLY A N 1
ATOM 1590 C CA . GLY A 1 207 ? -10.755 20.821 -10.853 1.00 86.62 207 GLY A CA 1
ATOM 1591 C C . GLY A 1 207 ? -10.557 21.174 -9.368 1.00 86.62 207 GLY A C 1
ATOM 1592 O O . GLY A 1 207 ? -10.598 22.350 -9.021 1.00 86.62 207 GLY A O 1
ATOM 1593 N N . ASP A 1 208 ? -10.280 20.191 -8.501 1.00 88.06 208 ASP A N 1
ATOM 1594 C CA . ASP A 1 208 ? -9.995 20.400 -7.067 1.00 88.06 208 ASP A CA 1
ATOM 1595 C C . ASP A 1 208 ? -8.519 20.694 -6.740 1.00 88.06 208 ASP A C 1
ATOM 1597 O O . ASP A 1 208 ? -8.160 20.901 -5.575 1.00 88.06 208 ASP A O 1
ATOM 1601 N N . GLY A 1 209 ? -7.654 20.710 -7.758 1.00 88.25 209 GLY A N 1
ATOM 1602 C CA . GLY A 1 209 ? -6.209 20.880 -7.621 1.00 88.25 209 GLY A CA 1
ATOM 1603 C C . GLY A 1 209 ? -5.437 19.599 -7.292 1.00 88.25 209 GLY A C 1
ATOM 1604 O O . GLY A 1 209 ? -4.213 19.657 -7.195 1.00 88.25 209 GLY A O 1
ATOM 1605 N N . SER A 1 210 ? -6.103 18.449 -7.132 1.00 91.75 210 SER A N 1
ATOM 1606 C CA . SER A 1 210 ? -5.423 17.146 -7.080 1.00 91.75 210 SER A CA 1
ATOM 1607 C C . SER A 1 210 ? -4.972 16.748 -8.484 1.00 91.75 210 SER A C 1
ATOM 1609 O O . SER A 1 210 ? -5.333 17.407 -9.460 1.00 91.75 210 SER A O 1
ATOM 1611 N N . GLN A 1 211 ? -4.190 15.678 -8.617 1.00 93.50 211 GLN A N 1
ATOM 1612 C CA . GLN A 1 211 ? -3.792 15.173 -9.930 1.00 93.50 211 GLN A CA 1
ATOM 1613 C C . GLN A 1 211 ? -4.261 13.738 -10.145 1.00 93.50 211 GLN A C 1
ATOM 1615 O O . GLN A 1 211 ? -4.377 12.953 -9.202 1.00 93.50 211 GLN A O 1
ATOM 1620 N N . GLU A 1 212 ? -4.532 13.411 -11.402 1.00 95.06 212 GLU A N 1
ATOM 1621 C CA . GLU A 1 212 ? -4.897 12.081 -11.861 1.00 95.06 212 GLU A CA 1
ATOM 1622 C C . GLU A 1 212 ? -3.822 11.48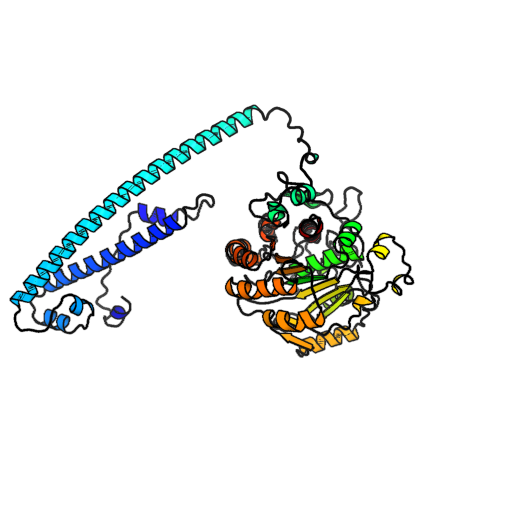9 -12.761 1.00 95.06 212 GLU A C 1
ATOM 1624 O O . GLU A 1 212 ? -3.262 12.176 -13.613 1.00 95.06 212 GLU A O 1
ATOM 1629 N N . LEU A 1 213 ? -3.558 10.202 -12.588 1.00 96.50 213 LEU A N 1
ATOM 1630 C CA . LEU A 1 213 ? -2.611 9.448 -13.389 1.00 96.50 213 LEU A CA 1
ATOM 1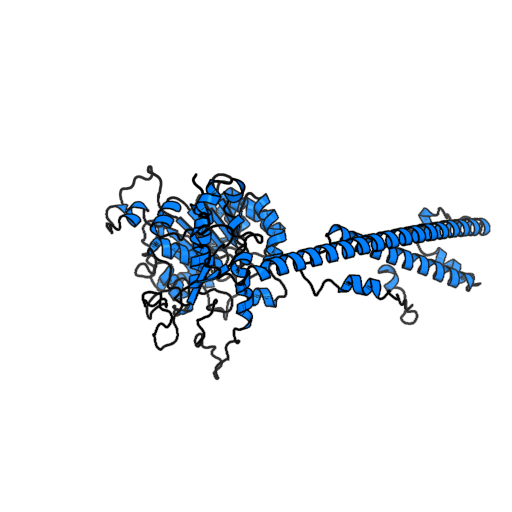631 C C . LEU A 1 213 ? -3.225 9.120 -14.756 1.00 96.50 213 LEU A C 1
ATOM 1633 O O . LEU A 1 213 ? -4.340 8.598 -14.818 1.00 96.50 213 LEU A O 1
ATOM 1637 N N . THR A 1 214 ? -2.507 9.387 -15.847 1.00 96.62 214 THR A N 1
ATOM 1638 C CA . THR A 1 214 ? -2.955 9.137 -17.229 1.00 96.62 214 THR A CA 1
ATOM 1639 C C . THR A 1 214 ? -1.848 8.525 -18.095 1.00 96.62 214 THR A C 1
ATOM 1641 O O . THR A 1 214 ? -0.660 8.708 -17.818 1.00 96.62 214 THR A O 1
ATOM 1644 N N . TYR A 1 215 ? -2.250 7.815 -19.159 1.00 96.00 215 TYR A N 1
ATOM 1645 C CA . TYR A 1 215 ? -1.360 7.206 -20.158 1.00 96.00 215 TYR A CA 1
ATOM 1646 C C . TYR A 1 215 ? -1.750 7.662 -21.577 1.00 96.00 215 TYR A C 1
ATOM 1648 O O . TYR A 1 215 ? -2.389 6.908 -22.319 1.00 96.00 215 TYR A O 1
ATOM 1656 N N . P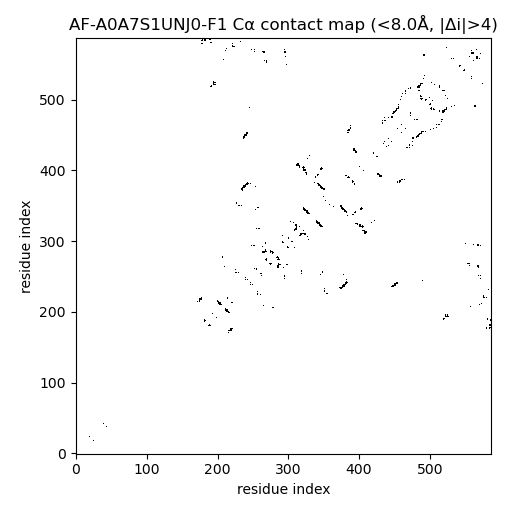RO A 1 216 ? -1.363 8.884 -21.984 1.00 94.50 216 PRO A N 1
ATOM 1657 C CA . PRO A 1 216 ? -1.916 9.600 -23.150 1.00 94.50 216 PRO A CA 1
ATOM 1658 C C . PRO A 1 216 ? -1.659 8.936 -24.513 1.00 94.50 216 PRO A C 1
ATOM 1660 O O . PRO A 1 216 ? -2.179 9.381 -25.535 1.00 94.50 216 PRO A O 1
ATOM 1663 N N . HIS A 1 217 ? -0.819 7.905 -24.567 1.00 94.44 217 HIS A N 1
ATOM 1664 C CA . HIS A 1 217 ? -0.436 7.232 -25.810 1.00 94.44 217 HIS A CA 1
ATOM 1665 C C . HIS A 1 217 ? -0.655 5.721 -25.773 1.00 94.44 217 HIS A C 1
ATOM 1667 O O . HIS A 1 217 ? -0.229 5.024 -26.692 1.00 94.44 217 HIS A O 1
ATOM 1673 N N . MET A 1 218 ? -1.277 5.202 -24.712 1.00 94.75 218 MET A N 1
ATOM 1674 C CA . MET A 1 218 ? -1.373 3.761 -24.502 1.00 94.75 218 MET A CA 1
ATOM 1675 C C . MET A 1 218 ? -2.804 3.301 -24.276 1.00 94.75 218 MET A C 1
ATOM 1677 O O . MET A 1 218 ? -3.345 2.576 -25.106 1.00 94.75 218 MET A O 1
ATOM 1681 N N . CYS A 1 219 ? -3.411 3.700 -23.161 1.00 96.88 219 CYS A N 1
ATOM 1682 C CA . CYS A 1 219 ? -4.758 3.285 -22.804 1.00 96.88 219 CYS A CA 1
ATOM 1683 C C . CYS A 1 219 ? -5.355 4.194 -21.728 1.00 96.88 219 CYS A C 1
ATOM 1685 O O . CYS A 1 219 ? -4.641 4.883 -20.999 1.00 96.88 219 CYS A O 1
ATOM 1687 N N . ARG A 1 220 ? -6.679 4.168 -21.596 1.00 96.81 220 ARG A N 1
ATOM 1688 C CA . ARG A 1 220 ? -7.392 4.846 -20.511 1.00 96.81 220 ARG A CA 1
ATOM 1689 C C . ARG A 1 220 ? -7.504 3.921 -19.306 1.00 96.81 220 ARG A C 1
ATOM 1691 O O . ARG A 1 220 ? -8.003 2.801 -19.419 1.00 96.81 220 ARG A O 1
ATOM 1698 N N . LEU A 1 221 ? -7.047 4.392 -18.146 1.00 96.88 221 LEU A N 1
ATOM 1699 C CA . LEU A 1 221 ? -7.234 3.671 -16.888 1.00 96.88 221 LEU A CA 1
ATOM 1700 C C . LEU A 1 221 ? -8.716 3.612 -16.532 1.00 96.88 221 LEU A C 1
ATOM 1702 O O . LEU A 1 221 ? -9.406 4.634 -16.529 1.00 96.88 221 LEU A O 1
ATOM 1706 N N . LYS A 1 222 ? -9.187 2.430 -16.133 1.00 96.56 222 LYS A N 1
ATOM 1707 C CA . LYS A 1 222 ? -10.499 2.307 -15.509 1.00 96.56 222 LYS A CA 1
ATOM 1708 C C . LYS A 1 222 ? -10.456 2.934 -14.114 1.00 96.56 222 LYS A C 1
ATOM 1710 O O . LYS A 1 222 ? -9.571 2.622 -13.318 1.00 96.56 222 LYS A O 1
ATOM 1715 N N . ARG A 1 223 ? -11.409 3.815 -13.808 1.00 96.00 223 ARG A N 1
ATOM 1716 C CA . ARG A 1 223 ? -11.603 4.375 -12.463 1.00 96.00 223 ARG A CA 1
ATOM 1717 C C . ARG A 1 223 ? -12.592 3.489 -11.724 1.00 96.00 223 ARG A C 1
ATOM 1719 O O . ARG A 1 223 ? -13.789 3.573 -11.974 1.00 96.00 223 ARG A O 1
ATOM 1726 N N . TYR A 1 224 ? -12.075 2.598 -10.888 1.00 97.19 224 TYR A N 1
ATOM 1727 C CA . TYR A 1 224 ? -12.898 1.608 -10.209 1.00 97.19 224 TYR A CA 1
ATOM 1728 C C . TYR A 1 224 ? -13.788 2.281 -9.167 1.00 97.19 224 TYR A C 1
ATOM 1730 O O . TYR A 1 224 ? -13.311 2.978 -8.273 1.00 97.19 224 TYR A O 1
ATOM 1738 N N . THR A 1 225 ? -15.091 2.038 -9.262 1.00 96.62 225 THR A N 1
ATOM 1739 C CA . THR A 1 225 ? -16.007 2.314 -8.153 1.00 96.62 225 THR A CA 1
ATOM 1740 C C . THR A 1 225 ? -15.770 1.317 -7.017 1.00 96.62 225 THR A C 1
ATOM 1742 O O . THR A 1 225 ? -15.223 0.232 -7.229 1.00 96.62 225 THR A O 1
ATOM 1745 N N . ALA A 1 226 ? -16.228 1.634 -5.803 1.00 96.50 226 ALA A N 1
ATOM 1746 C CA . ALA A 1 226 ? -16.147 0.690 -4.690 1.00 96.50 226 ALA A CA 1
ATOM 1747 C C . ALA A 1 226 ? -16.880 -0.626 -4.983 1.00 96.50 226 ALA A C 1
ATOM 1749 O O . ALA A 1 226 ? -16.377 -1.690 -4.642 1.00 96.50 226 ALA A O 1
ATOM 1750 N N . THR A 1 227 ? -18.033 -0.571 -5.655 1.00 95.50 227 THR A N 1
ATOM 1751 C CA . THR A 1 227 ? -18.779 -1.763 -6.081 1.00 95.50 227 THR A CA 1
ATOM 1752 C C . THR A 1 227 ? -17.944 -2.648 -7.000 1.00 95.50 227 THR A C 1
ATOM 1754 O O . THR A 1 227 ? -17.818 -3.839 -6.740 1.00 95.50 227 THR A O 1
ATOM 1757 N N . GLU A 1 228 ? -17.321 -2.076 -8.031 1.00 95.88 228 GLU A N 1
ATOM 1758 C CA . GLU A 1 228 ? -16.484 -2.842 -8.962 1.00 95.88 228 GLU A CA 1
ATOM 1759 C C . GLU A 1 228 ? -15.222 -3.387 -8.288 1.00 95.88 228 GLU A C 1
ATOM 1761 O O . GLU A 1 228 ? -14.829 -4.522 -8.548 1.00 95.88 228 GLU A O 1
ATOM 1766 N N . ALA A 1 229 ? -14.596 -2.605 -7.401 1.00 97.00 229 ALA A N 1
ATOM 1767 C CA . ALA A 1 229 ? -13.452 -3.062 -6.621 1.00 97.00 229 ALA A CA 1
ATOM 1768 C C . ALA A 1 229 ? -13.842 -4.229 -5.701 1.00 97.00 229 ALA A C 1
ATOM 1770 O O . ALA A 1 229 ? -13.137 -5.232 -5.658 1.00 97.00 229 ALA A O 1
ATOM 1771 N N . ARG A 1 230 ? -14.989 -4.144 -5.012 1.00 96.44 230 ARG A N 1
ATOM 1772 C CA . ARG A 1 230 ? -15.498 -5.228 -4.159 1.00 96.44 230 ARG A CA 1
ATOM 1773 C C . ARG A 1 230 ? -15.779 -6.494 -4.958 1.00 96.44 230 ARG A C 1
ATOM 1775 O O . ARG A 1 230 ? -15.381 -7.565 -4.528 1.00 96.44 230 ARG A O 1
ATOM 1782 N N . GLN A 1 231 ? -16.436 -6.363 -6.112 1.00 94.50 231 GLN A N 1
ATOM 1783 C CA . GLN A 1 231 ? -16.735 -7.490 -6.999 1.00 94.50 231 GLN A CA 1
ATOM 1784 C C . GLN A 1 231 ? -15.463 -8.175 -7.487 1.00 94.50 231 GLN A C 1
ATOM 1786 O O . GLN A 1 231 ? -15.371 -9.394 -7.428 1.00 94.50 231 GLN A O 1
ATOM 1791 N N . CYS A 1 232 ? -14.479 -7.396 -7.937 1.00 95.69 232 CYS A N 1
ATOM 1792 C CA . CYS A 1 232 ? -13.201 -7.936 -8.383 1.00 95.69 232 CYS A CA 1
ATOM 1793 C C . CYS A 1 232 ? -12.436 -8.640 -7.256 1.00 95.69 232 CYS A C 1
ATOM 1795 O O . CYS A 1 232 ? -11.855 -9.693 -7.471 1.00 95.69 232 CYS A O 1
ATOM 1797 N N . LEU A 1 233 ? -12.396 -8.042 -6.063 1.00 96.50 233 LEU A N 1
ATOM 1798 C CA . LEU A 1 233 ? -11.590 -8.553 -4.956 1.00 96.50 233 LEU A CA 1
ATOM 1799 C C . LEU A 1 233 ? -12.320 -9.618 -4.120 1.00 96.50 233 LEU A C 1
ATOM 1801 O O . LEU A 1 233 ? -11.749 -10.121 -3.151 1.00 96.50 233 LEU A O 1
ATOM 1805 N N . ALA A 1 234 ? -13.571 -9.940 -4.456 1.00 95.88 234 ALA A N 1
ATOM 1806 C CA . ALA A 1 234 ? -14.405 -10.870 -3.709 1.00 95.88 234 ALA A CA 1
ATOM 1807 C C . ALA A 1 234 ? -13.722 -12.235 -3.571 1.00 95.88 234 ALA A C 1
ATOM 1809 O O . ALA A 1 234 ? -13.310 -12.847 -4.549 1.00 95.88 234 ALA A O 1
ATOM 1810 N N . GLY A 1 235 ? -13.613 -12.710 -2.332 1.00 94.31 235 GLY A N 1
ATOM 1811 C CA . GLY A 1 235 ? -12.981 -13.986 -2.001 1.00 94.31 235 GLY A CA 1
ATOM 1812 C C . GLY A 1 235 ? -11.458 -14.013 -2.039 1.00 94.31 235 GLY A C 1
ATOM 1813 O O . GLY A 1 235 ? -10.879 -15.022 -1.644 1.00 94.31 235 GLY A O 1
ATOM 1814 N N . HIS A 1 236 ? -10.806 -12.907 -2.402 1.00 96.38 236 HIS A N 1
ATOM 1815 C CA . HIS A 1 236 ? -9.355 -12.813 -2.361 1.00 96.38 236 HIS A CA 1
ATOM 1816 C C . HIS A 1 236 ? -8.828 -12.357 -0.996 1.00 96.38 236 HIS A C 1
ATOM 1818 O O . HIS A 1 236 ? -9.424 -11.544 -0.280 1.00 96.38 236 HIS A O 1
ATOM 1824 N N . HIS A 1 237 ? -7.639 -12.849 -0.669 1.00 97.56 237 HIS A N 1
ATOM 1825 C CA . HIS A 1 237 ? -6.791 -12.416 0.420 1.00 97.56 237 HIS A CA 1
ATOM 1826 C C . HIS A 1 237 ? -5.544 -11.712 -0.122 1.00 97.56 237 HIS A C 1
ATOM 1828 O O . HIS A 1 237 ? -4.708 -12.312 -0.794 1.00 97.56 237 HIS A O 1
ATOM 1834 N N . ILE A 1 238 ? -5.400 -10.427 0.203 1.00 98.38 238 ILE A N 1
ATOM 1835 C CA . ILE A 1 238 ? -4.269 -9.592 -0.211 1.00 98.38 238 ILE A CA 1
ATOM 1836 C C . ILE A 1 238 ? -3.367 -9.315 0.992 1.00 98.38 238 ILE A C 1
ATOM 1838 O O . ILE A 1 238 ? -3.812 -8.711 1.967 1.00 98.38 238 ILE A O 1
ATOM 1842 N N . ALA A 1 239 ? -2.088 -9.679 0.919 1.00 98.25 239 ALA A N 1
ATOM 1843 C CA . ALA A 1 239 ? -1.090 -9.324 1.924 1.00 98.25 239 ALA A CA 1
ATOM 1844 C C . ALA A 1 239 ? -0.135 -8.236 1.411 1.00 98.25 239 ALA A C 1
ATOM 1846 O O . ALA A 1 239 ? 0.542 -8.398 0.397 1.00 98.25 239 ALA A O 1
ATOM 1847 N N . VAL A 1 240 ? -0.034 -7.133 2.149 1.00 98.00 240 VAL A N 1
ATOM 1848 C CA . VAL A 1 240 ? 0.884 -6.020 1.889 1.00 98.00 240 VAL A CA 1
ATOM 1849 C C . VAL A 1 240 ? 1.983 -6.022 2.945 1.00 98.00 240 VAL A C 1
ATOM 1851 O O . VAL A 1 240 ? 1.724 -5.849 4.130 1.00 98.00 240 VAL A O 1
ATOM 1854 N N . ILE A 1 241 ? 3.231 -6.203 2.534 1.00 96.88 241 ILE A N 1
ATOM 1855 C CA . ILE A 1 241 ? 4.393 -6.182 3.419 1.00 96.88 241 ILE A CA 1
ATOM 1856 C C . ILE A 1 241 ? 5.218 -4.960 3.040 1.00 96.88 241 ILE A C 1
ATOM 1858 O O . ILE A 1 241 ? 5.756 -4.903 1.934 1.00 96.88 241 ILE A O 1
ATOM 1862 N N . GLY A 1 242 ? 5.337 -3.990 3.942 1.00 94.62 242 GLY A N 1
ATOM 1863 C CA . GLY A 1 242 ? 6.214 -2.853 3.699 1.00 94.62 242 GLY A CA 1
ATOM 1864 C C . GLY A 1 242 ? 6.116 -1.733 4.710 1.00 94.62 242 GLY A C 1
ATOM 1865 O O . GLY A 1 242 ? 5.710 -1.950 5.844 1.00 94.62 242 GLY A O 1
ATOM 1866 N N . ASP A 1 243 ? 6.531 -0.539 4.303 1.00 91.44 243 ASP A N 1
ATOM 1867 C CA . ASP A 1 243 ? 6.652 0.616 5.189 1.00 91.44 243 ASP A CA 1
ATOM 1868 C C . ASP A 1 243 ? 5.362 1.456 5.279 1.00 91.44 243 ASP A C 1
ATOM 1870 O O . ASP A 1 243 ? 4.269 1.071 4.849 1.00 91.44 243 ASP A O 1
ATOM 1874 N N . SER A 1 244 ? 5.500 2.667 5.820 1.00 91.75 244 SER A N 1
ATOM 1875 C CA . SER A 1 244 ? 4.410 3.622 5.972 1.00 91.75 244 SER A CA 1
ATOM 1876 C C . SER A 1 244 ? 3.800 4.116 4.651 1.00 91.75 244 SER A C 1
ATOM 1878 O O . SER A 1 244 ? 2.626 4.482 4.658 1.00 91.75 244 SER A O 1
ATOM 1880 N N . LEU A 1 245 ? 4.511 4.094 3.514 1.00 92.56 245 LEU A N 1
ATOM 1881 C CA . LEU A 1 245 ? 3.906 4.401 2.208 1.00 92.56 245 LEU A CA 1
ATOM 1882 C C . LEU A 1 245 ? 2.951 3.286 1.781 1.00 92.56 245 LEU A C 1
ATOM 1884 O O . LEU A 1 245 ? 1.837 3.554 1.330 1.00 92.56 245 LEU A O 1
ATOM 1888 N N . SER A 1 246 ? 3.379 2.036 1.965 1.00 95.19 246 SER A N 1
ATOM 1889 C CA . SER A 1 246 ? 2.553 0.861 1.671 1.00 95.19 246 SER A CA 1
ATOM 1890 C C . SER A 1 246 ? 1.353 0.780 2.617 1.00 95.19 246 SER A C 1
ATOM 1892 O O . SER A 1 246 ? 0.252 0.451 2.182 1.00 95.19 246 SER A O 1
ATOM 1894 N N . ARG A 1 247 ? 1.524 1.184 3.884 1.00 95.50 247 ARG A N 1
ATOM 1895 C CA . ARG A 1 247 ? 0.429 1.324 4.856 1.00 95.50 247 ARG A CA 1
ATOM 1896 C C . ARG A 1 247 ? -0.656 2.281 4.378 1.00 95.50 247 ARG A C 1
ATOM 1898 O O . ARG A 1 247 ? -1.831 1.955 4.464 1.00 95.50 247 ARG A O 1
ATOM 1905 N N . TYR A 1 248 ? -0.288 3.466 3.898 1.00 96.00 248 TYR A N 1
ATOM 1906 C CA . TYR A 1 248 ? -1.281 4.443 3.449 1.00 96.00 248 TYR A CA 1
ATOM 1907 C C . TYR A 1 248 ? -1.996 4.017 2.179 1.00 96.00 248 TYR A C 1
ATOM 1909 O O . TYR A 1 248 ? -3.205 4.204 2.062 1.00 96.00 248 TYR A O 1
ATOM 1917 N N . GLN A 1 249 ? -1.274 3.368 1.271 1.00 96.69 249 GLN A N 1
ATOM 1918 C CA . GLN A 1 249 ? -1.896 2.727 0.129 1.00 96.69 249 GLN A CA 1
ATOM 1919 C C . GLN A 1 249 ? -2.915 1.658 0.576 1.00 96.69 249 GLN A C 1
ATOM 1921 O O . GLN A 1 249 ? -4.068 1.701 0.145 1.00 96.69 249 GLN A O 1
ATOM 1926 N N . TYR A 1 250 ? -2.518 0.761 1.487 1.00 98.06 250 TYR A N 1
ATOM 1927 C CA . TYR A 1 250 ? -3.380 -0.270 2.073 1.00 98.06 250 TYR A CA 1
ATOM 1928 C C . TYR A 1 250 ? -4.633 0.330 2.725 1.00 98.06 250 TYR A C 1
ATOM 1930 O O . TYR A 1 250 ? -5.749 -0.040 2.368 1.00 98.06 250 TYR A O 1
ATOM 1938 N N . LEU A 1 251 ? -4.465 1.299 3.631 1.00 98.06 251 LEU A N 1
ATOM 1939 C CA . LEU A 1 251 ? -5.577 1.930 4.344 1.00 98.06 251 LEU A CA 1
ATOM 1940 C C . LEU A 1 251 ? -6.519 2.661 3.383 1.00 98.06 251 LEU A C 1
ATOM 1942 O O . LEU A 1 251 ? -7.732 2.602 3.563 1.00 98.06 251 LEU A O 1
ATOM 1946 N N . GLY A 1 252 ? -5.983 3.304 2.343 1.00 97.75 252 GLY A N 1
ATOM 1947 C CA . GLY A 1 252 ? -6.785 3.956 1.310 1.00 97.75 252 GLY A CA 1
ATOM 1948 C C . GLY A 1 252 ? -7.634 2.981 0.488 1.00 97.75 252 GLY A C 1
ATOM 1949 O O . GLY A 1 252 ? -8.754 3.331 0.118 1.00 97.75 252 GLY A O 1
ATOM 1950 N N . LEU A 1 253 ? -7.135 1.767 0.223 1.00 98.44 253 LEU A N 1
ATOM 1951 C CA . LEU A 1 253 ? -7.885 0.736 -0.502 1.00 98.44 253 LEU A CA 1
ATOM 1952 C C . LEU A 1 253 ? -8.950 0.097 0.392 1.00 98.44 253 LEU A C 1
ATOM 1954 O O . LEU A 1 253 ? -10.100 -0.019 -0.022 1.00 98.44 253 LEU A O 1
ATOM 1958 N N . VAL A 1 254 ? -8.602 -0.240 1.638 1.00 98.44 254 VAL A N 1
ATOM 1959 C CA . VAL A 1 254 ? -9.587 -0.756 2.598 1.00 98.44 254 VAL A CA 1
ATOM 1960 C C . VAL A 1 254 ? -10.693 0.271 2.850 1.00 98.44 254 VAL A C 1
ATOM 1962 O O . VAL A 1 254 ? -11.857 -0.098 2.937 1.00 98.44 254 VAL A O 1
ATOM 1965 N N . HIS A 1 255 ? -10.368 1.565 2.900 1.00 98.00 255 HIS A N 1
ATOM 1966 C CA . HIS A 1 255 ? -11.373 2.618 3.047 1.00 98.00 255 HIS A CA 1
ATOM 1967 C C . HIS A 1 255 ? -12.340 2.682 1.860 1.00 98.00 255 HIS A C 1
ATOM 1969 O O . HIS A 1 255 ? -13.541 2.812 2.083 1.00 98.00 255 HIS A O 1
ATOM 1975 N N . LEU A 1 256 ? -11.850 2.534 0.620 1.00 97.88 256 LEU A N 1
ATOM 1976 C CA . LEU A 1 256 ? -12.716 2.422 -0.560 1.00 97.88 256 LEU A CA 1
ATOM 1977 C C . LEU A 1 256 ? -13.667 1.226 -0.429 1.00 97.88 256 LEU A C 1
ATOM 1979 O O . LEU A 1 256 ? -14.866 1.354 -0.675 1.00 97.88 256 LEU A O 1
ATOM 1983 N N . ILE A 1 257 ? -13.133 0.073 -0.024 1.00 97.62 257 ILE A N 1
ATOM 1984 C CA . ILE A 1 257 ? -13.903 -1.162 0.131 1.00 97.62 257 ILE A CA 1
ATOM 1985 C C . ILE A 1 257 ? -14.955 -1.003 1.229 1.00 97.62 257 ILE A C 1
ATOM 1987 O O . ILE A 1 257 ? -16.119 -1.287 0.976 1.00 97.62 257 ILE A O 1
ATOM 1991 N N . GLU A 1 258 ? -14.598 -0.515 2.412 1.00 96.44 258 GLU A N 1
ATOM 1992 C CA . GLU A 1 258 ? -15.520 -0.413 3.546 1.00 96.44 258 GLU A CA 1
ATOM 1993 C C . GLU A 1 258 ? -16.551 0.703 3.347 1.00 96.44 258 GLU A C 1
ATOM 1995 O O . GLU A 1 258 ? -17.755 0.460 3.387 1.00 96.44 258 GLU A O 1
ATOM 2000 N N . ASN A 1 259 ? -16.087 1.921 3.069 1.00 95.94 259 ASN A N 1
ATOM 2001 C CA . ASN A 1 259 ? -16.919 3.125 3.126 1.00 95.94 259 ASN A CA 1
ATOM 2002 C C . ASN A 1 259 ? -17.524 3.515 1.773 1.00 95.94 259 ASN A C 1
ATOM 2004 O O . ASN A 1 259 ? -18.348 4.421 1.705 1.00 95.94 259 ASN A O 1
ATOM 2008 N N . GLY A 1 260 ? -17.141 2.842 0.686 1.00 96.12 260 GLY A N 1
ATOM 2009 C CA . GLY A 1 260 ? -17.668 3.124 -0.649 1.00 96.12 260 GLY A CA 1
ATOM 2010 C C . GLY A 1 260 ? -16.998 4.304 -1.361 1.00 96.12 260 GLY A C 1
ATOM 2011 O O . GLY A 1 260 ? -17.299 4.564 -2.524 1.00 96.12 260 GLY A O 1
ATOM 2012 N N . GLU A 1 261 ? -16.077 5.000 -0.692 1.00 95.75 261 GLU A N 1
ATOM 2013 C CA . GLU A 1 261 ? -15.338 6.143 -1.225 1.00 95.75 261 GLU A CA 1
ATOM 2014 C C . GLU A 1 261 ? -13.884 6.160 -0.737 1.00 95.75 261 GLU A C 1
ATOM 2016 O O . GLU A 1 261 ? -13.540 5.589 0.301 1.00 95.75 261 GLU A O 1
ATOM 2021 N N . HIS A 1 262 ? -13.011 6.839 -1.480 1.00 96.12 262 HIS A N 1
ATOM 2022 C CA . HIS A 1 262 ? -11.652 7.110 -1.019 1.00 96.12 262 HIS A CA 1
ATOM 2023 C C . HIS A 1 262 ? -11.646 8.137 0.128 1.00 96.12 262 HIS A C 1
ATOM 2025 O O . HIS A 1 262 ? -12.542 8.980 0.205 1.00 96.12 262 HIS A O 1
ATOM 2031 N N . PRO A 1 263 ? -10.620 8.124 1.003 1.00 94.88 263 PRO A N 1
ATOM 2032 C CA . PRO A 1 263 ? -10.427 9.189 1.981 1.00 94.88 263 PRO A CA 1
ATOM 2033 C C . PRO A 1 263 ? -10.351 10.563 1.306 1.00 94.88 263 PRO A C 1
ATOM 2035 O O . PRO A 1 263 ? -9.885 10.679 0.171 1.00 94.88 263 PRO A O 1
ATOM 2038 N N . LYS A 1 264 ? -10.745 11.623 2.024 1.00 93.56 264 LYS A N 1
ATOM 2039 C CA . LYS A 1 264 ? -10.676 12.998 1.506 1.00 93.56 264 LYS A CA 1
ATOM 2040 C C . LYS A 1 264 ? -9.275 13.305 0.967 1.00 93.56 264 LYS A C 1
ATOM 2042 O O . LYS A 1 264 ? -8.270 13.070 1.641 1.00 93.56 264 LYS A O 1
ATOM 2047 N N . ARG A 1 265 ? -9.224 13.841 -0.254 1.00 92.75 265 ARG A N 1
ATOM 2048 C CA . ARG A 1 265 ? -7.994 14.042 -1.036 1.00 92.75 265 ARG A CA 1
ATOM 2049 C C . ARG A 1 265 ? -6.987 14.958 -0.360 1.00 92.75 265 ARG A C 1
ATOM 2051 O O . ARG A 1 265 ? -5.786 14.805 -0.574 1.00 92.75 265 ARG A O 1
ATOM 2058 N N . PHE A 1 266 ? -7.473 15.887 0.458 1.00 89.56 266 PHE A N 1
ATOM 2059 C CA . PHE A 1 266 ? -6.647 16.874 1.134 1.00 89.56 266 PHE A CA 1
ATOM 2060 C C . PHE A 1 266 ? -6.764 16.761 2.654 1.00 89.56 266 PHE A C 1
ATOM 2062 O O . PHE A 1 266 ? -7.833 16.519 3.230 1.00 89.56 266 PHE A O 1
ATOM 2069 N N . GLY A 1 267 ? -5.632 16.980 3.318 1.00 82.25 267 GLY A N 1
ATOM 2070 C CA . GLY A 1 267 ? -5.589 17.176 4.761 1.00 82.25 267 GLY A CA 1
ATOM 2071 C C . GLY A 1 267 ? -6.251 18.489 5.183 1.00 82.25 267 GLY A C 1
ATOM 2072 O O . GLY A 1 267 ? -6.634 19.325 4.360 1.00 82.25 267 GLY A O 1
ATOM 2073 N N . ARG A 1 268 ? -6.388 18.687 6.494 1.00 72.62 268 ARG A N 1
ATOM 2074 C CA . ARG A 1 268 ? -6.939 19.930 7.040 1.00 72.62 268 ARG A CA 1
ATOM 2075 C C . ARG A 1 268 ? -5.930 21.077 6.925 1.00 72.62 268 ARG A C 1
ATOM 2077 O O . ARG A 1 268 ? -4.772 20.940 7.321 1.00 72.62 268 ARG A O 1
ATOM 2084 N N . ARG A 1 269 ? -6.410 22.241 6.481 1.00 59.31 269 ARG A N 1
ATOM 2085 C CA . ARG A 1 269 ? -5.685 23.512 6.549 1.00 59.31 269 ARG A CA 1
ATOM 2086 C C . ARG A 1 269 ? -6.094 24.258 7.820 1.00 59.31 269 ARG A C 1
ATOM 2088 O O . ARG A 1 269 ? -7.277 24.526 7.987 1.00 59.31 269 ARG A O 1
ATOM 2095 N N . ASP A 1 270 ? -5.096 24.503 8.672 1.00 57.66 270 ASP A N 1
ATOM 2096 C CA . ASP A 1 270 ? -5.071 25.353 9.875 1.00 57.66 270 ASP A CA 1
ATOM 2097 C C . ASP A 1 270 ? -6.315 25.362 10.810 1.00 57.66 270 ASP A C 1
ATOM 2099 O O . ASP A 1 270 ? -7.322 24.665 10.645 1.00 57.66 270 ASP A O 1
ATOM 2103 N N . ASP A 1 271 ? -6.210 26.108 11.910 1.00 61.97 271 ASP A N 1
ATOM 2104 C CA . ASP A 1 271 ? -7.233 26.151 12.960 1.00 61.97 271 ASP A CA 1
ATOM 2105 C C . ASP A 1 271 ? -8.543 26.819 12.484 1.00 61.97 271 ASP A C 1
ATOM 2107 O O . ASP A 1 271 ? -9.562 26.716 13.168 1.00 61.97 271 ASP A O 1
ATOM 2111 N N . THR A 1 272 ? -8.561 27.459 11.302 1.00 69.81 272 THR A N 1
ATOM 2112 C CA . THR A 1 272 ? -9.735 28.193 10.791 1.00 69.81 272 THR A CA 1
ATOM 2113 C C . THR A 1 272 ? -10.869 27.282 10.325 1.00 69.81 272 THR A C 1
ATOM 2115 O O . THR A 1 272 ? -12.014 27.725 10.240 1.00 69.81 272 THR A O 1
ATOM 2118 N N . GLY A 1 273 ? -10.565 26.015 10.016 1.00 68.56 273 GLY A N 1
ATOM 2119 C CA . GLY A 1 273 ? -11.559 25.009 9.632 1.00 68.56 273 GLY A CA 1
ATOM 2120 C C . GLY A 1 273 ? -12.196 25.207 8.250 1.00 68.56 273 GLY A C 1
ATOM 2121 O O . GLY A 1 273 ? -13.122 24.472 7.918 1.00 68.56 273 GLY A O 1
ATOM 2122 N N . LYS A 1 274 ? -11.730 26.159 7.429 1.00 80.69 274 LYS A N 1
ATOM 2123 C CA . LYS A 1 274 ? -12.248 26.356 6.065 1.00 80.69 274 LYS A CA 1
ATOM 2124 C C . LYS A 1 274 ? -11.483 25.501 5.056 1.00 80.69 274 LYS A C 1
ATOM 2126 O O . LYS A 1 274 ? -10.278 25.663 4.883 1.00 80.69 274 LYS A O 1
ATOM 2131 N N . CYS A 1 275 ? -12.199 24.637 4.340 1.00 85.06 275 CYS A N 1
ATOM 2132 C CA . CYS A 1 275 ? -11.633 23.899 3.218 1.00 85.06 275 CYS A CA 1
ATOM 2133 C C . CYS A 1 275 ? -11.474 24.806 1.990 1.00 85.06 275 CYS A C 1
ATOM 2135 O O . CYS A 1 275 ? -12.416 25.491 1.598 1.00 85.06 275 CYS A O 1
ATOM 2137 N N . GLN A 1 276 ? -10.282 24.813 1.393 1.00 80.31 276 GLN A N 1
ATOM 2138 C CA . GLN A 1 276 ? -9.978 25.597 0.187 1.00 80.31 276 GLN A CA 1
ATOM 2139 C C . GLN A 1 276 ? -9.977 24.764 -1.097 1.00 80.31 276 GLN A C 1
ATOM 2141 O O . GLN A 1 276 ? -9.950 25.328 -2.185 1.00 80.31 276 GLN A O 1
ATOM 2146 N N . HIS A 1 277 ? -10.015 23.440 -0.970 1.00 83.56 277 HIS A N 1
ATOM 2147 C CA . HIS A 1 277 ? -10.076 22.522 -2.096 1.00 83.56 277 HIS A CA 1
ATOM 2148 C C . HIS A 1 277 ? -11.513 22.061 -2.256 1.00 83.56 277 HIS A C 1
ATOM 2150 O O . HIS A 1 277 ? -12.021 21.311 -1.426 1.00 83.56 277 HIS A O 1
ATOM 2156 N N . VAL A 1 278 ? -12.178 22.529 -3.300 1.00 85.62 278 VAL A N 1
ATOM 2157 C CA . VAL A 1 278 ? -13.521 22.078 -3.650 1.00 85.62 278 VAL A CA 1
ATOM 2158 C C . VAL A 1 278 ? -13.471 21.381 -4.994 1.00 85.62 278 VAL A C 1
ATOM 2160 O O . VAL A 1 278 ? -12.682 21.763 -5.852 1.00 85.62 278 VAL A O 1
ATOM 2163 N N . ASN A 1 279 ? -14.286 20.350 -5.179 1.00 85.75 279 ASN A N 1
ATOM 2164 C CA . ASN A 1 279 ? -14.411 19.716 -6.487 1.00 85.75 279 ASN A CA 1
ATOM 2165 C C . ASN A 1 279 ? -15.192 20.602 -7.468 1.00 85.75 279 ASN A C 1
ATOM 2167 O O . ASN A 1 279 ? -15.640 21.699 -7.138 1.00 85.75 279 ASN A O 1
ATOM 2171 N N . GLU A 1 280 ? -15.385 20.100 -8.684 1.00 83.88 280 GLU A N 1
ATOM 2172 C CA . GLU A 1 280 ? -16.128 20.784 -9.750 1.00 83.88 280 GLU A CA 1
ATOM 2173 C C . GLU A 1 280 ? -17.581 21.115 -9.363 1.00 83.88 280 GLU A C 1
ATOM 2175 O O . GLU A 1 280 ? -18.184 22.020 -9.934 1.00 83.88 280 GLU A O 1
ATOM 2180 N N . LYS A 1 281 ? -18.134 20.421 -8.359 1.00 88.19 281 LYS A N 1
ATOM 2181 C CA . LYS A 1 281 ? -19.469 20.666 -7.798 1.00 88.19 281 LYS A CA 1
ATOM 2182 C C . LYS A 1 281 ? -19.461 21.655 -6.624 1.00 88.19 281 LYS A C 1
ATOM 2184 O O . LYS A 1 281 ? -20.517 21.954 -6.075 1.00 88.19 281 LYS A O 1
ATOM 2189 N N . GLY A 1 282 ? -18.295 22.159 -6.221 1.00 88.62 282 GLY A N 1
ATOM 2190 C CA . GLY A 1 282 ? -18.136 23.031 -5.058 1.00 88.62 282 GLY A CA 1
ATOM 2191 C C . GLY A 1 282 ? -18.093 22.292 -3.714 1.00 88.62 282 GLY A C 1
ATOM 2192 O O . GLY A 1 282 ? -18.134 22.940 -2.669 1.00 88.62 282 GLY A O 1
ATOM 2193 N N . GLU A 1 283 ? -17.997 20.960 -3.706 1.00 89.19 283 GLU A N 1
ATOM 2194 C CA . GLU A 1 283 ? -17.982 20.161 -2.476 1.00 89.19 283 GLU A CA 1
ATOM 2195 C C . GLU A 1 283 ? -16.570 20.107 -1.873 1.00 89.19 283 GLU A C 1
ATOM 2197 O O . GLU A 1 283 ? -15.605 19.850 -2.605 1.00 89.19 283 GLU A O 1
ATOM 2202 N N . PRO A 1 284 ? -16.419 20.284 -0.547 1.00 89.31 284 PRO A N 1
ATOM 2203 C CA . PRO A 1 284 ? -15.117 20.283 0.109 1.00 89.31 284 PRO A CA 1
ATOM 2204 C C . PRO A 1 284 ? -14.417 18.923 -0.017 1.00 89.31 284 PRO A C 1
ATOM 2206 O O . PRO A 1 284 ? -14.982 17.878 0.293 1.00 89.31 284 PRO A O 1
ATOM 2209 N N . GLN A 1 285 ? -13.155 18.956 -0.438 1.00 91.19 285 GLN A N 1
ATOM 2210 C CA . GLN A 1 285 ? -12.272 17.792 -0.588 1.00 91.19 285 GLN A CA 1
ATOM 2211 C C . GLN A 1 285 ? -11.234 17.683 0.538 1.00 91.19 285 GLN A C 1
ATOM 2213 O O . GLN A 1 285 ? -10.375 16.800 0.522 1.00 91.19 285 GLN A O 1
ATOM 2218 N N . CYS A 1 286 ? -11.293 18.588 1.514 1.00 89.69 286 CYS A N 1
ATOM 2219 C CA . CYS A 1 286 ? -10.457 18.557 2.704 1.00 89.69 286 CYS A CA 1
ATOM 2220 C C . CYS A 1 286 ? -11.132 17.753 3.808 1.00 89.69 286 CYS A C 1
ATOM 2222 O O . CYS A 1 286 ? -12.351 17.784 3.950 1.00 89.69 286 CYS A O 1
ATOM 2224 N N . THR A 1 287 ? -10.316 17.135 4.651 1.00 88.50 287 THR A N 1
ATOM 2225 C CA . THR A 1 287 ? -10.791 16.509 5.890 1.00 88.50 287 THR A CA 1
ATOM 2226 C C . THR A 1 287 ? -11.303 17.586 6.854 1.00 88.50 287 THR A C 1
ATOM 2228 O O . THR A 1 287 ? -10.549 18.500 7.214 1.00 88.50 287 THR A O 1
ATOM 2231 N N . LEU A 1 288 ? -12.574 17.507 7.253 1.00 85.50 288 LEU A N 1
ATOM 2232 C CA . LEU A 1 288 ? -13.197 18.467 8.169 1.00 85.50 288 LEU A CA 1
ATOM 2233 C C . LEU A 1 288 ? -12.783 18.219 9.629 1.00 85.50 288 LEU A C 1
ATOM 2235 O O . LEU A 1 288 ? -12.172 17.212 9.983 1.00 85.50 288 LEU A O 1
ATOM 2239 N N . HIS A 1 289 ? -13.086 19.171 10.516 1.00 81.19 289 HIS A N 1
ATOM 2240 C CA . HIS A 1 289 ? -12.794 19.005 11.940 1.00 81.19 289 HIS A CA 1
ATOM 2241 C C . HIS A 1 289 ? -13.620 17.857 12.537 1.00 81.19 289 HIS A C 1
ATOM 2243 O O . HIS A 1 289 ? -14.844 17.881 12.466 1.00 81.19 289 HIS A O 1
ATOM 2249 N N . GLY A 1 290 ? -12.939 16.883 13.146 1.00 82.75 290 GLY A N 1
ATOM 2250 C CA . GLY A 1 290 ? -13.567 15.684 13.707 1.00 82.75 290 GLY A CA 1
ATOM 2251 C C . GLY A 1 290 ? -13.704 14.531 12.710 1.00 82.75 290 GLY A C 1
ATOM 2252 O O . GLY A 1 290 ? -13.947 13.407 13.138 1.00 82.75 290 GLY A O 1
ATOM 2253 N N . GLU A 1 291 ? -13.485 14.772 11.414 1.00 87.06 291 GLU A N 1
ATOM 2254 C CA . GLU A 1 291 ? -13.363 13.694 10.435 1.00 87.06 291 GLU A CA 1
ATOM 2255 C C . GLU A 1 291 ? -11.996 13.014 10.554 1.00 87.06 291 GLU A C 1
ATOM 2257 O O . GLU A 1 291 ? -10.966 13.651 10.799 1.00 87.06 291 GLU A O 1
ATOM 2262 N N . LYS A 1 292 ? -11.997 11.696 10.365 1.00 88.31 292 LYS A N 1
ATOM 2263 C CA . LYS A 1 292 ? -10.810 10.847 10.437 1.00 88.31 292 LYS A CA 1
ATOM 2264 C C . LYS A 1 292 ? -10.336 10.565 9.014 1.00 88.31 292 LYS A C 1
ATOM 2266 O O . LYS A 1 292 ? -11.103 10.050 8.208 1.00 88.31 292 LYS A O 1
ATOM 2271 N N . ASN A 1 293 ? -9.081 10.881 8.694 1.00 91.88 293 ASN A N 1
ATOM 2272 C CA . ASN A 1 293 ? -8.489 10.538 7.401 1.00 91.88 293 ASN A CA 1
ATOM 2273 C C . ASN A 1 293 ? -7.354 9.537 7.598 1.00 91.88 293 ASN A C 1
ATOM 2275 O O . ASN A 1 293 ? -6.281 9.864 8.098 1.00 91.88 293 ASN A O 1
ATOM 2279 N N . VAL A 1 294 ? -7.588 8.292 7.197 1.00 93.81 294 VAL A N 1
ATOM 2280 C CA . VAL A 1 294 ? -6.634 7.187 7.386 1.00 93.81 294 VAL A CA 1
ATOM 2281 C C . VAL A 1 294 ? -5.339 7.344 6.582 1.00 93.81 294 VAL A C 1
ATOM 2283 O O . VAL A 1 294 ? -4.345 6.698 6.905 1.00 93.81 294 VAL A O 1
ATOM 2286 N N . CYS A 1 295 ? -5.323 8.231 5.582 1.00 91.88 295 CYS A N 1
ATOM 2287 C CA . CYS A 1 295 ? -4.151 8.555 4.769 1.00 91.88 295 CYS A CA 1
ATOM 2288 C C . CYS A 1 295 ? -3.373 9.783 5.270 1.00 91.88 295 CYS A C 1
ATOM 2290 O O . CYS A 1 295 ? -2.432 10.223 4.609 1.00 91.88 295 CYS A O 1
ATOM 2292 N N . PHE A 1 296 ? -3.765 10.359 6.411 1.00 87.06 296 PHE A N 1
ATOM 2293 C CA . PHE A 1 296 ? -3.209 11.615 6.898 1.00 87.06 296 PHE A CA 1
ATOM 2294 C C . PHE A 1 296 ? -3.060 11.611 8.429 1.00 87.06 296 PHE A C 1
ATOM 2296 O O . PHE A 1 296 ? -3.971 11.982 9.162 1.00 87.06 296 PHE A O 1
ATOM 2303 N N . GLU A 1 297 ? -1.874 11.252 8.932 1.00 82.00 297 GLU A N 1
ATOM 2304 C CA . GLU A 1 297 ? -1.550 11.250 10.376 1.00 82.00 297 GLU A CA 1
ATOM 2305 C C . GLU A 1 297 ? -1.908 12.565 11.090 1.00 82.00 297 GLU A C 1
ATOM 2307 O O . GLU A 1 297 ? -2.305 12.553 12.253 1.00 82.00 297 GLU A O 1
ATOM 2312 N N . GLY A 1 298 ? -1.792 13.703 10.397 1.00 77.75 298 GLY A N 1
ATOM 2313 C CA . GLY A 1 298 ? -2.051 15.026 10.965 1.00 77.75 298 GLY A CA 1
ATOM 2314 C C . GLY A 1 298 ? -3.496 15.274 11.418 1.00 77.75 298 GLY A C 1
ATOM 2315 O O . GLY A 1 298 ? -3.738 16.281 12.081 1.00 77.75 298 GLY A O 1
ATOM 2316 N N . THR A 1 299 ? -4.457 14.400 11.086 1.00 76.50 299 THR A N 1
ATOM 2317 C CA . THR A 1 299 ? -5.835 14.491 11.611 1.00 76.50 299 THR A CA 1
ATOM 2318 C C . THR A 1 299 ? -5.992 13.869 12.991 1.00 76.50 299 THR A C 1
ATOM 2320 O O . THR A 1 299 ? -6.998 14.113 13.652 1.00 76.50 299 THR A O 1
ATOM 2323 N N . TYR A 1 300 ? -5.005 13.100 13.449 1.00 84.75 300 TYR A N 1
ATOM 2324 C CA . TYR A 1 300 ? -5.030 12.453 14.754 1.00 84.75 300 TYR A CA 1
ATOM 2325 C C . TYR A 1 300 ? -4.205 13.243 15.768 1.00 84.75 300 TYR A C 1
ATOM 2327 O O . TYR A 1 300 ? -3.227 13.914 15.436 1.00 84.75 300 TYR A O 1
ATOM 2335 N N . ARG A 1 301 ? -4.600 13.156 17.043 1.00 83.38 301 ARG A N 1
ATOM 2336 C CA . ARG A 1 301 ? -3.862 13.796 18.143 1.00 83.38 301 ARG A CA 1
ATOM 2337 C C . ARG A 1 301 ? -2.455 13.214 18.288 1.00 83.38 301 ARG A C 1
ATOM 2339 O O . ARG A 1 301 ? -1.502 13.938 18.566 1.00 83.38 301 ARG A O 1
ATOM 2346 N N . ASP A 1 302 ? -2.363 11.900 18.144 1.00 86.12 302 ASP A N 1
ATOM 2347 C CA . ASP A 1 302 ? -1.165 11.092 18.293 1.00 86.12 302 ASP A CA 1
ATOM 2348 C C . ASP A 1 302 ? -1.370 9.748 17.566 1.00 86.12 302 ASP A C 1
ATOM 2350 O O . ASP A 1 302 ? -2.451 9.447 17.052 1.00 86.12 302 ASP A O 1
ATOM 2354 N N . TRP A 1 303 ? -0.315 8.939 17.509 1.00 87.19 303 TRP A N 1
ATOM 2355 C CA . TRP A 1 303 ? -0.349 7.623 16.871 1.00 87.19 303 TRP A CA 1
ATOM 2356 C C . TRP A 1 303 ? -1.298 6.639 17.541 1.00 87.19 303 TRP A C 1
ATOM 2358 O O . TRP A 1 303 ? -1.888 5.803 16.864 1.00 87.19 303 TRP A O 1
ATOM 2368 N N . GLN A 1 304 ? -1.451 6.738 18.859 1.00 88.81 304 GLN A N 1
ATOM 2369 C CA . GLN A 1 304 ? -2.354 5.868 19.594 1.00 88.81 304 GLN A CA 1
ATOM 2370 C C . GLN A 1 304 ? -3.800 6.141 19.182 1.00 88.81 304 GLN A C 1
ATOM 2372 O O . GLN A 1 304 ? -4.527 5.198 18.896 1.00 88.81 304 GLN A O 1
ATOM 2377 N N . ALA A 1 305 ? -4.193 7.411 19.059 1.00 91.31 305 ALA A N 1
ATOM 2378 C CA . ALA A 1 305 ? -5.503 7.792 18.548 1.00 91.31 305 ALA A CA 1
ATOM 2379 C C . ALA A 1 305 ? -5.737 7.241 17.132 1.00 91.31 305 ALA A C 1
ATOM 2381 O O . ALA A 1 305 ? -6.791 6.670 16.877 1.00 91.31 305 ALA A O 1
ATOM 2382 N N . MET A 1 306 ? -4.738 7.327 16.243 1.00 92.81 306 MET A N 1
ATOM 2383 C CA . MET A 1 306 ? -4.837 6.736 14.903 1.00 92.81 306 MET A CA 1
ATOM 2384 C C . MET A 1 306 ? -5.049 5.217 14.952 1.00 92.81 306 MET A C 1
ATOM 2386 O O . MET A 1 306 ? -5.942 4.714 14.278 1.00 92.81 306 MET A O 1
ATOM 2390 N N . TYR A 1 307 ? -4.255 4.472 15.728 1.00 93.31 307 TYR A N 1
ATOM 2391 C CA . TYR A 1 307 ? -4.395 3.012 15.791 1.00 93.31 307 TYR A CA 1
ATOM 2392 C C . TYR A 1 307 ? -5.671 2.562 16.479 1.00 93.31 307 TYR A C 1
ATOM 2394 O O . TYR A 1 307 ? -6.238 1.560 16.063 1.00 93.31 307 TYR A O 1
ATOM 2402 N N . MET A 1 308 ? -6.146 3.302 17.480 1.00 93.44 308 MET A N 1
ATOM 2403 C CA . MET A 1 308 ? -7.462 3.061 18.058 1.00 93.44 308 MET A CA 1
ATOM 2404 C C . MET A 1 308 ? -8.542 3.246 16.996 1.00 93.44 308 MET A C 1
ATOM 2406 O O . MET A 1 308 ? -9.333 2.341 16.771 1.00 93.44 308 MET A O 1
ATOM 2410 N N . ASP A 1 309 ? -8.527 4.368 16.283 1.00 93.75 309 ASP A N 1
ATOM 2411 C CA . ASP A 1 309 ? -9.534 4.677 15.270 1.00 93.75 309 ASP A CA 1
ATOM 2412 C C . ASP A 1 309 ? -9.516 3.709 14.082 1.00 93.75 309 ASP A C 1
ATOM 2414 O O . ASP A 1 309 ? -10.563 3.353 13.550 1.00 93.75 309 ASP A O 1
ATOM 2418 N N . VAL A 1 310 ? -8.338 3.265 13.656 1.00 95.25 310 VAL A N 1
ATOM 2419 C CA . VAL A 1 310 ? -8.182 2.298 12.563 1.00 95.25 310 VAL A CA 1
ATOM 2420 C C . VAL A 1 310 ? -8.452 0.865 13.040 1.00 95.25 310 VAL A C 1
ATOM 2422 O O . VAL A 1 310 ? -9.017 0.069 12.304 1.00 95.25 310 VAL A O 1
ATOM 2425 N N . GLY A 1 311 ? -8.087 0.527 14.274 1.00 94.19 311 GLY A N 1
ATOM 2426 C CA . GLY A 1 311 ? -8.173 -0.819 14.848 1.00 94.19 311 GLY A CA 1
ATOM 2427 C C . GLY A 1 311 ? -9.489 -1.171 15.528 1.00 94.19 311 GLY A C 1
ATOM 2428 O O . GLY A 1 311 ? -9.535 -2.146 16.274 1.00 94.19 311 GLY A O 1
ATOM 2429 N N . GLY A 1 312 ? -10.525 -0.358 15.341 1.00 91.19 312 GLY A N 1
ATOM 2430 C CA . GLY A 1 312 ? -11.852 -0.601 15.891 1.00 91.19 312 GLY A CA 1
ATOM 2431 C C . GLY A 1 312 ? -12.226 0.270 17.087 1.00 91.19 312 GLY A C 1
ATOM 2432 O O . GLY A 1 312 ? -13.401 0.542 17.256 1.00 91.19 312 GLY A O 1
ATOM 2433 N N . GLY A 1 313 ? -11.291 0.773 17.895 1.00 92.38 313 GLY A N 1
ATOM 2434 C CA . GLY A 1 313 ? -11.603 1.687 19.010 1.00 92.38 313 GLY A CA 1
ATOM 2435 C C . GLY A 1 313 ? -12.730 1.172 19.917 1.00 92.38 313 GLY A C 1
ATOM 2436 O O . GLY A 1 313 ? -12.984 -0.023 19.971 1.00 92.38 313 GLY A O 1
ATOM 2437 N N . GLU A 1 314 ? -13.447 2.041 20.624 1.00 94.25 314 GLU A N 1
ATOM 2438 C CA . GLU A 1 314 ? -14.581 1.602 21.462 1.00 94.25 314 GLU A CA 1
ATOM 2439 C C . GLU A 1 314 ? -15.883 1.405 20.665 1.00 94.25 314 GLU A C 1
ATOM 2441 O O . GLU A 1 314 ? -16.776 0.684 21.104 1.00 94.25 314 GLU A O 1
ATOM 2446 N N . ASP A 1 315 ? -15.991 2.018 19.485 1.00 94.81 315 ASP A N 1
ATOM 2447 C CA . ASP A 1 315 ? -17.225 2.156 18.697 1.00 94.81 315 ASP A CA 1
ATOM 2448 C C . ASP A 1 315 ? -17.199 1.431 17.341 1.00 94.81 315 ASP A C 1
ATOM 2450 O O . ASP A 1 315 ? -18.240 1.209 16.721 1.00 94.81 315 ASP A O 1
ATOM 2454 N N . GLY A 1 316 ? -16.040 0.951 16.911 1.00 94.44 316 GLY A N 1
ATOM 2455 C CA . GLY A 1 316 ? -15.791 0.306 15.617 1.00 94.44 316 GLY A CA 1
ATOM 2456 C C . GLY A 1 316 ? -14.819 1.100 14.764 1.00 94.44 316 GLY A C 1
ATOM 2457 O O . GLY A 1 316 ? -14.313 0.582 13.765 1.00 94.44 316 GLY A O 1
ATOM 2458 N N . GLY A 1 317 ? -14.519 2.332 15.174 1.00 94.94 317 GLY A N 1
ATOM 2459 C CA . GLY A 1 317 ? -13.572 3.184 14.497 1.00 94.94 317 GLY A CA 1
ATOM 2460 C C . GLY A 1 317 ? -13.993 3.464 13.058 1.00 94.94 317 GLY A C 1
ATOM 2461 O O . GLY A 1 317 ? -15.174 3.540 12.731 1.00 94.94 317 GLY A O 1
ATOM 2462 N N . VAL A 1 318 ? -13.007 3.620 12.180 1.00 95.75 318 VAL A N 1
ATOM 2463 C CA . VAL A 1 318 ? -13.215 3.936 10.758 1.00 95.75 318 VAL A CA 1
ATOM 2464 C C . VAL A 1 318 ? -13.762 2.744 9.966 1.00 95.75 318 VAL A C 1
ATOM 2466 O O . VAL A 1 318 ? -14.353 2.935 8.908 1.00 95.75 318 VAL A O 1
ATOM 2469 N N . PHE A 1 319 ? -13.564 1.522 10.467 1.00 97.31 319 PHE A N 1
ATOM 2470 C CA . PHE A 1 319 ? -13.852 0.290 9.729 1.00 97.31 319 PHE A CA 1
ATOM 2471 C C . PHE A 1 319 ? -14.919 -0.580 10.390 1.00 97.31 319 PHE A C 1
ATOM 2473 O O . PHE A 1 319 ? -14.919 -1.793 10.206 1.00 97.31 319 PHE A O 1
ATOM 2480 N N . ASN A 1 320 ? -15.786 0.010 11.217 1.00 96.19 320 ASN A N 1
ATOM 2481 C CA . ASN A 1 320 ? -16.898 -0.676 11.884 1.00 96.19 320 ASN A CA 1
ATOM 2482 C C . ASN A 1 320 ? -16.489 -1.951 12.662 1.00 96.19 320 ASN A C 1
ATOM 2484 O O . ASN A 1 320 ? -17.307 -2.843 12.874 1.00 96.19 320 ASN A O 1
ATOM 2488 N N . GLY A 1 321 ? -15.230 -2.029 13.110 1.00 96.81 321 GLY A N 1
ATOM 2489 C CA . GLY A 1 321 ? -14.591 -3.183 13.757 1.00 96.81 321 GLY A CA 1
ATOM 2490 C C . GLY A 1 321 ? -14.211 -4.348 12.867 1.00 96.81 321 GLY A C 1
ATOM 2491 O O . GLY A 1 321 ? -13.877 -5.411 13.375 1.00 96.81 321 GLY A O 1
ATOM 2492 N N . ARG A 1 322 ? -14.241 -4.171 11.551 1.00 97.38 322 ARG A N 1
ATOM 2493 C CA . ARG A 1 322 ? -13.741 -5.156 10.589 1.00 97.38 322 ARG A CA 1
ATOM 2494 C C . ARG A 1 322 ? -12.231 -5.125 10.429 1.00 97.38 322 ARG A C 1
ATOM 2496 O O . ARG A 1 322 ? -11.683 -5.948 9.705 1.00 97.38 322 ARG A O 1
ATOM 2503 N N . MET A 1 323 ? -11.552 -4.189 11.091 1.00 98.19 323 MET A N 1
ATOM 2504 C CA . MET A 1 323 ? -10.101 -4.093 11.097 1.00 98.19 323 MET A CA 1
ATOM 2505 C C . MET A 1 323 ? -9.543 -4.314 12.496 1.00 98.19 323 MET A C 1
ATOM 2507 O O . MET A 1 323 ? -9.797 -3.536 13.410 1.00 98.19 323 MET A O 1
ATOM 2511 N N . GLN A 1 324 ? -8.717 -5.346 12.625 1.00 97.06 324 GLN A N 1
ATOM 2512 C CA . GLN A 1 324 ? -7.890 -5.578 13.795 1.00 97.06 324 GLN A CA 1
ATOM 2513 C C . GLN A 1 324 ? -6.518 -4.921 13.608 1.00 97.06 324 GLN A C 1
ATOM 2515 O O . GLN A 1 324 ? -5.889 -5.068 12.559 1.00 97.06 324 GLN A O 1
ATOM 2520 N N . CYS A 1 325 ? -6.027 -4.235 14.642 1.00 96.19 325 CYS A N 1
ATOM 2521 C CA . CYS A 1 325 ? -4.710 -3.595 14.653 1.00 96.19 325 CYS A CA 1
ATOM 2522 C C . CYS A 1 325 ? -3.809 -4.283 15.685 1.00 96.19 325 CYS A C 1
ATOM 2524 O O . CYS A 1 325 ? -3.999 -4.128 16.889 1.00 96.19 325 CYS A O 1
ATOM 2526 N N . SER A 1 326 ? -2.786 -5.003 15.228 1.00 94.44 326 SER A N 1
ATOM 2527 C CA . SER A 1 326 ? -1.645 -5.393 16.063 1.00 94.44 326 SER A CA 1
ATOM 2528 C C . SER A 1 326 ? -0.626 -4.253 16.032 1.00 94.44 326 SER A C 1
ATOM 2530 O O . SER A 1 326 ? 0.423 -4.332 15.374 1.00 94.44 326 SER A O 1
ATOM 2532 N N . CYS A 1 327 ? -0.973 -3.159 16.708 1.00 93.62 327 CYS A N 1
ATOM 2533 C CA . CYS A 1 327 ? -0.296 -1.879 16.572 1.00 93.62 327 CYS A CA 1
ATOM 2534 C C . CYS A 1 327 ? 0.131 -1.324 17.924 1.00 93.62 327 CYS A C 1
ATOM 2536 O O . CYS A 1 327 ? -0.655 -1.235 18.860 1.00 93.62 327 CYS A O 1
ATOM 2538 N N . ALA A 1 328 ? 1.386 -0.910 18.009 1.00 91.38 328 ALA A N 1
ATOM 2539 C CA . ALA A 1 328 ? 1.918 -0.192 19.150 1.00 91.38 328 ALA A CA 1
ATOM 2540 C C . ALA A 1 328 ? 3.094 0.635 18.656 1.00 91.38 328 ALA A C 1
ATOM 2542 O O . ALA A 1 328 ? 4.017 0.081 18.063 1.00 91.38 328 ALA A O 1
ATOM 2543 N N . GLN A 1 329 ? 3.071 1.945 18.896 1.00 84.19 329 GLN A N 1
ATOM 2544 C CA . GLN A 1 329 ? 4.178 2.830 18.557 1.00 84.19 329 GLN A CA 1
ATOM 2545 C C . GLN A 1 329 ? 4.614 3.614 19.778 1.00 84.19 329 GLN A C 1
ATOM 2547 O O . GLN A 1 329 ? 3.849 4.383 20.353 1.00 84.19 329 GLN A O 1
ATOM 2552 N N . LEU A 1 330 ? 5.870 3.415 20.153 1.00 80.25 330 LEU A N 1
ATOM 2553 C CA . LEU A 1 330 ? 6.474 4.111 21.273 1.00 80.25 330 LEU A CA 1
ATOM 2554 C C . LEU A 1 330 ? 6.931 5.518 20.855 1.00 80.25 330 LEU A C 1
ATOM 2556 O O . LEU A 1 330 ? 7.238 5.773 19.685 1.00 80.25 330 LEU A O 1
ATOM 2560 N N . ASP A 1 331 ? 6.981 6.447 21.815 1.00 74.06 331 ASP A N 1
ATOM 2561 C CA . ASP A 1 331 ? 7.471 7.805 21.563 1.00 74.06 331 ASP A CA 1
ATOM 2562 C C . ASP A 1 331 ? 8.948 7.764 21.132 1.00 74.06 331 ASP A C 1
ATOM 2564 O O . ASP A 1 331 ? 9.825 7.291 21.861 1.00 74.06 331 ASP A O 1
ATOM 2568 N N . LYS A 1 332 ? 9.221 8.321 19.944 1.00 64.38 332 LYS A N 1
ATOM 2569 C CA . LYS A 1 332 ? 10.517 8.296 19.245 1.00 64.38 332 LYS A CA 1
ATOM 2570 C C . LYS A 1 332 ? 11.694 8.796 20.085 1.00 64.38 332 LYS A C 1
ATOM 2572 O O . LYS A 1 332 ? 12.839 8.534 19.728 1.00 64.38 332 LYS A O 1
ATOM 2577 N N . LYS A 1 333 ? 11.454 9.561 21.154 1.00 66.75 333 LYS A N 1
ATOM 2578 C CA . LYS A 1 333 ? 12.528 10.143 21.974 1.00 66.75 333 LYS A CA 1
ATOM 2579 C C . LYS A 1 333 ? 13.361 9.112 22.737 1.00 66.75 333 LYS A C 1
ATOM 2581 O O . LYS A 1 333 ? 14.511 9.423 23.029 1.00 66.75 333 LYS A O 1
ATOM 2586 N N . ASN A 1 334 ? 12.824 7.923 23.018 1.00 56.28 334 ASN A N 1
ATOM 2587 C CA . ASN A 1 334 ? 13.480 6.939 23.890 1.00 56.28 334 ASN A CA 1
ATOM 2588 C C . ASN A 1 334 ? 13.645 5.546 23.263 1.00 56.28 334 ASN A C 1
ATOM 2590 O O . ASN A 1 334 ? 13.990 4.604 23.971 1.00 56.28 334 ASN A O 1
ATOM 2594 N N . THR A 1 335 ? 13.372 5.378 21.969 1.00 55.31 335 THR A N 1
ATOM 2595 C CA . THR A 1 335 ? 13.146 4.040 21.403 1.00 55.31 335 THR A CA 1
ATOM 2596 C C . THR A 1 335 ? 14.065 3.758 20.227 1.00 55.31 335 THR A C 1
ATOM 2598 O O . THR A 1 335 ? 14.141 4.553 19.289 1.00 55.31 335 THR A O 1
ATOM 2601 N N . THR A 1 336 ? 14.720 2.598 20.247 1.00 60.84 336 THR A N 1
ATOM 2602 C CA . THR A 1 336 ? 15.281 1.989 19.039 1.00 60.84 336 THR A CA 1
ATOM 2603 C C . THR A 1 336 ? 14.138 1.448 18.176 1.00 60.84 336 THR A C 1
ATOM 2605 O O . THR A 1 336 ? 13.052 1.145 18.677 1.00 60.84 336 THR A O 1
ATOM 2608 N N . GLU A 1 337 ? 14.355 1.338 16.867 1.00 59.62 337 GLU A N 1
ATOM 2609 C CA . GLU A 1 337 ? 13.313 0.949 15.903 1.00 59.62 337 GLU A CA 1
ATOM 2610 C C . GLU A 1 337 ? 12.727 -0.453 16.114 1.00 59.62 337 GLU A C 1
ATOM 2612 O O . GLU A 1 337 ? 11.638 -0.736 15.633 1.00 59.62 337 GLU A O 1
ATOM 2617 N N . GLU A 1 338 ? 13.372 -1.287 16.930 1.00 61.47 338 GLU A N 1
ATOM 2618 C CA . GLU A 1 338 ? 12.890 -2.611 17.351 1.00 61.47 338 GLU A CA 1
ATOM 2619 C C . GLU A 1 338 ? 11.590 -2.591 18.176 1.00 61.47 338 GLU A C 1
ATOM 2621 O O . GLU A 1 338 ? 11.096 -3.645 18.576 1.00 61.47 338 GLU A O 1
ATOM 2626 N N . SER A 1 339 ? 11.064 -1.410 18.495 1.00 66.88 339 SER A N 1
ATOM 2627 C CA . SER A 1 339 ? 10.103 -1.247 19.585 1.00 66.88 339 SER A CA 1
ATOM 2628 C C . SER A 1 339 ? 8.687 -0.880 19.130 1.00 66.88 339 SER A C 1
ATOM 2630 O O . SER A 1 339 ? 7.888 -0.438 19.949 1.00 66.88 339 SER A O 1
ATOM 2632 N N . TYR A 1 340 ? 8.354 -1.021 17.843 1.00 83.56 340 TYR A N 1
ATOM 2633 C CA . TYR A 1 340 ? 6.991 -0.782 17.362 1.00 83.56 340 TYR A CA 1
ATOM 2634 C C . TYR A 1 340 ? 6.512 -1.841 16.365 1.00 83.56 340 TYR A C 1
ATOM 2636 O O . TYR A 1 340 ? 7.304 -2.467 15.665 1.00 83.56 340 TYR A O 1
ATOM 2644 N N . THR A 1 341 ? 5.195 -2.026 16.314 1.00 89.12 341 THR A N 1
ATOM 2645 C CA . THR A 1 341 ? 4.479 -2.866 15.343 1.00 89.12 341 THR A CA 1
ATOM 2646 C C . THR A 1 341 ? 3.340 -2.054 14.741 1.00 89.12 341 THR A C 1
ATOM 2648 O O . THR A 1 341 ? 2.728 -1.235 15.428 1.00 89.12 341 THR A O 1
ATOM 2651 N N . GLN A 1 342 ? 3.065 -2.268 13.457 1.00 92.56 342 GLN A N 1
ATOM 2652 C CA . GLN A 1 342 ? 1.968 -1.644 12.715 1.00 92.56 342 GLN A CA 1
ATOM 2653 C C . GLN A 1 342 ? 1.404 -2.674 11.736 1.00 92.56 342 GLN A C 1
ATOM 2655 O O . GLN A 1 342 ? 1.584 -2.557 10.526 1.00 92.56 342 GLN A O 1
ATOM 2660 N N . SER A 1 343 ? 0.802 -3.731 12.274 1.00 95.81 343 SER A N 1
ATOM 2661 C CA . SER A 1 343 ? 0.206 -4.786 11.456 1.00 95.81 343 SER A CA 1
ATOM 2662 C C . SER A 1 343 ? -1.313 -4.706 11.534 1.00 95.81 343 SER A C 1
ATOM 2664 O O . SER A 1 343 ? -1.867 -4.553 12.621 1.00 95.81 343 SER A O 1
ATOM 2666 N N . PHE A 1 344 ? -1.982 -4.812 10.392 1.00 97.50 344 PHE A N 1
ATOM 2667 C CA . PHE A 1 344 ? -3.430 -4.656 10.265 1.00 97.50 344 PHE A CA 1
ATOM 2668 C C . PHE A 1 344 ? -4.017 -5.899 9.611 1.00 97.50 344 PHE A C 1
ATOM 2670 O O . PHE A 1 344 ? -3.409 -6.448 8.698 1.00 97.50 344 PHE A O 1
ATOM 2677 N N . HIS A 1 345 ? -5.202 -6.315 10.041 1.00 97.94 345 HIS A N 1
ATOM 2678 C CA . HIS A 1 345 ? -5.948 -7.393 9.402 1.00 97.94 345 HIS A CA 1
ATOM 2679 C C . HIS A 1 345 ? -7.407 -6.971 9.248 1.00 97.94 345 HIS A C 1
ATOM 2681 O O . HIS A 1 345 ? -8.105 -6.749 10.236 1.00 97.94 345 HIS A O 1
ATOM 2687 N N . TYR A 1 346 ? -7.837 -6.807 8.003 1.00 98.31 346 TYR A N 1
ATOM 2688 C CA . TYR A 1 346 ? -9.182 -6.421 7.611 1.00 98.31 346 TYR A CA 1
ATOM 2689 C C . TYR A 1 346 ? -9.916 -7.589 6.957 1.00 98.31 346 TYR A C 1
ATOM 2691 O O . TYR A 1 346 ? -9.348 -8.294 6.120 1.00 98.31 346 TYR A O 1
ATOM 2699 N N . VAL A 1 347 ? -11.190 -7.756 7.308 1.00 97.38 347 VAL A N 1
ATOM 2700 C CA . VAL A 1 347 ? -12.091 -8.721 6.671 1.00 97.38 347 VAL A CA 1
ATOM 2701 C C . VAL A 1 347 ? -13.419 -8.031 6.372 1.00 97.38 347 VAL A C 1
ATOM 2703 O O . VAL A 1 347 ? -14.130 -7.626 7.289 1.00 97.38 347 VAL A O 1
ATOM 2706 N N . SER A 1 348 ? -13.767 -7.897 5.092 1.00 96.31 348 SER A N 1
ATOM 2707 C CA . SER A 1 348 ? -15.013 -7.240 4.684 1.00 96.31 348 SER A CA 1
ATOM 2708 C C . SER A 1 348 ? -16.260 -8.020 5.120 1.00 96.31 348 SER A C 1
ATOM 2710 O O . SER A 1 348 ? -16.197 -9.168 5.582 1.00 96.31 348 SER A O 1
ATOM 2712 N N . ASP A 1 349 ? -17.430 -7.404 4.935 1.00 91.56 349 ASP A N 1
ATOM 2713 C CA . ASP A 1 349 ? -18.668 -8.181 4.845 1.00 91.56 349 ASP A CA 1
ATOM 2714 C C . ASP A 1 349 ? -18.677 -9.032 3.566 1.00 91.56 349 ASP A C 1
ATOM 2716 O O . ASP A 1 349 ? -17.814 -8.901 2.692 1.00 91.56 349 ASP A O 1
ATOM 2720 N N . ILE A 1 350 ? -19.662 -9.911 3.451 1.00 87.06 350 ILE A N 1
ATOM 2721 C CA . ILE A 1 350 ? -19.964 -10.621 2.213 1.00 87.06 350 ILE A CA 1
ATOM 2722 C C . ILE A 1 350 ? -20.300 -9.577 1.144 1.00 87.06 350 ILE A C 1
ATOM 2724 O O . ILE A 1 350 ? -21.151 -8.711 1.358 1.00 87.06 350 ILE A O 1
ATOM 2728 N N . VAL A 1 351 ? -19.613 -9.645 0.004 1.00 84.25 351 VAL A N 1
ATOM 2729 C CA . VAL A 1 351 ? -19.663 -8.610 -1.038 1.00 84.25 351 VAL A CA 1
ATOM 2730 C C . VAL A 1 351 ? -21.085 -8.365 -1.543 1.00 84.25 351 VAL A C 1
ATOM 2732 O O . VAL A 1 351 ? -21.472 -7.205 -1.674 1.00 84.25 351 VAL A O 1
ATOM 2735 N N . ASP A 1 352 ? -21.894 -9.410 -1.724 1.00 79.25 352 ASP A N 1
ATOM 2736 C CA . ASP A 1 352 ? -23.297 -9.269 -2.136 1.00 79.25 352 ASP A CA 1
ATOM 2737 C C . ASP A 1 352 ? -24.102 -8.358 -1.187 1.00 79.25 352 ASP A C 1
ATOM 2739 O O . ASP A 1 352 ? -24.831 -7.472 -1.642 1.00 79.25 352 ASP A O 1
ATOM 2743 N N . ASN A 1 353 ? -23.887 -8.469 0.130 1.00 74.25 353 ASN A N 1
ATOM 2744 C CA . ASN A 1 353 ? -24.531 -7.593 1.115 1.00 74.25 353 ASN A CA 1
ATOM 2745 C C . ASN A 1 353 ? -24.058 -6.137 0.971 1.00 74.25 353 ASN A C 1
ATOM 2747 O O . ASN A 1 353 ? -24.848 -5.201 1.105 1.00 74.25 353 ASN A O 1
ATOM 2751 N N . MET A 1 354 ? -22.775 -5.930 0.654 1.00 76.00 354 MET A N 1
ATOM 2752 C CA . MET A 1 354 ? -22.205 -4.591 0.466 1.00 76.00 354 MET A CA 1
ATOM 2753 C C . MET A 1 354 ? -22.737 -3.890 -0.791 1.00 76.00 354 MET A C 1
ATOM 2755 O O . MET A 1 354 ? -22.742 -2.660 -0.844 1.00 76.00 354 MET A O 1
ATOM 2759 N N . ILE A 1 355 ? -23.139 -4.647 -1.816 1.00 76.38 355 ILE A N 1
ATOM 2760 C CA . ILE A 1 355 ? -23.643 -4.108 -3.089 1.00 76.38 355 ILE A CA 1
ATOM 2761 C C . ILE A 1 355 ? -25.115 -3.721 -2.975 1.00 76.38 355 ILE A C 1
ATOM 2763 O O . ILE A 1 355 ? -25.513 -2.671 -3.477 1.00 76.38 355 ILE A O 1
ATOM 2767 N N . ILE A 1 356 ? -25.921 -4.553 -2.313 1.00 73.94 356 ILE A N 1
ATOM 2768 C CA . ILE A 1 356 ? -27.374 -4.353 -2.217 1.00 73.94 356 ILE A CA 1
ATOM 2769 C C . ILE A 1 356 ? -27.715 -3.174 -1.282 1.00 73.94 356 ILE A C 1
ATOM 2771 O O . ILE A 1 356 ? -28.813 -2.625 -1.344 1.00 73.94 356 ILE A O 1
ATOM 2775 N N . GLY A 1 357 ? -26.770 -2.726 -0.443 1.00 62.84 357 GLY A N 1
ATOM 2776 C CA . GLY A 1 357 ? -26.993 -1.627 0.505 1.00 62.84 357 GLY A CA 1
ATOM 2777 C C . GLY A 1 357 ? -27.993 -1.985 1.609 1.00 62.84 357 GLY A C 1
ATOM 2778 O O . GLY A 1 357 ? -28.446 -1.117 2.358 1.00 62.84 357 GLY A O 1
ATOM 2779 N N . GLU A 1 358 ? -28.352 -3.264 1.723 1.00 56.78 358 GLU A N 1
ATOM 2780 C CA . GLU A 1 358 ? -29.198 -3.770 2.788 1.00 56.78 358 GLU A CA 1
ATOM 2781 C C . GLU A 1 358 ? -28.359 -3.924 4.057 1.00 56.78 358 GLU A C 1
ATOM 2783 O O . GLU A 1 358 ? -27.658 -4.910 4.262 1.00 56.78 358 GLU A O 1
ATOM 2788 N N . ASN A 1 359 ? -28.482 -2.944 4.953 1.00 51.41 359 ASN A N 1
ATOM 2789 C CA . ASN A 1 359 ? -27.922 -2.950 6.311 1.00 51.41 359 ASN A CA 1
ATOM 2790 C C . ASN A 1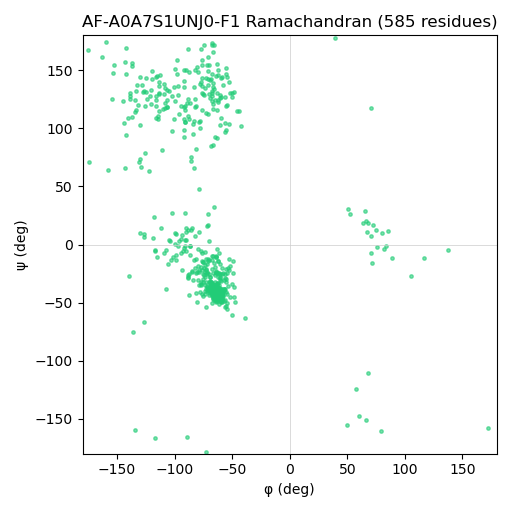 359 ? -28.552 -4.022 7.231 1.00 51.41 359 ASN A C 1
ATOM 2792 O O . ASN A 1 359 ? -28.712 -3.800 8.435 1.00 51.41 359 ASN A O 1
ATOM 2796 N N . SER A 1 360 ? -28.971 -5.178 6.708 1.00 51.69 360 SER A N 1
ATOM 2797 C CA . SER A 1 360 ? -29.563 -6.219 7.539 1.00 51.69 360 SER A CA 1
ATOM 2798 C C . SER A 1 360 ? -28.453 -7.073 8.161 1.00 51.69 360 SER A C 1
ATOM 2800 O O . SER A 1 360 ? -27.971 -8.055 7.604 1.00 51.69 360 SER A O 1
ATOM 2802 N N . ALA A 1 361 ? -28.069 -6.714 9.389 1.00 54.88 361 ALA A N 1
ATOM 2803 C CA . ALA A 1 361 ? -27.190 -7.520 10.244 1.00 54.88 361 ALA A CA 1
ATOM 2804 C C . ALA A 1 361 ? -27.685 -8.978 10.428 1.00 54.88 361 ALA A C 1
ATOM 2806 O O . ALA A 1 361 ? -26.943 -9.836 10.895 1.00 54.88 361 ALA A O 1
ATOM 2807 N N . ALA A 1 362 ? -28.933 -9.275 10.043 1.00 52.62 362 ALA A N 1
ATOM 2808 C CA . ALA A 1 362 ? -29.533 -10.602 10.083 1.00 52.62 362 ALA A CA 1
ATOM 2809 C C . ALA A 1 362 ? -29.104 -11.533 8.926 1.00 52.62 362 ALA A C 1
ATOM 2811 O O . ALA A 1 362 ? -29.149 -12.750 9.101 1.00 52.62 362 ALA A O 1
ATOM 2812 N N . ALA A 1 363 ? -28.665 -11.011 7.772 1.00 52.66 363 ALA A N 1
ATOM 2813 C CA . ALA A 1 363 ? -28.294 -11.843 6.618 1.00 52.66 363 ALA A CA 1
ATOM 2814 C C . ALA A 1 363 ? -26.895 -12.485 6.743 1.00 52.66 363 ALA A C 1
ATOM 2816 O O . ALA A 1 363 ? -26.630 -13.527 6.145 1.00 52.66 363 ALA A O 1
ATOM 2817 N N . ALA A 1 364 ? -26.008 -11.922 7.569 1.00 53.97 364 ALA A N 1
ATOM 2818 C CA . ALA A 1 364 ? -24.620 -12.377 7.694 1.00 53.97 364 ALA A CA 1
ATOM 2819 C C . ALA A 1 364 ? -24.450 -13.747 8.390 1.00 53.97 364 ALA A C 1
ATOM 2821 O O . ALA A 1 364 ? -23.378 -14.342 8.310 1.00 53.97 364 ALA A O 1
ATOM 2822 N N . ALA A 1 365 ? -25.483 -14.268 9.063 1.00 55.59 365 ALA A N 1
ATOM 2823 C CA . ALA A 1 365 ? -25.358 -15.446 9.928 1.00 55.59 365 ALA A CA 1
ATOM 2824 C C . ALA A 1 365 ? -25.640 -16.802 9.246 1.00 55.59 365 ALA A C 1
ATOM 2826 O O . ALA A 1 365 ? -25.524 -17.832 9.906 1.00 55.59 365 ALA A O 1
ATOM 2827 N N . THR A 1 366 ? -26.034 -16.842 7.964 1.00 52.50 366 THR A N 1
ATOM 2828 C CA . THR A 1 366 ? -26.503 -18.097 7.320 1.00 52.50 366 THR A CA 1
ATOM 2829 C C . THR A 1 366 ? -25.864 -18.438 5.974 1.00 52.50 366 THR A C 1
ATOM 2831 O O . THR A 1 366 ? -26.293 -19.394 5.327 1.00 52.50 366 THR A O 1
ATOM 2834 N N . VAL A 1 367 ? -24.814 -17.728 5.552 1.00 55.28 367 VAL A N 1
ATOM 2835 C CA . VAL A 1 367 ? -24.100 -18.095 4.321 1.00 55.28 367 VAL A CA 1
ATOM 2836 C C . VAL A 1 367 ? -23.172 -19.275 4.610 1.00 55.28 367 VAL A C 1
ATOM 2838 O O . VAL A 1 367 ? -22.156 -19.141 5.286 1.00 55.28 367 VAL A O 1
ATOM 2841 N N . ASP A 1 368 ? -23.597 -20.443 4.128 1.00 49.94 368 ASP A N 1
ATOM 2842 C CA . ASP A 1 368 ? -22.899 -21.728 4.170 1.00 49.94 368 ASP A CA 1
ATOM 2843 C C . ASP A 1 368 ? -21.456 -21.576 3.650 1.00 49.94 368 ASP A C 1
ATOM 2845 O O . ASP A 1 368 ? -21.248 -21.094 2.532 1.00 49.94 368 ASP A O 1
ATOM 2849 N N . GLU A 1 369 ? -20.459 -22.016 4.433 1.00 56.12 369 GLU A N 1
ATOM 2850 C CA . GLU A 1 369 ? -19.024 -22.010 4.075 1.00 56.12 369 GLU A CA 1
ATOM 2851 C C . GLU A 1 369 ? -18.746 -22.680 2.715 1.00 56.12 369 GLU A C 1
ATOM 2853 O O . GLU A 1 369 ? -17.706 -22.453 2.098 1.00 56.12 369 GLU A O 1
ATOM 2858 N N . LYS A 1 370 ? -19.689 -23.489 2.218 1.00 49.50 370 LYS A N 1
ATOM 2859 C CA . LYS A 1 370 ? -19.609 -24.180 0.929 1.00 49.50 370 LYS A CA 1
ATOM 2860 C C . LYS A 1 370 ? -19.822 -23.297 -0.301 1.00 49.50 370 LYS A C 1
ATOM 2862 O O . LYS A 1 370 ? -19.384 -23.697 -1.375 1.00 49.50 370 LYS A O 1
ATOM 2867 N N . ASN A 1 371 ? -20.444 -22.124 -0.179 1.00 53.44 371 ASN A N 1
ATOM 2868 C CA . ASN A 1 371 ? -20.740 -21.251 -1.327 1.00 53.44 371 ASN A CA 1
ATOM 2869 C C . ASN A 1 371 ? -19.635 -20.228 -1.638 1.00 53.44 371 ASN A C 1
ATOM 2871 O O . ASN A 1 371 ? -19.916 -19.183 -2.216 1.00 53.44 371 ASN A O 1
ATOM 2875 N N . GLY A 1 372 ? -18.382 -20.547 -1.296 1.00 60.88 372 GLY A N 1
ATOM 2876 C CA . GLY A 1 372 ? -17.230 -19.685 -1.545 1.00 60.88 372 GLY A CA 1
ATOM 2877 C C . GLY A 1 372 ? -17.261 -18.463 -0.632 1.00 60.88 372 GLY A C 1
ATOM 2878 O O . GLY A 1 372 ? -18.175 -17.646 -0.663 1.00 60.88 372 GLY A O 1
ATOM 2879 N N . ASN A 1 373 ? -16.262 -18.328 0.230 1.00 72.69 373 ASN A N 1
ATOM 2880 C CA . ASN A 1 373 ? -16.146 -17.169 1.102 1.00 72.69 373 ASN A CA 1
ATOM 2881 C C . ASN A 1 373 ? -15.917 -15.910 0.246 1.00 72.69 373 ASN A C 1
ATOM 2883 O O . ASN A 1 373 ? -14.777 -15.603 -0.057 1.00 72.69 373 ASN A O 1
ATOM 2887 N N . GLN A 1 374 ? -16.972 -15.187 -0.147 1.00 89.56 374 GLN A N 1
ATOM 2888 C CA . GLN A 1 374 ? -16.876 -13.970 -0.971 1.00 89.56 374 GLN A CA 1
ATOM 2889 C C . GLN A 1 374 ? -16.265 -12.767 -0.228 1.00 89.56 374 GLN A C 1
ATOM 2891 O O . GLN A 1 374 ? -16.210 -11.664 -0.770 1.00 89.56 374 GLN A O 1
ATOM 2896 N N . ARG A 1 375 ? -15.835 -12.926 1.026 1.00 94.38 375 ARG A N 1
ATOM 2897 C CA . ARG A 1 375 ? -15.249 -11.827 1.796 1.00 94.38 375 ARG A CA 1
ATOM 2898 C C . ARG A 1 375 ? -13.873 -11.473 1.260 1.00 94.38 375 ARG A C 1
ATOM 2900 O O . ARG A 1 375 ? -13.072 -12.342 0.927 1.00 94.38 375 ARG A O 1
ATOM 2907 N N . ILE A 1 376 ? -13.589 -10.183 1.264 1.00 97.00 376 ILE A N 1
ATOM 2908 C CA . ILE A 1 376 ? -12.287 -9.631 0.929 1.00 97.00 376 ILE A CA 1
ATOM 2909 C C . ILE A 1 376 ? -11.463 -9.634 2.210 1.00 97.00 376 ILE A C 1
ATOM 2911 O O . ILE A 1 376 ? -11.855 -9.035 3.216 1.00 97.00 376 ILE A O 1
ATOM 2915 N N . LYS A 1 377 ? -10.316 -10.306 2.181 1.00 97.88 377 LYS A N 1
ATOM 2916 C CA . LYS A 1 377 ? -9.343 -10.290 3.273 1.00 97.88 377 LYS A CA 1
ATOM 2917 C C . LYS A 1 377 ? -8.176 -9.412 2.858 1.00 97.88 377 LYS A C 1
ATOM 2919 O O . LYS A 1 377 ? -7.628 -9.558 1.769 1.00 97.88 377 LYS A O 1
ATOM 2924 N N . MET A 1 378 ? -7.761 -8.503 3.725 1.00 98.50 378 MET A N 1
ATOM 2925 C CA . MET A 1 378 ? -6.566 -7.706 3.492 1.00 98.50 378 MET A CA 1
ATOM 2926 C C . MET A 1 378 ? -5.722 -7.685 4.754 1.00 98.50 378 MET A C 1
ATOM 2928 O O . MET A 1 378 ? -6.229 -7.442 5.842 1.00 98.50 378 MET A O 1
ATOM 2932 N N . THR A 1 379 ? -4.428 -7.933 4.613 1.00 98.25 379 THR A N 1
ATOM 2933 C CA . THR A 1 379 ? -3.493 -7.926 5.734 1.00 98.25 379 THR A CA 1
ATOM 2934 C C . THR A 1 379 ? -2.313 -7.038 5.400 1.00 98.25 379 THR A C 1
ATOM 2936 O O . THR A 1 379 ? -1.798 -7.083 4.287 1.00 98.25 379 THR A O 1
ATOM 2939 N N . MET A 1 380 ? -1.867 -6.230 6.354 1.00 97.50 380 MET A N 1
ATOM 2940 C CA . MET A 1 380 ? -0.647 -5.449 6.227 1.00 97.50 380 MET A CA 1
ATOM 2941 C C . MET A 1 380 ? 0.330 -5.817 7.337 1.00 97.50 380 MET A C 1
ATOM 2943 O O . MET A 1 380 ? -0.047 -5.848 8.507 1.00 97.50 380 MET A O 1
ATOM 2947 N N . PHE A 1 381 ? 1.589 -6.041 6.971 1.00 96.19 381 PHE A N 1
ATOM 2948 C CA . PHE A 1 381 ? 2.702 -6.211 7.898 1.00 96.19 381 PHE A CA 1
ATOM 2949 C C . PHE A 1 381 ? 3.701 -5.084 7.695 1.00 96.19 381 PHE A C 1
ATOM 2951 O O . PHE A 1 381 ? 4.214 -4.884 6.591 1.00 96.19 381 PHE A O 1
ATOM 2958 N N . ASN A 1 382 ? 4.002 -4.366 8.771 1.00 93.25 382 ASN A N 1
ATOM 2959 C CA . ASN A 1 382 ? 5.029 -3.341 8.725 1.00 93.25 382 ASN A CA 1
ATOM 2960 C C . ASN A 1 382 ? 6.426 -3.970 8.750 1.00 93.25 382 ASN A C 1
ATOM 2962 O O . ASN A 1 382 ? 6.814 -4.583 9.745 1.00 93.25 382 ASN A O 1
ATOM 2966 N N . GLU A 1 383 ? 7.183 -3.790 7.671 1.00 89.56 383 GLU A N 1
ATOM 2967 C CA . GLU A 1 383 ? 8.584 -4.202 7.576 1.00 89.56 383 GLU A CA 1
ATOM 2968 C C . GLU A 1 383 ? 9.478 -2.966 7.635 1.00 89.56 383 GLU A C 1
ATOM 2970 O O . GLU A 1 383 ? 9.379 -2.061 6.810 1.00 89.56 383 GLU A O 1
ATOM 2975 N N . VAL A 1 384 ? 10.329 -2.913 8.660 1.00 78.12 384 VAL A N 1
ATOM 2976 C CA . VAL A 1 384 ? 11.173 -1.751 8.964 1.00 78.12 384 VAL A CA 1
ATOM 2977 C C . VAL A 1 384 ? 12.619 -2.181 9.145 1.00 78.12 384 VAL A C 1
ATOM 2979 O O . VAL A 1 384 ? 13.174 -2.157 10.236 1.00 78.12 384 VAL A O 1
ATOM 2982 N N . GLY A 1 385 ? 13.240 -2.640 8.062 1.00 70.88 385 GLY A N 1
ATOM 2983 C CA . GLY A 1 385 ? 14.639 -3.051 8.046 1.00 70.88 385 GLY A CA 1
ATOM 2984 C C . GLY A 1 385 ? 15.602 -1.988 7.520 1.00 70.88 385 GLY A C 1
ATOM 2985 O O . GLY A 1 385 ? 15.313 -1.297 6.544 1.00 70.88 385 GLY A O 1
ATOM 2986 N N . TRP A 1 386 ? 16.823 -1.958 8.066 1.00 66.00 386 TRP A N 1
ATOM 2987 C CA . TRP A 1 386 ? 17.934 -1.175 7.511 1.00 66.00 386 TRP A CA 1
ATOM 2988 C C . TRP A 1 386 ? 18.965 -2.084 6.833 1.00 66.00 386 TRP A C 1
ATOM 2990 O O . TRP A 1 386 ? 19.440 -3.053 7.413 1.00 66.00 386 TRP A O 1
ATOM 3000 N N . TYR A 1 387 ? 19.398 -1.730 5.620 1.00 67.06 387 TYR A N 1
ATOM 3001 C CA . TYR A 1 387 ? 20.503 -2.408 4.913 1.00 67.06 387 TYR A CA 1
ATOM 3002 C C . TYR A 1 387 ? 20.278 -3.919 4.707 1.00 67.06 387 TYR A C 1
ATOM 3004 O O . TYR A 1 387 ? 19.285 -4.299 4.109 1.00 67.06 387 TYR A O 1
ATOM 3012 N N . ASP A 1 388 ? 21.183 -4.792 5.146 1.00 67.69 388 ASP A N 1
ATOM 3013 C CA . ASP A 1 388 ? 21.037 -6.254 5.028 1.00 67.69 388 ASP A CA 1
ATOM 3014 C C . ASP A 1 388 ? 20.476 -6.892 6.297 1.00 67.69 388 ASP A C 1
ATOM 3016 O O . ASP A 1 388 ? 20.355 -8.111 6.359 1.00 67.69 388 ASP A O 1
ATOM 3020 N N . ASP A 1 389 ? 20.140 -6.074 7.293 1.00 72.69 389 ASP A N 1
ATOM 3021 C CA . ASP A 1 389 ? 19.643 -6.526 8.583 1.00 72.69 389 ASP A CA 1
ATOM 3022 C C . ASP A 1 389 ? 18.163 -6.137 8.692 1.00 72.69 389 ASP A C 1
ATOM 3024 O O . ASP A 1 389 ? 17.825 -5.049 9.178 1.00 72.69 389 ASP A O 1
ATOM 3028 N N . PRO A 1 390 ? 17.251 -6.930 8.090 1.00 75.25 390 PRO A N 1
ATOM 3029 C CA . PRO A 1 390 ? 15.832 -6.674 8.243 1.00 75.25 390 PRO A CA 1
ATOM 3030 C C . PRO A 1 390 ? 15.483 -6.777 9.725 1.00 75.25 390 PRO A C 1
ATOM 3032 O O . PRO A 1 390 ? 15.801 -7.778 10.372 1.00 75.25 390 PRO A O 1
ATOM 3035 N N . ALA A 1 391 ? 14.806 -5.757 10.256 1.00 85.62 391 ALA A N 1
ATOM 3036 C CA . ALA A 1 391 ? 14.258 -5.873 11.594 1.00 85.62 391 ALA A CA 1
ATOM 3037 C C . ALA A 1 391 ? 13.287 -7.061 11.613 1.00 85.62 391 ALA A C 1
ATOM 3039 O O . ALA A 1 391 ? 12.608 -7.328 10.611 1.00 85.62 391 ALA A O 1
ATOM 3040 N N . PRO A 1 392 ? 13.221 -7.806 12.723 1.00 90.69 392 PRO A N 1
ATOM 3041 C CA . PRO A 1 392 ? 12.237 -8.860 12.828 1.00 90.69 392 PRO A CA 1
ATOM 3042 C C . PRO A 1 392 ? 10.831 -8.267 12.701 1.00 90.69 392 PRO A C 1
ATOM 3044 O O . PRO A 1 392 ? 10.545 -7.183 13.213 1.00 90.69 392 PRO A O 1
ATOM 3047 N N . LEU A 1 393 ? 9.941 -9.009 12.046 1.00 92.75 393 LEU A N 1
ATOM 3048 C CA . LEU A 1 393 ? 8.514 -8.754 12.145 1.00 92.75 393 LEU A CA 1
ATOM 3049 C C . LEU A 1 393 ? 8.091 -9.065 13.578 1.00 92.75 393 LEU A C 1
ATOM 3051 O O . LEU A 1 393 ? 8.211 -10.207 14.023 1.00 92.75 393 LEU A O 1
ATOM 3055 N N . ASN A 1 394 ? 7.633 -8.039 14.282 1.00 93.38 394 ASN A N 1
ATOM 3056 C CA . ASN A 1 394 ? 7.117 -8.125 15.640 1.00 93.38 394 ASN A CA 1
ATOM 3057 C C . ASN A 1 394 ? 5.597 -8.089 15.587 1.00 93.38 394 ASN A C 1
ATOM 3059 O O . ASN A 1 394 ? 5.042 -7.174 14.981 1.00 93.38 394 ASN A O 1
ATOM 3063 N N . LEU A 1 395 ? 4.928 -9.053 16.218 1.00 93.62 395 LEU A N 1
ATOM 3064 C CA . LEU A 1 395 ? 3.474 -9.135 16.176 1.00 93.62 395 LEU A CA 1
ATOM 3065 C C . LEU A 1 395 ? 2.861 -9.588 17.499 1.00 93.62 395 LEU A C 1
ATOM 3067 O O . LEU A 1 395 ? 3.414 -10.403 18.244 1.00 93.62 395 LEU A O 1
ATOM 3071 N N . PHE A 1 396 ? 1.673 -9.049 17.751 1.00 95.06 396 PHE A N 1
ATOM 3072 C CA . PHE A 1 396 ? 0.699 -9.614 18.667 1.00 95.06 396 PHE A CA 1
ATOM 3073 C C . PHE A 1 396 ? -0.232 -10.539 17.879 1.00 95.06 396 PHE A C 1
ATOM 3075 O O . PHE A 1 396 ? -0.458 -10.349 16.682 1.00 95.06 396 PHE A O 1
ATOM 3082 N N . SER A 1 397 ? -0.751 -11.558 18.547 1.00 94.19 397 SER A N 1
ATOM 3083 C CA . SER A 1 397 ? -1.665 -12.527 17.955 1.00 94.19 397 SER A CA 1
ATOM 3084 C C . SER A 1 397 ? -2.978 -11.842 17.608 1.00 94.19 397 SER A C 1
ATOM 3086 O O . SER A 1 397 ? -3.534 -11.095 18.417 1.00 94.19 397 SER A O 1
ATOM 3088 N N . PHE A 1 398 ? -3.490 -12.131 16.417 1.00 94.06 398 PHE A N 1
ATOM 3089 C CA . PHE A 1 398 ? -4.832 -11.726 16.031 1.00 94.06 398 PHE A CA 1
ATOM 3090 C C . PHE A 1 398 ? -5.842 -12.640 16.727 1.00 94.06 398 PHE A C 1
ATOM 3092 O O . PHE A 1 398 ? -5.651 -13.851 16.815 1.00 94.06 398 PHE A O 1
ATOM 3099 N N . ASN A 1 399 ? -6.906 -12.048 17.256 1.00 93.94 399 ASN A N 1
ATOM 3100 C CA . ASN A 1 399 ? -7.995 -12.764 17.927 1.00 93.94 399 ASN A CA 1
ATOM 3101 C C . ASN A 1 399 ? -9.212 -12.955 17.008 1.00 93.94 399 ASN A C 1
ATOM 3103 O O . ASN A 1 399 ? -10.269 -13.363 17.478 1.00 93.94 399 ASN A O 1
ATOM 3107 N N . ASN A 1 400 ? -9.051 -12.655 15.715 1.00 94.81 400 ASN A N 1
ATOM 3108 C CA . ASN A 1 400 ? -10.051 -12.806 14.663 1.00 94.81 400 ASN A CA 1
ATOM 3109 C C . ASN A 1 400 ? -11.311 -11.941 14.824 1.00 94.81 400 ASN A C 1
ATOM 3111 O O . ASN A 1 400 ? -12.295 -12.195 14.135 1.00 94.81 400 ASN A O 1
ATOM 3115 N N . CYS A 1 401 ? -11.277 -10.877 15.636 1.00 96.62 401 CYS A N 1
ATOM 3116 C CA . CYS A 1 401 ? -12.404 -9.940 15.756 1.00 96.62 401 CYS A CA 1
ATOM 3117 C C . CYS A 1 401 ? -12.765 -9.236 14.432 1.00 96.62 401 CYS A C 1
ATOM 3119 O O . CYS A 1 401 ? -13.836 -8.654 14.295 1.00 96.62 401 CYS A O 1
ATOM 3121 N N . SER A 1 402 ? -11.871 -9.251 13.438 1.00 96.12 402 SER A N 1
ATOM 3122 C CA . SER A 1 402 ? -12.147 -8.691 12.114 1.00 96.12 402 SER A CA 1
ATOM 3123 C C . SER A 1 402 ? -13.186 -9.517 11.353 1.00 96.12 402 SER A C 1
ATOM 3125 O O . SER A 1 402 ? -13.977 -8.956 10.600 1.00 96.12 402 SER A O 1
ATOM 3127 N N . TYR A 1 403 ? -13.229 -10.838 11.568 1.00 94.69 403 TYR A N 1
ATOM 3128 C CA . TYR A 1 403 ? -14.110 -11.752 10.837 1.00 94.69 403 TYR A CA 1
ATOM 3129 C C . TYR A 1 403 ? -15.587 -11.552 11.171 1.00 94.69 403 TYR A C 1
ATOM 3131 O O . TYR A 1 403 ? -16.444 -11.731 10.309 1.00 94.69 403 TYR A O 1
ATOM 3139 N N . ASP A 1 404 ? -15.916 -11.166 12.393 1.00 93.69 404 ASP A N 1
ATOM 3140 C CA . ASP A 1 404 ? -17.290 -10.889 12.816 1.00 93.69 404 ASP A CA 1
ATOM 3141 C C . ASP A 1 404 ? -17.576 -9.383 12.941 1.00 93.69 404 ASP A C 1
ATOM 3143 O O . ASP A 1 404 ? -18.680 -8.995 13.317 1.00 93.69 404 ASP A O 1
ATOM 3147 N N . GLY A 1 405 ? -16.608 -8.526 12.592 1.00 94.44 405 GLY A N 1
ATOM 3148 C CA . GLY A 1 405 ? -16.729 -7.075 12.734 1.00 94.44 405 GLY A CA 1
ATOM 3149 C C . GLY A 1 405 ? -16.770 -6.611 14.195 1.00 94.44 405 GLY A C 1
ATOM 3150 O O . GLY A 1 405 ? -17.218 -5.497 14.482 1.00 94.44 405 GLY A O 1
ATOM 3151 N N . SER A 1 406 ? -16.329 -7.452 15.134 1.00 96.62 406 SER A N 1
ATOM 3152 C CA . SER A 1 406 ? -16.414 -7.198 16.571 1.00 96.62 406 SER A CA 1
ATOM 3153 C C . SER A 1 406 ? -15.202 -6.481 17.155 1.00 96.62 406 SER A C 1
ATOM 3155 O O . SER A 1 406 ? -15.179 -6.274 18.368 1.00 96.62 406 SER A O 1
ATOM 3157 N N . CYS A 1 407 ? -14.206 -6.066 16.355 1.00 97.06 407 CYS A N 1
ATOM 3158 C CA . CYS A 1 407 ? -13.046 -5.358 16.904 1.00 97.06 407 CYS A CA 1
ATOM 3159 C C . CYS A 1 407 ? -13.502 -4.068 17.588 1.00 97.06 407 CYS A C 1
ATOM 3161 O O . CYS A 1 407 ? -13.871 -3.088 16.936 1.00 97.06 407 CYS A O 1
ATOM 3163 N N . ARG A 1 408 ? -13.535 -4.116 18.920 1.00 96.69 408 ARG A N 1
ATOM 3164 C CA . ARG A 1 408 ? -13.861 -3.032 19.838 1.00 96.69 408 ARG A CA 1
ATOM 3165 C C . ARG A 1 408 ? -12.896 -3.156 21.010 1.00 96.69 408 ARG A C 1
ATOM 3167 O O . ARG A 1 408 ? -12.965 -4.103 21.791 1.00 96.69 408 ARG A O 1
ATOM 3174 N N . HIS A 1 409 ? -11.955 -2.234 21.097 1.00 94.50 409 HIS A N 1
ATOM 3175 C CA . HIS A 1 409 ? -10.892 -2.217 22.081 1.00 94.50 409 HIS A CA 1
ATOM 3176 C C . HIS A 1 409 ? -10.960 -0.934 22.897 1.00 94.50 409 HIS A C 1
ATOM 3178 O O . HIS A 1 409 ? -10.945 0.168 22.344 1.00 94.50 409 HIS A O 1
ATOM 3184 N N . SER A 1 410 ? -10.980 -1.082 24.221 1.00 94.50 410 SER A N 1
ATOM 3185 C CA . SER A 1 410 ? -10.911 0.068 25.114 1.00 94.50 410 SER A CA 1
ATOM 3186 C C . SER A 1 410 ? -9.557 0.764 25.008 1.00 94.50 410 SER A C 1
ATOM 3188 O O . SER A 1 410 ? -8.570 0.232 24.473 1.00 94.50 410 SER A O 1
ATOM 3190 N N . LYS A 1 411 ? -9.485 1.978 25.547 1.00 93.81 411 LYS A N 1
ATOM 3191 C CA . LYS A 1 411 ? -8.209 2.675 25.676 1.00 93.81 411 LYS A CA 1
ATOM 3192 C C . LYS A 1 411 ? -7.199 1.869 26.505 1.00 93.81 411 LYS A C 1
ATOM 3194 O O . LYS A 1 411 ? -6.036 1.799 26.118 1.00 93.81 411 LYS A O 1
ATOM 3199 N N . GLU A 1 412 ? -7.643 1.216 27.579 1.00 94.81 412 GLU A N 1
ATOM 3200 C CA . GLU A 1 412 ? -6.795 0.412 28.470 1.00 94.81 412 GLU A CA 1
ATOM 3201 C C . GLU A 1 412 ? -6.141 -0.752 27.725 1.00 94.81 412 GLU A C 1
ATOM 3203 O O . GLU A 1 412 ? -4.942 -0.963 27.870 1.00 94.81 412 GLU A O 1
ATOM 3208 N N . TYR A 1 413 ? -6.882 -1.449 26.858 1.00 93.75 413 TYR A N 1
ATOM 3209 C CA . TYR A 1 413 ? -6.310 -2.509 26.021 1.00 93.75 413 TYR A CA 1
ATOM 3210 C C . TYR A 1 413 ? -5.178 -1.984 25.122 1.00 93.75 413 TYR A C 1
ATOM 3212 O O . TYR A 1 413 ? -4.133 -2.615 24.973 1.00 93.75 413 TYR A O 1
ATOM 3220 N N . ASN A 1 414 ? -5.354 -0.797 24.537 1.00 91.75 414 ASN A N 1
ATOM 3221 C CA . ASN A 1 414 ? -4.316 -0.181 23.712 1.00 91.75 414 ASN A CA 1
ATOM 3222 C C . ASN A 1 414 ? -3.106 0.268 24.548 1.00 91.75 414 ASN A C 1
ATOM 3224 O O . ASN A 1 414 ? -1.965 0.074 24.125 1.00 91.75 414 ASN A O 1
ATOM 3228 N N . ASP A 1 415 ? -3.339 0.821 25.741 1.00 92.12 415 ASP A N 1
ATOM 3229 C CA . ASP A 1 415 ? -2.280 1.153 26.701 1.00 92.12 415 ASP A CA 1
ATOM 3230 C C . ASP A 1 415 ? -1.492 -0.111 27.112 1.00 92.12 415 ASP A C 1
ATOM 3232 O O . ASP A 1 415 ? -0.261 -0.079 27.197 1.00 92.12 415 ASP A O 1
ATOM 3236 N N . GLU A 1 416 ? -2.168 -1.252 27.281 1.00 93.88 416 GLU A N 1
ATOM 3237 C CA . GLU A 1 416 ? -1.541 -2.552 27.538 1.00 93.88 416 GLU A CA 1
ATOM 3238 C C . GLU A 1 416 ? -0.684 -3.031 26.360 1.00 93.88 416 GLU A C 1
ATOM 3240 O O . GLU A 1 416 ? 0.448 -3.468 26.575 1.00 93.88 416 GLU A O 1
ATOM 3245 N N . LEU A 1 417 ? -1.155 -2.917 25.112 1.00 93.06 417 LEU A N 1
ATOM 3246 C CA . LEU A 1 417 ? -0.348 -3.256 23.930 1.00 93.06 417 LEU A CA 1
ATOM 3247 C C . LEU A 1 417 ? 0.911 -2.386 23.826 1.00 93.06 417 LEU A C 1
ATOM 3249 O O . LEU A 1 417 ? 1.994 -2.893 23.522 1.00 93.06 417 LEU A O 1
ATOM 3253 N N . ILE A 1 418 ? 0.800 -1.091 24.134 1.00 91.25 418 ILE A N 1
ATOM 3254 C CA . ILE A 1 418 ? 1.943 -0.172 24.198 1.00 91.25 418 ILE A CA 1
ATOM 3255 C C . ILE A 1 418 ? 2.918 -0.602 25.301 1.00 91.25 418 ILE A C 1
ATOM 3257 O O . ILE A 1 418 ? 4.125 -0.685 25.059 1.00 91.25 418 ILE A O 1
ATOM 3261 N N . ALA A 1 419 ? 2.419 -0.930 26.495 1.00 92.75 419 ALA A N 1
ATOM 3262 C CA . ALA A 1 419 ? 3.246 -1.412 27.598 1.00 92.75 419 ALA A CA 1
ATOM 3263 C C . ALA A 1 419 ? 3.936 -2.747 27.262 1.00 92.75 419 ALA A C 1
ATOM 3265 O O . ALA A 1 419 ? 5.111 -2.944 27.583 1.00 92.75 419 ALA A O 1
ATOM 3266 N N . ARG A 1 420 ? 3.248 -3.658 26.567 1.00 94.00 420 ARG A N 1
ATOM 3267 C CA . ARG A 1 420 ? 3.836 -4.904 26.061 1.00 94.00 420 ARG A CA 1
ATOM 3268 C C . ARG A 1 420 ? 4.935 -4.628 25.043 1.00 94.00 420 ARG A C 1
ATOM 3270 O O . ARG A 1 420 ? 6.018 -5.189 25.185 1.00 94.00 420 ARG A O 1
ATOM 3277 N N . ALA A 1 421 ? 4.699 -3.748 24.071 1.00 91.19 421 ALA A N 1
ATOM 3278 C CA . ALA A 1 421 ? 5.703 -3.354 23.082 1.00 91.19 421 ALA A CA 1
ATOM 3279 C C . ALA A 1 421 ? 6.950 -2.746 23.744 1.00 91.19 421 ALA A C 1
ATOM 3281 O O . ALA A 1 421 ? 8.072 -3.116 23.400 1.00 91.19 421 ALA A O 1
ATOM 3282 N N . TYR A 1 422 ? 6.763 -1.890 24.758 1.00 88.31 422 TYR A N 1
ATOM 3283 C CA . TYR A 1 422 ? 7.857 -1.329 25.559 1.00 88.31 422 TYR A CA 1
ATOM 3284 C C . TYR A 1 422 ? 8.713 -2.421 26.219 1.00 88.31 422 TYR A C 1
ATOM 3286 O O . TYR A 1 422 ? 9.938 -2.326 26.252 1.00 88.31 422 TYR A O 1
ATOM 3294 N N . ASN A 1 423 ? 8.076 -3.496 26.683 1.00 91.44 423 ASN A N 1
ATOM 3295 C CA . ASN A 1 423 ? 8.735 -4.641 27.309 1.00 91.44 423 ASN A CA 1
ATOM 3296 C C . ASN A 1 423 ? 9.142 -5.746 26.316 1.00 91.44 423 ASN A C 1
ATOM 3298 O O . ASN A 1 423 ? 9.493 -6.844 26.747 1.00 91.44 423 ASN A O 1
ATOM 3302 N N . LYS A 1 424 ? 9.080 -5.491 24.997 1.00 91.44 424 LYS A N 1
ATOM 3303 C CA . LYS A 1 424 ? 9.305 -6.488 23.930 1.00 91.44 424 LYS A CA 1
ATOM 3304 C C . LYS A 1 424 ? 8.473 -7.772 24.111 1.00 91.44 424 LYS A C 1
ATOM 3306 O O . LYS A 1 424 ? 8.893 -8.857 23.718 1.00 91.44 424 LYS A O 1
ATOM 3311 N N . GLY A 1 425 ? 7.289 -7.651 24.712 1.00 94.31 425 GLY A N 1
ATOM 3312 C CA . GLY A 1 425 ? 6.354 -8.740 25.000 1.00 94.31 425 GLY A CA 1
ATOM 3313 C C . GLY A 1 425 ? 5.537 -9.162 23.780 1.00 94.31 425 GLY A C 1
ATOM 3314 O O . GLY A 1 425 ? 4.310 -9.235 23.873 1.00 94.31 425 GLY A O 1
ATOM 3315 N N . TRP A 1 426 ? 6.205 -9.371 22.645 1.00 94.19 426 TRP A N 1
ATOM 3316 C CA . TRP A 1 426 ? 5.610 -9.839 21.393 1.00 94.19 426 TRP A CA 1
ATOM 3317 C C . TRP A 1 426 ? 5.138 -11.286 21.540 1.00 94.19 426 TRP A C 1
ATOM 3319 O O . TRP A 1 426 ? 5.831 -12.090 22.162 1.00 94.19 426 TRP A O 1
ATOM 3329 N N . ASP A 1 427 ? 3.998 -11.635 20.941 1.00 95.31 427 ASP A N 1
ATOM 3330 C CA . ASP A 1 427 ? 3.582 -13.045 20.897 1.00 95.31 427 ASP A CA 1
ATOM 3331 C C . ASP A 1 427 ? 4.502 -13.842 19.973 1.00 95.31 427 ASP A C 1
ATOM 3333 O O . ASP A 1 427 ? 4.796 -15.013 20.219 1.00 95.31 427 ASP A O 1
ATOM 3337 N N . TRP A 1 428 ? 5.027 -13.182 18.939 1.00 93.12 428 TRP A N 1
ATOM 3338 C CA . TRP A 1 428 ? 6.143 -13.694 18.166 1.00 93.12 428 TRP A CA 1
ATOM 3339 C C . TRP A 1 428 ? 6.968 -12.574 17.527 1.00 93.12 428 TRP A C 1
ATOM 3341 O O . TRP A 1 428 ? 6.497 -11.466 17.271 1.00 93.12 428 TRP A O 1
ATOM 3351 N N . SER A 1 429 ? 8.236 -12.895 17.271 1.00 94.12 429 SER A N 1
ATOM 3352 C CA . SER A 1 429 ? 9.197 -12.026 16.601 1.00 94.12 429 SER A CA 1
ATOM 3353 C C . SER A 1 429 ? 10.122 -12.882 15.741 1.00 94.12 429 SER A C 1
ATOM 3355 O O . SER A 1 429 ? 10.722 -13.845 16.231 1.00 94.12 429 SER A O 1
ATOM 3357 N N . ALA A 1 430 ? 10.194 -12.600 14.441 1.00 93.81 430 ALA A N 1
ATOM 3358 C CA . ALA A 1 430 ? 11.032 -13.369 13.525 1.00 93.81 430 ALA A CA 1
ATOM 3359 C C . ALA A 1 430 ? 11.472 -12.539 12.310 1.00 93.81 430 ALA A C 1
ATOM 3361 O O . ALA A 1 430 ? 10.694 -11.722 11.820 1.00 93.81 430 ALA A O 1
ATOM 3362 N N . PRO A 1 431 ? 12.673 -12.785 11.750 1.00 93.31 431 PRO A N 1
ATOM 3363 C CA . PRO A 1 431 ? 13.033 -12.248 10.440 1.00 93.31 431 PRO A CA 1
ATOM 3364 C C . PRO A 1 431 ? 11.989 -12.635 9.386 1.00 93.31 431 PRO A C 1
ATOM 3366 O O . PRO A 1 431 ? 11.494 -13.766 9.408 1.00 93.31 431 PRO A O 1
ATOM 3369 N N . LEU A 1 432 ? 11.707 -11.740 8.433 1.00 93.88 432 LEU A N 1
ATOM 3370 C CA . LEU A 1 432 ? 10.664 -11.920 7.411 1.00 93.88 432 LEU A CA 1
ATOM 3371 C C . LEU A 1 432 ? 10.735 -13.291 6.713 1.00 93.88 432 LEU A C 1
ATOM 3373 O O . LEU A 1 432 ? 9.730 -13.990 6.621 1.00 93.88 432 LEU A O 1
ATOM 3377 N N . LYS A 1 433 ? 11.936 -13.735 6.319 1.00 94.69 433 LYS A N 1
ATOM 3378 C CA . LYS A 1 433 ? 12.165 -15.058 5.708 1.00 94.69 433 LYS A CA 1
ATOM 3379 C C . LYS A 1 433 ? 11.634 -16.217 6.562 1.00 94.69 433 LYS A C 1
ATOM 3381 O O . LYS A 1 433 ? 11.066 -17.172 6.041 1.00 94.69 433 LYS A O 1
ATOM 3386 N N . LYS A 1 434 ? 11.850 -16.161 7.879 1.00 95.56 434 LYS A N 1
ATOM 3387 C CA . LYS A 1 434 ? 11.363 -17.185 8.811 1.00 95.56 434 LYS A CA 1
ATOM 3388 C C . LYS A 1 434 ? 9.854 -17.047 9.009 1.00 95.56 434 LYS A C 1
ATOM 3390 O O . LYS A 1 434 ? 9.163 -18.055 8.981 1.00 95.56 434 LYS A O 1
ATOM 3395 N N . ALA A 1 435 ? 9.355 -15.819 9.146 1.00 95.31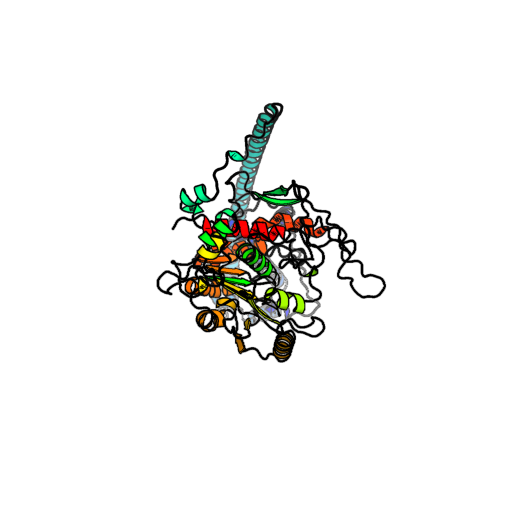 435 ALA A N 1
ATOM 3396 C CA . ALA A 1 435 ? 7.930 -15.544 9.308 1.00 95.31 435 ALA A CA 1
ATOM 3397 C C . ALA A 1 435 ? 7.092 -16.078 8.128 1.00 95.31 435 ALA A C 1
ATOM 3399 O O . ALA A 1 435 ? 6.074 -16.724 8.364 1.00 95.31 435 ALA A O 1
ATOM 3400 N N . LEU A 1 436 ? 7.558 -15.899 6.885 1.00 95.56 436 LEU A N 1
ATOM 3401 C CA . LEU A 1 436 ? 6.911 -16.414 5.665 1.00 95.56 436 LEU A CA 1
ATOM 3402 C C . LEU A 1 436 ? 6.828 -17.947 5.614 1.00 95.56 436 LEU A C 1
ATOM 3404 O O . LEU A 1 436 ? 5.870 -18.499 5.082 1.00 95.56 436 LEU A O 1
ATOM 3408 N N . ASN A 1 437 ? 7.818 -18.637 6.181 1.00 94.44 437 ASN A N 1
ATOM 3409 C CA . ASN A 1 437 ? 7.878 -20.102 6.197 1.00 94.44 437 ASN A CA 1
ATOM 3410 C C . ASN A 1 437 ? 7.134 -20.739 7.376 1.00 94.44 437 ASN A C 1
ATOM 3412 O O . ASN A 1 437 ? 7.014 -21.961 7.427 1.00 94.44 437 ASN A O 1
ATOM 3416 N N . SER A 1 438 ? 6.683 -19.950 8.351 1.00 93.06 438 SER A N 1
ATOM 3417 C CA . SER A 1 438 ? 6.016 -20.487 9.535 1.00 93.06 438 SER A CA 1
ATOM 3418 C C . SER A 1 438 ? 4.785 -19.682 9.907 1.00 93.06 438 SER A C 1
ATOM 3420 O O . SER A 1 438 ? 3.657 -20.113 9.692 1.00 93.06 438 SER A O 1
ATOM 3422 N N . THR A 1 439 ? 5.001 -18.512 10.492 1.00 92.81 439 THR A N 1
ATOM 3423 C CA . THR A 1 439 ? 3.983 -17.846 11.293 1.00 92.81 439 THR A CA 1
ATOM 3424 C C . THR A 1 439 ? 2.916 -17.208 10.426 1.00 92.81 439 THR A C 1
ATOM 3426 O O . THR A 1 439 ? 1.737 -17.368 10.711 1.00 92.81 439 THR A O 1
ATOM 3429 N N . LEU A 1 440 ? 3.317 -16.555 9.334 1.00 94.75 440 LEU A N 1
ATOM 3430 C CA . LEU A 1 440 ? 2.375 -15.877 8.452 1.00 94.75 440 LEU A CA 1
ATOM 3431 C C . LEU A 1 440 ? 1.423 -16.872 7.782 1.00 94.75 440 LEU A C 1
ATOM 3433 O O . LEU A 1 440 ? 0.218 -16.676 7.824 1.00 94.75 440 LEU A O 1
ATOM 3437 N N . ARG A 1 441 ? 1.937 -17.994 7.270 1.00 93.44 441 ARG A N 1
ATOM 3438 C CA . ARG A 1 441 ? 1.096 -19.057 6.696 1.00 93.44 441 ARG A CA 1
ATOM 3439 C C . ARG A 1 441 ? 0.166 -19.693 7.715 1.00 93.44 441 ARG A C 1
ATOM 3441 O O . ARG A 1 441 ? -0.995 -19.931 7.421 1.00 93.44 441 ARG A O 1
ATOM 3448 N N . ARG A 1 442 ? 0.674 -19.976 8.916 1.00 94.25 442 ARG A N 1
ATOM 3449 C CA . ARG A 1 442 ? -0.127 -20.596 9.975 1.00 94.25 442 ARG A CA 1
ATOM 3450 C C . ARG A 1 442 ? -1.272 -19.686 10.422 1.00 94.25 442 ARG A C 1
ATOM 3452 O O . ARG A 1 442 ? -2.379 -20.175 10.607 1.00 94.25 442 ARG A O 1
ATOM 3459 N N . ASP A 1 443 ? -0.993 -18.399 10.616 1.00 93.06 443 ASP A N 1
ATOM 3460 C CA . ASP A 1 443 ? -1.936 -17.475 11.255 1.00 93.06 443 ASP A CA 1
ATOM 3461 C C . ASP A 1 443 ? -2.892 -16.818 10.244 1.00 93.06 443 ASP A C 1
ATOM 3463 O O . ASP A 1 443 ? -4.007 -16.458 10.610 1.00 93.06 443 ASP A O 1
ATOM 3467 N N . PHE A 1 444 ? -2.483 -16.685 8.978 1.00 94.56 444 PHE A N 1
ATOM 3468 C CA . PHE A 1 444 ? -3.251 -15.987 7.937 1.00 94.56 444 PHE A CA 1
ATOM 3469 C C . PHE A 1 444 ? -3.689 -16.892 6.779 1.00 94.56 444 PHE A C 1
ATOM 3471 O O . PHE A 1 444 ? -4.452 -16.448 5.920 1.00 94.56 444 PHE A O 1
ATOM 3478 N N . GLY A 1 445 ? -3.251 -18.153 6.776 1.00 93.31 445 GLY A N 1
ATOM 3479 C CA . GLY A 1 445 ? -3.572 -19.129 5.743 1.00 93.31 445 GLY A CA 1
ATOM 3480 C C . GLY A 1 445 ? -2.971 -18.777 4.386 1.00 93.31 445 GLY A C 1
ATOM 3481 O O . GLY A 1 445 ? -1.916 -18.133 4.284 1.00 93.31 445 GLY A O 1
ATOM 3482 N N . ASP A 1 446 ? -3.673 -19.220 3.349 1.00 92.75 446 ASP A N 1
ATOM 3483 C CA . ASP A 1 446 ? -3.342 -18.912 1.967 1.00 92.75 446 ASP A CA 1
ATOM 3484 C C . ASP A 1 446 ? -3.688 -17.451 1.648 1.00 92.75 446 ASP A C 1
ATOM 3486 O O . ASP A 1 446 ? -4.652 -16.863 2.163 1.00 92.75 446 ASP A O 1
ATOM 3490 N N . VAL A 1 447 ? -2.837 -16.849 0.824 1.00 96.81 447 VAL A N 1
ATOM 3491 C CA . VAL A 1 447 ? -2.940 -15.466 0.370 1.00 96.81 447 VAL A CA 1
ATOM 3492 C C . VAL A 1 447 ? -2.958 -15.502 -1.144 1.00 96.81 447 VAL A C 1
ATOM 3494 O O . VAL A 1 447 ? -2.034 -16.030 -1.729 1.00 96.81 447 VAL A O 1
ATOM 3497 N N . ASP A 1 448 ? -3.944 -14.918 -1.802 1.00 97.31 448 ASP A N 1
ATOM 3498 C CA . ASP A 1 448 ? -4.007 -14.940 -3.268 1.00 97.31 448 ASP A CA 1
ATOM 3499 C C . ASP A 1 448 ? -3.029 -13.938 -3.888 1.00 97.31 448 ASP A C 1
ATOM 3501 O O . ASP A 1 448 ? -2.469 -14.163 -4.963 1.00 97.31 448 ASP A O 1
ATOM 3505 N N . ILE A 1 449 ? -2.818 -12.803 -3.207 1.00 97.75 449 ILE A N 1
ATOM 3506 C CA . ILE A 1 449 ? -2.021 -11.693 -3.726 1.00 97.75 449 ILE A CA 1
ATOM 3507 C C . ILE A 1 449 ? -1.050 -11.173 -2.665 1.00 97.75 449 ILE A C 1
ATOM 3509 O O . ILE A 1 449 ? -1.470 -10.724 -1.602 1.00 97.75 449 ILE A O 1
ATOM 3513 N N . THR A 1 450 ? 0.250 -11.139 -2.963 1.00 97.94 450 THR A N 1
ATOM 3514 C CA . THR A 1 450 ? 1.253 -10.489 -2.099 1.00 97.94 450 THR A CA 1
ATOM 3515 C C . THR A 1 450 ? 1.866 -9.266 -2.769 1.00 97.94 450 THR A C 1
ATOM 3517 O O . THR A 1 450 ? 2.236 -9.293 -3.940 1.00 97.94 450 THR A O 1
ATOM 3520 N N . ILE A 1 451 ? 2.018 -8.181 -2.012 1.00 97.44 451 ILE A N 1
ATOM 3521 C CA . ILE A 1 451 ? 2.787 -7.000 -2.411 1.00 97.44 451 ILE A CA 1
ATOM 3522 C C . ILE A 1 451 ? 3.899 -6.811 -1.394 1.00 97.44 451 ILE A C 1
ATOM 3524 O O . ILE A 1 451 ? 3.626 -6.601 -0.213 1.00 97.44 451 ILE A O 1
ATOM 3528 N N . TYR A 1 452 ? 5.145 -6.831 -1.849 1.00 96.44 452 TYR A N 1
ATOM 3529 C CA . TYR A 1 452 ? 6.298 -6.557 -1.007 1.00 96.44 452 TYR A CA 1
ATOM 3530 C C . TYR A 1 452 ? 6.994 -5.262 -1.421 1.00 96.44 452 TYR A C 1
ATOM 3532 O O . TYR A 1 452 ? 7.339 -5.063 -2.584 1.00 96.44 452 TYR A O 1
ATOM 3540 N N . ASN A 1 453 ? 7.237 -4.387 -0.452 1.00 92.31 453 ASN A N 1
ATOM 3541 C CA . ASN A 1 453 ? 8.055 -3.194 -0.590 1.00 92.31 453 ASN A CA 1
ATOM 3542 C C . ASN A 1 453 ? 8.926 -3.037 0.656 1.00 92.31 453 ASN A C 1
ATOM 3544 O O . ASN A 1 453 ? 8.410 -3.042 1.762 1.00 92.31 453 ASN A O 1
ATOM 3548 N N . ARG A 1 454 ? 10.233 -2.823 0.494 1.00 85.62 454 ARG A N 1
ATOM 3549 C CA . ARG A 1 454 ? 11.112 -2.522 1.640 1.00 85.62 454 ARG A CA 1
ATOM 3550 C C . ARG A 1 454 ? 11.042 -1.059 2.090 1.00 85.62 454 ARG A C 1
ATOM 3552 O O . ARG A 1 454 ? 11.345 -0.720 3.232 1.00 85.62 454 ARG A O 1
ATOM 3559 N N . GLY A 1 455 ? 10.633 -0.184 1.178 1.00 80.75 455 GLY A N 1
ATOM 3560 C CA . GLY A 1 455 ? 10.298 1.191 1.501 1.00 80.75 455 GLY A CA 1
ATOM 3561 C C . GLY A 1 455 ? 11.483 2.139 1.669 1.00 80.75 455 GLY A C 1
ATOM 3562 O O . GLY A 1 455 ? 12.598 1.921 1.201 1.00 80.75 455 GLY A O 1
ATOM 3563 N N . LEU A 1 456 ? 11.213 3.257 2.338 1.00 78.69 456 LEU A N 1
ATOM 3564 C CA . LEU A 1 456 ? 12.052 4.459 2.412 1.00 78.69 456 LEU A CA 1
ATOM 3565 C C . LEU A 1 456 ? 13.374 4.289 3.176 1.00 78.69 456 LEU A C 1
ATOM 3567 O O . LEU A 1 456 ? 14.232 5.182 3.144 1.00 78.69 456 LEU A O 1
ATOM 3571 N N . TRP A 1 457 ? 13.525 3.192 3.916 1.00 74.88 457 TRP A N 1
ATOM 3572 C CA . TRP A 1 457 ? 14.573 3.041 4.923 1.00 74.88 457 TRP A CA 1
ATOM 3573 C C . TRP A 1 457 ? 15.875 2.481 4.349 1.00 74.88 457 TRP A C 1
ATOM 3575 O O . TRP A 1 457 ? 16.950 2.866 4.822 1.00 74.88 457 TRP A O 1
ATOM 3585 N N . ASN A 1 458 ? 15.816 1.682 3.275 1.00 75.81 458 ASN A N 1
ATOM 3586 C CA . ASN A 1 458 ? 16.953 1.396 2.397 1.00 75.81 458 ASN A CA 1
ATOM 3587 C C . ASN A 1 458 ? 16.578 0.537 1.183 1.00 75.81 458 ASN A C 1
ATOM 3589 O O . ASN A 1 458 ? 15.558 -0.140 1.178 1.00 75.81 458 ASN A O 1
ATOM 3593 N N . GLN A 1 459 ? 17.501 0.457 0.223 1.00 78.19 459 GLN A N 1
ATOM 3594 C CA . GLN A 1 459 ? 17.435 -0.520 -0.860 1.00 78.19 459 GLN A CA 1
ATOM 3595 C C . GLN A 1 459 ? 17.634 -1.948 -0.320 1.00 78.19 459 GLN A C 1
ATOM 3597 O O . GLN A 1 459 ? 18.629 -2.229 0.357 1.00 78.19 459 GLN A O 1
ATOM 3602 N N . ILE A 1 460 ? 16.746 -2.874 -0.694 1.00 85.50 460 ILE A N 1
ATOM 3603 C CA . ILE A 1 460 ? 17.002 -4.312 -0.537 1.00 85.50 460 ILE A CA 1
ATOM 3604 C C . ILE A 1 460 ? 18.069 -4.773 -1.534 1.00 85.50 460 ILE A C 1
ATOM 3606 O O . ILE A 1 460 ? 18.065 -4.375 -2.699 1.00 85.50 460 ILE A O 1
ATOM 3610 N N . LYS A 1 461 ? 19.013 -5.609 -1.097 1.00 86.75 461 LYS A N 1
ATOM 3611 C CA . LYS A 1 461 ? 20.011 -6.176 -2.010 1.00 86.75 461 LYS A CA 1
ATOM 3612 C C . LYS A 1 461 ? 19.426 -7.342 -2.802 1.00 86.75 461 LYS A C 1
ATOM 3614 O O . LYS A 1 461 ? 18.627 -8.112 -2.278 1.00 86.75 461 LYS A O 1
ATOM 3619 N N . GLY A 1 462 ? 19.911 -7.503 -4.035 1.00 89.12 462 GLY A N 1
ATOM 3620 C CA . GLY A 1 462 ? 19.524 -8.593 -4.939 1.00 89.12 462 GLY A CA 1
ATOM 3621 C C . GLY A 1 462 ? 19.540 -9.981 -4.282 1.00 89.12 462 GLY A C 1
ATOM 3622 O O . GLY A 1 462 ? 18.514 -10.642 -4.333 1.00 89.12 462 GLY A O 1
ATOM 3623 N N . PRO A 1 463 ? 20.613 -10.403 -3.576 1.00 91.81 463 PRO A N 1
ATOM 3624 C CA . PRO A 1 463 ? 20.643 -11.713 -2.917 1.00 91.81 463 PRO A CA 1
ATOM 3625 C C . PRO A 1 463 ? 19.542 -11.917 -1.871 1.00 91.81 463 PRO A C 1
ATOM 3627 O O . PRO A 1 463 ? 18.915 -12.967 -1.842 1.00 91.81 463 PRO A O 1
ATOM 3630 N N . THR A 1 464 ? 19.257 -10.907 -1.043 1.00 90.88 464 THR A N 1
ATOM 3631 C CA . THR A 1 464 ? 18.160 -10.982 -0.066 1.00 90.88 464 THR A CA 1
ATOM 3632 C C . THR A 1 464 ? 16.812 -11.089 -0.771 1.00 90.88 464 THR A C 1
ATOM 3634 O O . THR A 1 464 ? 15.967 -11.879 -0.361 1.00 90.88 464 THR A O 1
ATOM 3637 N N . LEU A 1 465 ? 16.609 -10.328 -1.849 1.00 92.25 465 LEU A N 1
ATOM 3638 C CA . LEU A 1 465 ? 15.373 -10.393 -2.621 1.00 92.25 465 LEU A CA 1
ATOM 3639 C C . LEU A 1 465 ? 15.206 -11.748 -3.329 1.00 92.25 465 LEU A C 1
ATOM 3641 O O . LEU A 1 465 ? 14.114 -12.308 -3.302 1.00 92.25 465 LEU A O 1
ATOM 3645 N N . ALA A 1 466 ? 16.287 -12.305 -3.878 1.00 94.62 466 ALA A N 1
ATOM 3646 C CA . ALA A 1 466 ? 16.316 -13.624 -4.508 1.00 94.62 466 ALA A CA 1
ATOM 3647 C C . ALA A 1 466 ? 15.945 -14.759 -3.536 1.00 94.62 466 ALA A C 1
ATOM 3649 O O . ALA A 1 466 ? 15.462 -15.802 -3.965 1.00 94.62 466 ALA A O 1
ATOM 3650 N N . GLU A 1 467 ? 16.142 -14.561 -2.228 1.00 95.38 467 GLU A N 1
ATOM 3651 C CA . GLU A 1 467 ? 15.670 -15.487 -1.194 1.00 95.38 467 GLU A CA 1
ATOM 3652 C C . GLU A 1 467 ? 14.208 -15.257 -0.787 1.00 95.38 467 GLU A C 1
ATOM 3654 O O . GLU A 1 467 ? 13.545 -16.206 -0.377 1.00 95.38 467 GLU A O 1
ATOM 3659 N N . LEU A 1 468 ? 13.708 -14.018 -0.851 1.00 95.50 468 LEU A N 1
ATOM 3660 C CA . LEU A 1 468 ? 12.367 -13.658 -0.377 1.00 95.50 468 LEU A CA 1
ATOM 3661 C C . LEU A 1 468 ? 11.281 -13.837 -1.440 1.00 95.50 468 LEU A C 1
ATOM 3663 O O . LEU A 1 468 ? 10.218 -14.362 -1.124 1.00 95.50 468 LEU A O 1
ATOM 3667 N N . MET A 1 469 ? 11.521 -13.420 -2.685 1.00 97.38 469 MET A N 1
ATOM 3668 C CA . MET A 1 469 ? 10.484 -13.453 -3.724 1.00 97.38 469 MET A CA 1
ATOM 3669 C C . MET A 1 469 ? 9.968 -14.864 -4.028 1.00 97.38 469 MET A C 1
ATOM 3671 O O . MET A 1 469 ? 8.752 -15.005 -4.128 1.00 97.38 469 MET A O 1
ATOM 3675 N N . PRO A 1 470 ? 10.803 -15.925 -4.068 1.00 98.12 470 PRO A N 1
ATOM 3676 C CA . PRO A 1 470 ? 10.289 -17.288 -4.202 1.00 98.12 470 PRO A CA 1
ATOM 3677 C C . PRO A 1 470 ? 9.371 -17.711 -3.046 1.00 98.12 470 PRO A C 1
ATOM 3679 O O . PRO A 1 470 ? 8.447 -18.487 -3.257 1.00 98.12 470 PRO A O 1
ATOM 3682 N N . LEU A 1 471 ? 9.591 -17.190 -1.831 1.00 97.75 471 LEU A N 1
ATOM 3683 C CA . LEU A 1 471 ? 8.727 -17.480 -0.681 1.00 97.75 471 LEU A CA 1
ATOM 3684 C C . LEU A 1 471 ? 7.382 -16.763 -0.780 1.00 97.75 471 LEU A C 1
ATOM 3686 O O . LEU A 1 471 ? 6.379 -17.320 -0.349 1.00 97.75 471 LEU A O 1
ATOM 3690 N N . PHE A 1 472 ? 7.357 -15.548 -1.334 1.00 97.88 472 PHE A N 1
ATOM 3691 C CA . PHE A 1 472 ? 6.110 -14.848 -1.642 1.00 97.88 472 PHE A CA 1
ATOM 3692 C C . PHE A 1 472 ? 5.342 -15.544 -2.763 1.00 97.88 472 PHE A C 1
ATOM 3694 O O . PHE A 1 472 ? 4.147 -15.757 -2.606 1.00 97.88 472 PHE A O 1
ATOM 3701 N N . TYR A 1 473 ? 6.031 -15.957 -3.832 1.00 97.94 473 TYR A N 1
ATOM 3702 C CA . TYR A 1 473 ? 5.446 -16.744 -4.920 1.00 97.94 473 TYR A CA 1
ATOM 3703 C C . TYR A 1 473 ? 4.780 -18.017 -4.387 1.00 97.94 473 TYR A C 1
ATOM 3705 O O . TYR A 1 473 ? 3.589 -18.234 -4.599 1.00 97.94 473 TYR A O 1
ATOM 3713 N N . ASP A 1 474 ? 5.515 -18.806 -3.601 1.00 97.62 474 ASP A N 1
ATOM 3714 C CA . ASP A 1 474 ? 5.002 -20.022 -2.966 1.00 97.62 474 ASP A CA 1
ATOM 3715 C C . ASP A 1 474 ? 3.887 -19.747 -1.938 1.00 97.62 474 ASP A C 1
ATOM 3717 O O . ASP A 1 474 ? 2.981 -20.560 -1.775 1.00 97.62 474 ASP A O 1
ATOM 3721 N N . TRP A 1 475 ? 3.911 -18.606 -1.236 1.00 97.44 475 TRP A N 1
ATOM 3722 C CA . TRP A 1 475 ? 2.829 -18.239 -0.307 1.00 97.44 475 TRP A CA 1
ATOM 3723 C C . TRP A 1 475 ? 1.542 -17.907 -1.044 1.00 97.44 475 TRP A C 1
ATOM 3725 O O . TRP A 1 475 ? 0.459 -18.164 -0.528 1.00 97.44 475 TRP A O 1
ATOM 3735 N N . THR A 1 476 ? 1.674 -17.430 -2.279 1.00 97.50 476 THR A N 1
ATOM 3736 C CA . THR A 1 476 ? 0.546 -17.179 -3.165 1.00 97.50 476 THR A CA 1
ATOM 3737 C C . THR A 1 476 ? 0.082 -18.384 -3.974 1.00 97.50 476 THR A C 1
ATOM 3739 O O . THR A 1 476 ? -0.652 -18.222 -4.934 1.00 97.50 476 THR A O 1
ATOM 3742 N N . GLY A 1 477 ? 0.524 -19.603 -3.654 1.00 96.75 477 GLY A N 1
ATOM 3743 C CA . GLY A 1 477 ? 0.158 -20.789 -4.442 1.00 96.75 477 GLY A CA 1
ATOM 3744 C C . GLY A 1 477 ? 0.847 -20.853 -5.813 1.00 96.75 477 GLY A C 1
ATOM 3745 O O . GLY A 1 477 ? 0.435 -21.598 -6.700 1.00 96.75 477 GLY A O 1
ATOM 3746 N N . GLY A 1 478 ? 1.914 -20.076 -6.015 1.00 96.25 478 GLY A N 1
ATOM 3747 C CA . GLY A 1 478 ? 2.717 -20.089 -7.229 1.00 96.25 478 GLY A CA 1
ATOM 3748 C C . GLY A 1 478 ? 1.967 -19.548 -8.443 1.00 96.25 478 GLY A C 1
ATOM 3749 O O . GLY A 1 478 ? 1.742 -18.348 -8.550 1.00 96.25 478 GLY A O 1
ATOM 3750 N N . THR A 1 479 ? 1.629 -20.419 -9.396 1.00 94.50 479 THR A N 1
ATOM 3751 C CA . THR A 1 479 ? 0.943 -20.023 -10.638 1.00 94.50 479 THR A CA 1
ATOM 3752 C C . THR A 1 479 ? -0.528 -19.670 -10.444 1.00 94.50 479 THR A C 1
ATOM 3754 O O . THR A 1 479 ? -1.107 -19.072 -11.347 1.00 94.50 479 THR A O 1
ATOM 3757 N N . GLU A 1 480 ? -1.133 -20.079 -9.327 1.00 94.38 480 GLU A N 1
ATOM 3758 C CA . GLU A 1 480 ? -2.550 -19.824 -9.038 1.00 94.38 480 GLU A CA 1
ATOM 3759 C C . GLU A 1 480 ? -2.785 -18.447 -8.400 1.00 94.38 480 GLU A C 1
ATOM 3761 O O . GLU A 1 480 ? -3.862 -17.883 -8.563 1.00 94.38 480 GLU A O 1
ATOM 3766 N N . GLY A 1 481 ? -1.776 -17.868 -7.743 1.00 95.56 481 GLY A N 1
ATOM 3767 C CA . GLY A 1 481 ? -1.845 -16.513 -7.196 1.00 95.56 481 GLY A CA 1
ATOM 3768 C C . GLY A 1 481 ? -0.845 -15.554 -7.827 1.00 95.56 481 GLY A C 1
ATOM 3769 O O . GLY A 1 481 ? -0.283 -15.787 -8.901 1.00 95.56 481 GLY A O 1
ATOM 3770 N N . ARG A 1 482 ? -0.666 -14.395 -7.187 1.00 96.00 482 ARG A N 1
ATOM 3771 C CA . ARG A 1 482 ? 0.142 -13.294 -7.727 1.00 96.00 482 ARG A CA 1
ATOM 3772 C C . ARG A 1 482 ? 0.996 -12.655 -6.644 1.00 96.00 482 ARG A C 1
ATOM 3774 O O . ARG A 1 482 ? 0.495 -12.130 -5.660 1.00 96.00 482 ARG A O 1
ATOM 3781 N N . CYS A 1 483 ? 2.297 -12.586 -6.867 1.00 97.56 483 CYS A N 1
ATOM 3782 C CA . CYS A 1 483 ? 3.211 -11.822 -6.023 1.00 97.56 483 CYS A CA 1
ATOM 3783 C C . CYS A 1 483 ? 3.778 -10.630 -6.788 1.00 97.56 483 CYS A C 1
ATOM 3785 O O . CYS A 1 483 ? 4.037 -10.715 -7.989 1.00 97.56 483 CYS A O 1
ATOM 3787 N N . PHE A 1 484 ? 4.005 -9.522 -6.086 1.00 96.75 484 PHE A N 1
ATOM 3788 C CA . PHE A 1 484 ? 4.593 -8.314 -6.647 1.00 96.75 484 PHE A CA 1
ATOM 3789 C C . PHE A 1 484 ? 5.704 -7.764 -5.765 1.00 96.75 484 PHE A C 1
ATOM 3791 O O . PHE A 1 484 ? 5.535 -7.631 -4.553 1.00 96.75 484 PHE A O 1
ATOM 3798 N N . TYR A 1 485 ? 6.804 -7.343 -6.386 1.00 96.12 485 TYR A N 1
ATOM 3799 C CA . TYR A 1 485 ? 7.704 -6.380 -5.764 1.00 96.12 485 TYR A CA 1
ATOM 3800 C C . TYR A 1 485 ? 7.292 -4.967 -6.178 1.00 96.12 485 TYR A C 1
ATOM 3802 O O . TYR A 1 485 ? 7.324 -4.624 -7.359 1.00 96.12 485 TYR A O 1
ATOM 3810 N N . ARG A 1 486 ? 6.913 -4.137 -5.208 1.00 95.19 486 ARG A N 1
ATOM 3811 C CA . ARG A 1 486 ? 6.621 -2.713 -5.391 1.00 95.19 486 ARG A CA 1
ATOM 3812 C C . ARG A 1 486 ? 7.903 -1.923 -5.154 1.00 95.19 486 ARG A C 1
ATOM 3814 O O . ARG A 1 486 ? 8.444 -1.945 -4.049 1.00 95.19 486 ARG A O 1
ATOM 3821 N N . SER A 1 487 ? 8.373 -1.194 -6.162 1.00 93.12 487 SER A N 1
ATOM 3822 C CA . SER A 1 487 ? 9.566 -0.343 -6.044 1.00 93.12 487 SER A CA 1
ATOM 3823 C C . SER A 1 487 ? 9.377 0.776 -5.014 1.00 93.12 487 SER A C 1
ATOM 3825 O O . SER A 1 487 ? 8.271 1.300 -4.848 1.00 93.12 487 SER A O 1
ATOM 3827 N N . THR A 1 488 ? 10.461 1.202 -4.379 1.00 88.44 488 THR A N 1
ATOM 3828 C CA . THR A 1 488 ? 10.467 2.282 -3.394 1.00 88.44 488 THR A CA 1
ATOM 3829 C C . THR A 1 488 ? 10.144 3.624 -4.035 1.00 88.44 488 THR A C 1
ATOM 3831 O O . THR A 1 488 ? 10.843 4.100 -4.930 1.00 88.44 488 THR A O 1
ATOM 3834 N N . THR A 1 489 ? 9.103 4.280 -3.527 1.00 86.00 489 THR A N 1
ATOM 3835 C CA . THR A 1 489 ? 8.707 5.597 -4.016 1.00 86.00 489 THR A CA 1
ATOM 3836 C C . THR A 1 489 ? 9.776 6.645 -3.696 1.00 86.00 489 THR A C 1
ATOM 3838 O O . THR A 1 489 ? 10.393 6.640 -2.627 1.00 86.00 489 THR A O 1
ATOM 3841 N N . GLY A 1 490 ? 10.043 7.544 -4.643 1.00 75.00 490 GLY A N 1
ATOM 3842 C CA . GLY A 1 490 ? 11.053 8.578 -4.460 1.00 75.00 490 GLY A CA 1
ATOM 3843 C C . GLY A 1 490 ? 10.641 9.629 -3.423 1.00 75.00 490 GLY A C 1
ATOM 3844 O O . GLY A 1 490 ? 9.484 10.023 -3.356 1.00 75.00 490 GLY A O 1
ATOM 3845 N N . SER A 1 491 ? 11.599 10.099 -2.618 1.00 74.19 491 SER A N 1
ATOM 3846 C CA . SER A 1 491 ? 11.424 11.207 -1.673 1.00 74.19 491 SER A CA 1
ATOM 3847 C C . SER A 1 491 ? 12.685 12.085 -1.617 1.00 74.19 491 SER A C 1
ATOM 3849 O O . SER A 1 491 ? 13.750 11.700 -2.111 1.00 74.19 491 SER A O 1
ATOM 3851 N N . THR A 1 492 ? 12.630 13.261 -0.972 1.00 66.38 492 THR A N 1
ATOM 3852 C CA . THR A 1 492 ? 13.844 14.081 -0.740 1.00 66.38 492 THR A CA 1
ATOM 3853 C C . THR A 1 492 ? 14.890 13.283 0.008 1.00 66.38 492 THR A C 1
ATOM 3855 O O . THR A 1 492 ? 16.083 13.398 -0.268 1.00 66.38 492 THR A O 1
ATOM 3858 N N . ARG A 1 493 ? 14.440 12.467 0.962 1.00 68.44 493 ARG A N 1
ATOM 3859 C CA . ARG A 1 493 ? 15.310 11.665 1.809 1.00 68.44 493 ARG A CA 1
ATOM 3860 C C . ARG A 1 493 ? 16.058 10.604 1.011 1.00 68.44 493 ARG A C 1
ATOM 3862 O O . ARG A 1 493 ? 17.235 10.372 1.289 1.00 68.44 493 ARG A O 1
ATOM 3869 N N . THR A 1 494 ? 15.411 9.995 0.016 1.00 69.38 494 THR A N 1
ATOM 3870 C CA . THR A 1 494 ? 16.086 9.052 -0.883 1.00 69.38 494 THR A CA 1
ATOM 3871 C C . THR A 1 494 ? 17.018 9.794 -1.849 1.00 69.38 494 THR A C 1
ATOM 3873 O O . THR A 1 494 ? 18.164 9.381 -2.016 1.00 69.38 494 THR A O 1
ATOM 3876 N N . ARG A 1 495 ? 16.624 10.973 -2.355 1.00 69.06 495 ARG A N 1
ATOM 3877 C CA . ARG A 1 495 ? 17.453 11.822 -3.237 1.00 69.06 495 ARG A CA 1
ATOM 3878 C C . ARG A 1 495 ? 18.737 12.347 -2.575 1.00 69.06 495 ARG A C 1
ATOM 3880 O O . ARG A 1 495 ? 19.817 12.234 -3.155 1.00 69.06 495 ARG A O 1
ATOM 3887 N N . GLN A 1 496 ? 18.651 12.912 -1.368 1.00 63.81 496 GLN A N 1
ATOM 3888 C CA . GLN A 1 496 ? 19.774 13.568 -0.672 1.00 63.81 496 GLN A CA 1
ATOM 3889 C C . GLN A 1 496 ? 20.933 12.619 -0.343 1.00 63.81 496 GLN A C 1
ATOM 3891 O O . GLN A 1 496 ? 22.075 13.058 -0.235 1.00 63.81 496 GLN A O 1
ATOM 3896 N N . LYS A 1 497 ? 20.673 11.313 -0.232 1.00 64.06 497 LYS A N 1
ATOM 3897 C CA . LYS A 1 497 ? 21.719 10.300 -0.024 1.00 64.06 497 LYS A CA 1
ATOM 3898 C C . LYS A 1 497 ? 22.486 9.937 -1.308 1.00 64.06 497 LYS A C 1
ATOM 3900 O O . LYS A 1 497 ? 23.241 8.971 -1.311 1.00 64.06 497 LYS A O 1
ATOM 3905 N N . GLY A 1 498 ? 22.310 10.689 -2.401 1.00 54.69 498 GLY A N 1
ATOM 3906 C CA . GLY A 1 498 ? 23.023 10.476 -3.666 1.00 54.69 498 GLY A CA 1
ATOM 3907 C C . GLY A 1 498 ? 22.657 9.158 -4.351 1.00 54.69 498 GLY A C 1
ATOM 3908 O O . GLY A 1 498 ? 23.439 8.614 -5.135 1.00 54.69 498 GLY A O 1
ATOM 3909 N N . HIS A 1 499 ? 21.508 8.582 -4.001 1.00 55.84 499 HIS A N 1
ATOM 3910 C CA . HIS A 1 499 ? 21.062 7.276 -4.457 1.00 55.84 499 HIS A CA 1
ATOM 3911 C C . HIS A 1 499 ? 19.632 7.437 -4.960 1.00 55.84 499 HIS A C 1
ATOM 3913 O O . HIS A 1 499 ? 18.704 7.524 -4.165 1.00 55.84 499 HIS A O 1
ATOM 3919 N N . MET A 1 500 ? 19.437 7.473 -6.277 1.00 66.69 500 MET A N 1
ATOM 3920 C CA . MET A 1 500 ? 18.111 7.219 -6.842 1.00 66.69 500 MET A CA 1
ATOM 3921 C C . MET A 1 500 ? 17.823 5.740 -6.581 1.00 66.69 500 MET A C 1
ATOM 3923 O O . MET A 1 500 ? 18.199 4.881 -7.373 1.00 66.69 500 MET A O 1
ATOM 3927 N N . ILE A 1 501 ? 17.313 5.445 -5.378 1.00 73.19 501 ILE A N 1
ATOM 3928 C CA . ILE A 1 501 ? 17.016 4.085 -4.910 1.00 73.19 501 ILE A CA 1
ATOM 3929 C C . ILE A 1 501 ? 16.161 3.390 -5.969 1.00 73.19 501 ILE A C 1
ATOM 3931 O O . ILE A 1 501 ? 16.540 2.316 -6.407 1.00 73.19 501 ILE A O 1
ATOM 3935 N N . ALA A 1 502 ? 15.146 4.090 -6.476 1.00 74.00 502 ALA A N 1
ATOM 3936 C CA . ALA A 1 502 ? 14.330 3.739 -7.635 1.00 74.00 502 ALA A CA 1
ATOM 3937 C C . ALA A 1 502 ? 15.119 3.110 -8.802 1.00 74.00 502 ALA A C 1
ATOM 3939 O O . ALA A 1 502 ? 14.937 1.939 -9.122 1.00 74.00 502 ALA A O 1
ATOM 3940 N N . ASP A 1 503 ? 16.051 3.858 -9.397 1.00 77.12 503 ASP A N 1
ATOM 3941 C CA . ASP A 1 503 ? 16.826 3.397 -10.555 1.00 77.12 503 ASP A CA 1
ATOM 3942 C C . ASP A 1 503 ? 17.688 2.174 -10.241 1.00 77.12 503 ASP A C 1
ATOM 3944 O O . ASP A 1 503 ? 17.852 1.283 -11.072 1.00 77.12 503 ASP A O 1
ATOM 3948 N N . ARG A 1 504 ? 18.253 2.122 -9.031 1.00 77.50 504 ARG A N 1
ATOM 3949 C CA . ARG A 1 504 ? 19.092 0.994 -8.603 1.00 77.50 504 ARG A CA 1
ATOM 3950 C C . ARG A 1 504 ? 18.281 -0.242 -8.262 1.00 77.50 504 ARG A C 1
ATOM 3952 O O . ARG A 1 504 ? 18.810 -1.348 -8.373 1.00 77.50 504 ARG A O 1
ATOM 3959 N N . GLU A 1 505 ? 17.075 -0.049 -7.743 1.00 83.56 505 GLU A N 1
ATOM 3960 C CA . GLU A 1 505 ? 16.124 -1.115 -7.481 1.00 83.56 505 GLU A CA 1
ATOM 3961 C C . GLU A 1 505 ? 15.690 -1.723 -8.801 1.00 83.56 505 GLU A C 1
ATOM 3963 O O . GLU A 1 505 ? 15.815 -2.930 -8.954 1.00 83.56 505 GLU A O 1
ATOM 3968 N N . ARG A 1 506 ? 15.331 -0.903 -9.792 1.00 84.38 506 ARG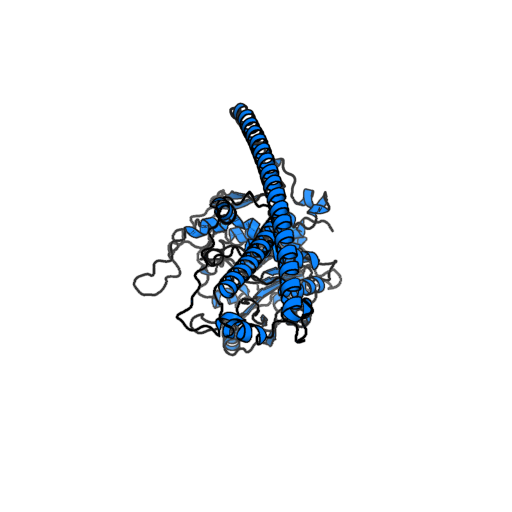 A N 1
ATOM 3969 C CA . ARG A 1 506 ? 14.897 -1.390 -11.100 1.00 84.38 506 ARG A CA 1
ATOM 3970 C C . ARG A 1 506 ? 15.869 -2.403 -11.700 1.00 84.38 506 ARG A C 1
ATOM 3972 O O . ARG A 1 506 ? 15.494 -3.548 -11.891 1.00 84.38 506 ARG A O 1
ATOM 3979 N N . ASP A 1 507 ? 17.121 -2.027 -11.942 1.00 81.75 507 ASP A N 1
ATOM 3980 C CA . ASP A 1 507 ? 18.025 -2.883 -12.726 1.00 81.75 507 ASP A CA 1
ATOM 3981 C C . ASP A 1 507 ? 18.404 -4.198 -12.016 1.00 81.75 507 ASP A C 1
ATOM 3983 O O . ASP A 1 507 ? 18.847 -5.139 -12.662 1.00 81.75 507 ASP A O 1
ATOM 3987 N N . ARG A 1 508 ? 18.283 -4.276 -10.684 1.00 84.75 508 ARG A N 1
ATOM 3988 C CA . ARG A 1 508 ? 18.688 -5.467 -9.910 1.00 84.75 508 ARG A CA 1
ATOM 3989 C C . ARG A 1 508 ? 17.517 -6.276 -9.388 1.00 84.75 508 ARG A C 1
ATOM 3991 O O . ARG A 1 508 ? 17.609 -7.492 -9.288 1.00 84.75 508 ARG A O 1
ATOM 3998 N N . LEU A 1 509 ? 16.466 -5.595 -8.957 1.00 90.94 509 LEU A N 1
ATOM 3999 C CA . LEU A 1 509 ? 15.331 -6.213 -8.291 1.00 90.94 509 LEU A CA 1
ATOM 4000 C C . LEU A 1 509 ? 14.283 -6.661 -9.292 1.00 90.94 509 LEU A C 1
ATOM 4002 O O . LEU A 1 509 ? 13.613 -7.650 -9.018 1.00 90.94 509 LEU A O 1
ATOM 4006 N N . PHE A 1 510 ? 14.182 -5.997 -10.448 1.00 92.19 510 PHE A N 1
ATOM 4007 C CA . PHE A 1 510 ? 13.333 -6.456 -11.542 1.00 92.19 510 PHE A CA 1
ATOM 4008 C C . PHE A 1 510 ? 13.684 -7.896 -11.924 1.00 92.19 510 PHE A C 1
ATOM 4010 O O . PHE A 1 510 ? 12.829 -8.770 -11.822 1.00 92.19 510 PHE A O 1
ATOM 4017 N N . ASP A 1 511 ? 14.951 -8.167 -12.245 1.00 92.31 511 ASP A N 1
ATOM 4018 C CA . ASP A 1 511 ? 15.391 -9.494 -12.690 1.00 92.31 511 ASP A CA 1
ATOM 4019 C C . ASP A 1 511 ? 15.122 -10.584 -11.643 1.00 92.31 511 ASP A C 1
ATOM 4021 O O . ASP A 1 511 ? 14.566 -11.630 -11.976 1.00 92.31 511 ASP A O 1
ATOM 4025 N N . GLU A 1 512 ? 15.451 -10.343 -10.368 1.00 95.19 512 GLU A N 1
ATOM 4026 C CA . GLU A 1 512 ? 15.212 -11.328 -9.300 1.00 95.19 512 GLU A CA 1
ATOM 4027 C C . GLU A 1 512 ? 13.716 -11.535 -9.014 1.00 95.19 512 GLU A C 1
ATOM 4029 O O . GLU A 1 512 ? 13.293 -12.647 -8.703 1.00 95.19 512 GLU A O 1
ATOM 4034 N N . THR A 1 513 ? 12.899 -10.488 -9.164 1.00 95.25 513 THR A N 1
ATOM 4035 C CA . THR A 1 513 ? 11.438 -10.567 -9.011 1.00 95.25 513 THR A CA 1
ATOM 4036 C C . THR A 1 513 ? 10.818 -11.401 -10.130 1.00 95.25 513 THR A C 1
ATOM 4038 O O . THR A 1 513 ? 10.079 -12.344 -9.849 1.00 95.25 513 THR A O 1
ATOM 4041 N N . ILE A 1 514 ? 11.165 -11.108 -11.389 1.00 94.75 514 ILE A N 1
ATOM 4042 C CA . ILE A 1 514 ? 10.663 -11.846 -12.556 1.00 94.75 514 ILE A CA 1
ATOM 4043 C C . ILE A 1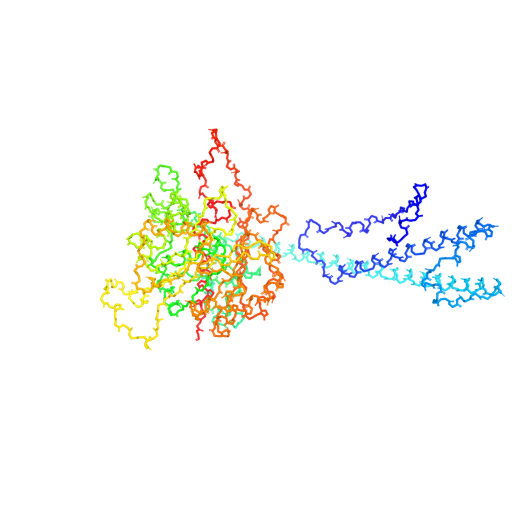 514 ? 11.135 -13.302 -12.520 1.00 94.75 514 ILE A C 1
ATOM 4045 O O . ILE A 1 514 ? 10.351 -14.216 -12.768 1.00 94.75 514 ILE A O 1
ATOM 4049 N N . LYS A 1 515 ? 12.401 -13.545 -12.160 1.00 95.94 515 LYS A N 1
ATOM 4050 C CA . LYS A 1 515 ? 12.962 -14.897 -12.024 1.00 95.94 515 LYS A CA 1
ATOM 4051 C C . LYS A 1 515 ? 12.225 -15.743 -10.982 1.00 95.94 515 LYS A C 1
ATOM 4053 O O . LYS A 1 515 ? 12.147 -16.957 -11.147 1.00 95.94 515 LYS A O 1
ATOM 4058 N N . ALA A 1 516 ? 11.693 -15.121 -9.932 1.00 97.06 516 ALA A N 1
ATOM 4059 C CA . ALA A 1 516 ? 10.887 -15.797 -8.920 1.00 97.06 516 ALA A CA 1
ATOM 4060 C C . ALA A 1 516 ? 9.445 -16.100 -9.372 1.00 97.06 516 ALA A C 1
ATOM 4062 O O . ALA A 1 516 ? 8.724 -16.752 -8.627 1.00 97.06 516 ALA A O 1
ATOM 4063 N N . GLY A 1 517 ? 9.021 -15.639 -10.555 1.00 96.00 517 GLY A N 1
ATOM 4064 C CA . GLY A 1 517 ? 7.638 -15.761 -11.028 1.00 96.00 517 GLY A CA 1
ATOM 4065 C C . GLY A 1 517 ? 6.713 -14.639 -10.546 1.00 96.00 517 GLY A C 1
ATOM 4066 O O . GLY A 1 517 ? 5.502 -14.738 -10.714 1.00 96.00 517 GLY A O 1
ATOM 4067 N N . CYS A 1 518 ? 7.265 -13.570 -9.963 1.00 96.44 518 CYS A N 1
ATOM 4068 C CA . CYS A 1 518 ? 6.508 -12.422 -9.469 1.00 96.44 518 CYS A CA 1
ATOM 4069 C C . CYS A 1 518 ? 6.492 -11.263 -10.473 1.00 96.44 518 CYS A C 1
ATOM 4071 O O . CYS A 1 518 ? 7.380 -11.131 -11.313 1.00 96.44 518 CYS A O 1
ATOM 4073 N N . GLY A 1 519 ? 5.509 -10.370 -10.351 1.00 94.81 519 GLY A N 1
ATOM 4074 C CA . GLY A 1 519 ? 5.456 -9.109 -11.089 1.00 94.81 519 GLY A CA 1
ATOM 4075 C C . GLY A 1 519 ? 6.304 -8.011 -10.439 1.00 94.81 519 GLY A C 1
ATOM 4076 O O . GLY A 1 519 ? 6.453 -7.955 -9.220 1.00 94.81 519 GLY A O 1
ATOM 4077 N N . TYR A 1 520 ? 6.836 -7.090 -11.239 1.00 94.69 520 TYR A N 1
ATOM 4078 C CA . TYR A 1 520 ? 7.504 -5.888 -10.734 1.00 94.69 520 TYR A CA 1
ATOM 4079 C C . TYR A 1 520 ? 6.609 -4.668 -10.954 1.00 94.69 520 TYR A C 1
ATOM 4081 O O . TYR A 1 520 ? 6.285 -4.330 -12.093 1.00 94.69 520 TYR A O 1
ATOM 4089 N N . TRP A 1 521 ? 6.211 -4.015 -9.864 1.00 95.00 521 TRP A N 1
ATOM 4090 C CA . TRP A 1 521 ? 5.386 -2.815 -9.879 1.00 95.00 521 TRP A CA 1
ATOM 4091 C C . TRP A 1 521 ? 6.256 -1.577 -9.629 1.00 95.00 521 TRP A C 1
ATOM 4093 O O . TRP A 1 521 ? 6.593 -1.243 -8.489 1.00 95.00 521 TRP A O 1
ATOM 4103 N N . ASP A 1 522 ? 6.642 -0.900 -10.713 1.00 94.25 522 ASP A N 1
ATOM 4104 C CA . ASP A 1 522 ? 7.572 0.237 -10.694 1.00 94.25 522 ASP A CA 1
ATOM 4105 C C . ASP A 1 522 ? 6.853 1.554 -10.348 1.00 94.25 522 ASP A C 1
ATOM 4107 O O . ASP A 1 522 ? 6.713 2.481 -11.147 1.00 94.25 522 ASP A O 1
ATOM 4111 N N . VAL A 1 523 ? 6.349 1.628 -9.117 1.00 94.12 523 VAL A N 1
ATOM 4112 C CA . VAL A 1 523 ? 5.760 2.848 -8.549 1.00 94.12 523 VAL A CA 1
ATOM 4113 C C . VAL A 1 523 ? 6.739 4.021 -8.585 1.00 94.12 523 VAL A C 1
ATOM 4115 O O . VAL A 1 523 ? 6.315 5.166 -8.691 1.00 94.12 523 VAL A O 1
ATOM 4118 N N . ALA A 1 524 ? 8.043 3.761 -8.520 1.00 91.75 524 ALA A N 1
ATOM 4119 C CA . ALA A 1 524 ? 9.054 4.798 -8.535 1.00 91.75 524 ALA A CA 1
ATOM 4120 C C . ALA A 1 524 ? 9.112 5.529 -9.882 1.00 91.75 524 ALA A C 1
ATOM 4122 O O . ALA A 1 524 ? 9.274 6.751 -9.896 1.00 91.75 524 ALA A O 1
ATOM 4123 N N . HIS A 1 525 ? 8.927 4.809 -10.995 1.00 92.50 525 HIS A N 1
ATOM 4124 C CA . HIS A 1 525 ? 8.702 5.407 -12.313 1.00 92.50 525 HIS A CA 1
ATOM 4125 C C . HIS A 1 525 ? 7.395 6.205 -12.360 1.00 92.50 525 HIS A C 1
ATOM 4127 O O . HIS A 1 525 ? 7.402 7.366 -12.768 1.00 92.50 525 HIS A O 1
ATOM 4133 N N . VAL A 1 526 ? 6.293 5.615 -11.885 1.00 94.31 526 VAL A N 1
ATOM 4134 C CA . VAL A 1 526 ? 4.960 6.250 -11.891 1.00 94.31 526 VAL A CA 1
ATOM 4135 C C . VAL A 1 526 ? 4.962 7.584 -11.138 1.00 94.31 526 VAL A C 1
ATOM 4137 O O . VAL A 1 526 ? 4.349 8.554 -11.576 1.00 94.31 526 VAL A O 1
ATOM 4140 N N . THR A 1 527 ? 5.699 7.669 -10.034 1.00 92.56 527 THR A N 1
ATOM 4141 C CA . THR A 1 527 ? 5.839 8.883 -9.220 1.00 92.56 527 THR A CA 1
ATOM 4142 C C . THR A 1 527 ? 7.173 9.593 -9.467 1.00 92.56 527 THR A C 1
ATOM 4144 O O . THR A 1 527 ? 7.733 10.198 -8.555 1.00 92.56 527 THR A O 1
ATOM 4147 N N . ARG A 1 528 ? 7.790 9.465 -10.643 1.00 89.00 528 ARG A N 1
ATOM 4148 C CA . ARG A 1 528 ? 9.137 10.019 -10.850 1.00 89.00 528 ARG A CA 1
ATOM 4149 C C . ARG A 1 528 ? 9.150 11.547 -10.800 1.00 89.00 528 ARG A C 1
ATOM 4151 O O . ARG A 1 528 ? 10.010 12.121 -10.137 1.00 89.00 528 ARG A O 1
ATOM 4158 N N . GLU A 1 529 ? 8.189 12.199 -11.455 1.00 86.88 529 GLU A N 1
ATOM 4159 C CA . GLU A 1 529 ? 8.065 13.670 -11.462 1.00 86.88 529 GLU A CA 1
ATOM 4160 C C . GLU A 1 529 ? 7.860 14.246 -10.052 1.00 86.88 529 GLU A C 1
ATOM 4162 O O . GLU A 1 529 ? 8.332 15.332 -9.723 1.00 86.88 529 GLU A O 1
ATOM 4167 N N . PHE A 1 530 ? 7.266 13.454 -9.159 1.00 87.06 530 PHE A N 1
ATOM 4168 C CA . PHE A 1 530 ? 7.018 13.813 -7.771 1.00 87.06 530 PHE A CA 1
ATOM 4169 C C . PHE A 1 530 ? 8.298 14.093 -6.984 1.00 87.06 530 PHE A C 1
ATOM 4171 O O . PHE A 1 530 ? 8.262 14.843 -6.009 1.00 87.06 530 PHE A O 1
ATOM 4178 N N . ILE A 1 531 ? 9.435 13.541 -7.413 1.00 77.38 531 ILE A N 1
ATOM 4179 C CA . ILE A 1 531 ? 10.757 13.747 -6.803 1.00 77.38 531 ILE A CA 1
ATOM 4180 C C . ILE A 1 531 ? 11.281 15.171 -7.036 1.00 77.38 531 ILE A C 1
ATOM 4182 O O . ILE A 1 531 ? 12.099 15.680 -6.256 1.00 77.38 531 ILE A O 1
ATOM 4186 N N . GLU A 1 532 ? 10.826 15.826 -8.101 1.00 74.94 532 GLU A N 1
ATOM 4187 C CA . GLU A 1 532 ? 11.272 17.165 -8.474 1.00 74.94 532 GLU A CA 1
ATOM 4188 C C . GLU A 1 532 ? 10.609 18.230 -7.595 1.00 74.94 532 GLU A C 1
ATOM 4190 O O . GLU A 1 532 ? 11.307 19.095 -7.065 1.00 74.94 532 GLU A O 1
ATOM 4195 N N . TYR A 1 533 ? 9.312 18.075 -7.309 1.00 70.62 533 TYR A N 1
ATOM 4196 C CA . TYR A 1 533 ? 8.527 18.988 -6.463 1.00 70.62 533 TYR A CA 1
ATOM 4197 C C . TYR A 1 533 ? 8.977 19.044 -4.995 1.00 70.62 533 TYR A C 1
ATOM 4199 O O . TYR A 1 533 ? 8.680 19.989 -4.264 1.00 70.62 533 TYR A O 1
ATOM 4207 N N . ILE A 1 534 ? 9.722 18.044 -4.527 1.00 61.47 534 ILE A N 1
ATOM 4208 C CA . ILE A 1 534 ? 10.120 17.959 -3.117 1.00 61.47 534 ILE A CA 1
ATOM 4209 C C . ILE A 1 534 ? 11.184 19.005 -2.748 1.00 61.47 534 ILE A C 1
ATOM 4211 O O . ILE A 1 534 ? 11.304 19.375 -1.579 1.00 61.47 534 ILE A O 1
ATOM 4215 N N . ALA A 1 535 ? 11.958 19.496 -3.721 1.00 52.72 535 ALA A N 1
ATOM 4216 C CA . ALA A 1 535 ? 13.051 20.438 -3.473 1.00 52.72 535 ALA A CA 1
ATOM 4217 C C . ALA A 1 535 ? 12.575 21.791 -2.907 1.00 52.72 535 ALA A C 1
ATOM 4219 O O . ALA A 1 535 ? 13.334 22.441 -2.187 1.00 52.72 535 ALA A O 1
ATOM 4220 N N . ASP A 1 536 ? 11.317 22.162 -3.151 1.00 54.94 536 ASP A N 1
ATOM 4221 C CA . ASP A 1 536 ? 10.772 23.475 -2.795 1.00 54.94 536 ASP A CA 1
ATOM 4222 C C . ASP A 1 536 ? 10.076 23.521 -1.430 1.00 54.94 536 ASP A C 1
ATOM 4224 O O . ASP A 1 536 ? 9.482 24.537 -1.077 1.00 54.94 536 ASP A O 1
ATOM 4228 N N . HIS A 1 537 ? 10.158 22.463 -0.617 1.00 54.28 537 HIS A N 1
ATOM 4229 C CA . HIS A 1 537 ? 9.622 22.505 0.744 1.00 54.28 537 HIS A CA 1
ATOM 4230 C C . HIS A 1 537 ? 10.590 23.260 1.668 1.00 54.28 537 HIS A C 1
ATOM 4232 O O . HIS A 1 537 ? 11.621 22.694 2.055 1.00 54.28 537 HIS A O 1
ATOM 4238 N N . PRO A 1 538 ? 10.296 24.510 2.089 1.00 54.16 538 PRO A N 1
ATOM 4239 C CA . PRO A 1 538 ? 11.141 25.184 3.059 1.00 54.16 538 PRO A CA 1
ATOM 4240 C C . PRO A 1 538 ? 11.162 24.354 4.341 1.00 54.16 538 PRO A C 1
ATOM 4242 O O . PRO A 1 538 ? 10.116 24.027 4.907 1.00 54.16 538 PRO A O 1
ATOM 4245 N N . ALA A 1 539 ? 12.364 24.008 4.807 1.00 54.94 539 ALA A N 1
ATOM 4246 C CA . ALA A 1 539 ? 12.536 23.341 6.088 1.00 54.94 539 ALA A CA 1
ATOM 4247 C C . ALA A 1 539 ? 11.736 24.098 7.158 1.00 54.94 539 ALA A C 1
ATOM 4249 O O . ALA A 1 539 ? 11.839 25.325 7.245 1.00 54.94 539 ALA A O 1
ATOM 4250 N N . GLN A 1 540 ? 10.941 23.370 7.954 1.00 55.47 540 GLN A N 1
ATOM 4251 C CA . GLN A 1 540 ? 10.130 23.955 9.022 1.00 55.47 540 GLN A CA 1
ATOM 4252 C C . GLN A 1 540 ? 10.965 24.970 9.808 1.00 55.47 540 GLN A C 1
ATOM 4254 O O . GLN A 1 540 ? 11.946 24.605 10.470 1.00 55.47 540 GLN A O 1
ATOM 4259 N N . LYS A 1 541 ? 10.586 26.251 9.755 1.00 53.16 541 LYS A N 1
ATOM 4260 C CA . LYS A 1 541 ? 11.201 27.252 10.623 1.00 53.16 541 LYS A CA 1
ATOM 4261 C C . LYS A 1 541 ? 10.860 26.856 12.055 1.00 53.16 541 LYS A C 1
ATOM 4263 O O . LYS A 1 541 ? 9.692 26.827 12.438 1.00 53.16 541 LYS A O 1
ATOM 4268 N N . LYS A 1 542 ? 11.879 26.511 12.848 1.00 52.25 542 LYS A N 1
ATOM 4269 C CA . LYS A 1 542 ? 11.711 26.307 14.290 1.00 52.25 542 LYS A CA 1
ATOM 4270 C C . LYS A 1 542 ? 11.105 27.592 14.857 1.00 52.25 542 LYS A C 1
ATOM 4272 O O . LYS A 1 542 ? 11.711 28.651 14.734 1.00 52.25 542 LYS A O 1
ATOM 4277 N N . THR A 1 543 ? 9.921 27.516 15.451 1.00 53.53 543 THR A N 1
ATOM 4278 C CA . THR A 1 543 ? 9.344 28.663 16.159 1.00 53.53 543 THR A CA 1
ATOM 4279 C C . THR A 1 543 ? 10.171 28.966 17.411 1.00 53.53 543 THR A C 1
ATOM 4281 O O . THR A 1 543 ? 10.718 28.051 18.039 1.00 53.53 543 THR A O 1
ATOM 4284 N N . ASN A 1 544 ? 10.258 30.247 17.778 1.00 41.72 544 ASN A N 1
ATOM 4285 C CA . ASN A 1 544 ? 10.904 30.714 19.007 1.00 41.72 544 ASN A CA 1
ATOM 4286 C C . ASN A 1 544 ? 10.251 30.016 20.211 1.00 41.72 544 ASN A C 1
ATOM 4288 O O . ASN A 1 544 ? 9.105 30.295 20.547 1.00 41.72 544 ASN A O 1
ATOM 4292 N N . GLY A 1 545 ? 10.945 29.041 20.797 1.00 60.38 545 GLY A N 1
ATOM 4293 C CA . GLY A 1 545 ? 10.401 28.149 21.829 1.00 60.38 545 GLY A CA 1
ATOM 4294 C C . GLY A 1 545 ? 10.787 26.676 21.665 1.00 60.38 545 GLY A C 1
ATOM 4295 O O . GLY A 1 545 ? 10.442 25.859 22.514 1.00 60.38 545 GLY A O 1
ATOM 4296 N N . GLY A 1 546 ? 11.485 26.300 20.586 1.00 54.97 546 GLY A N 1
ATOM 4297 C CA . GLY A 1 546 ? 12.101 24.971 20.424 1.00 54.97 546 GLY A CA 1
ATOM 4298 C C . GLY A 1 546 ? 11.122 23.814 20.185 1.00 54.97 546 GLY A C 1
ATOM 4299 O O . GLY A 1 546 ? 11.526 22.763 19.685 1.00 54.97 546 GLY A O 1
ATOM 4300 N N . LYS A 1 547 ? 9.829 24.004 20.457 1.00 48.56 547 LYS A N 1
ATOM 4301 C CA . LYS A 1 547 ? 8.769 23.099 20.021 1.00 48.56 547 LYS A CA 1
ATOM 4302 C C . LYS A 1 547 ? 8.582 23.281 18.518 1.00 48.56 547 LYS A C 1
ATOM 4304 O O . LYS A 1 547 ? 8.152 24.339 18.070 1.00 48.56 547 LYS A O 1
ATOM 4309 N N . LYS A 1 548 ? 8.914 22.253 17.735 1.00 50.56 548 LYS A N 1
ATOM 4310 C CA . LYS A 1 548 ? 8.443 22.150 16.352 1.00 50.56 548 LYS A CA 1
ATOM 4311 C C . LYS A 1 548 ? 6.915 22.122 16.420 1.00 50.56 548 LYS A C 1
ATOM 4313 O O . LYS A 1 548 ? 6.362 21.143 16.915 1.00 50.56 548 LYS A O 1
ATOM 4318 N N . ARG A 1 549 ? 6.227 23.188 16.000 1.00 49.66 549 ARG A N 1
ATOM 4319 C CA . ARG A 1 549 ? 4.793 23.064 15.719 1.00 49.66 549 ARG A CA 1
ATOM 4320 C C . ARG A 1 549 ? 4.665 22.062 14.574 1.00 49.66 549 ARG A C 1
ATOM 4322 O O . ARG A 1 549 ? 5.272 22.251 13.525 1.00 49.66 549 ARG A O 1
ATOM 4329 N N . LEU A 1 550 ? 3.889 21.004 14.794 1.00 50.88 550 LEU A N 1
ATOM 4330 C CA . LEU A 1 550 ? 3.471 20.077 13.740 1.00 50.88 550 LEU A CA 1
ATOM 4331 C C . LEU A 1 550 ? 2.617 20.773 12.662 1.00 50.88 550 LEU A C 1
ATOM 4333 O O . LEU A 1 550 ? 2.476 20.233 11.575 1.00 50.88 550 LEU A O 1
ATOM 4337 N N . GLY A 1 551 ? 2.113 21.983 12.921 1.00 48.38 551 GLY A N 1
ATOM 4338 C CA . GLY A 1 551 ? 1.276 22.732 11.992 1.00 48.38 551 GLY A CA 1
ATOM 4339 C C . GLY A 1 551 ? 1.662 24.204 11.925 1.00 48.38 551 GLY A C 1
ATOM 4340 O O . GLY A 1 551 ? 1.471 24.948 12.886 1.00 48.38 551 GLY A O 1
ATOM 4341 N N . ASN A 1 552 ? 2.236 24.600 10.792 1.00 43.31 552 ASN A N 1
ATOM 4342 C CA . ASN A 1 552 ? 1.738 25.738 10.016 1.00 43.31 552 ASN A CA 1
ATOM 4343 C C . ASN A 1 552 ? 2.233 25.569 8.572 1.00 43.31 552 ASN A C 1
ATOM 4345 O O . ASN A 1 552 ? 3.114 26.281 8.092 1.00 43.31 552 ASN A O 1
ATOM 4349 N N . TRP A 1 553 ? 1.755 24.504 7.929 1.00 52.50 553 TRP A N 1
ATOM 4350 C CA . TRP A 1 553 ? 2.040 24.208 6.531 1.00 52.50 553 TRP A CA 1
ATOM 4351 C C . TRP A 1 553 ? 1.025 24.967 5.672 1.00 52.50 553 TRP A C 1
ATOM 4353 O O . TRP A 1 553 ? 0.071 24.395 5.168 1.00 52.50 553 TRP A O 1
ATOM 4363 N N . ASP A 1 554 ? 1.193 26.280 5.519 1.00 43.38 554 ASP A N 1
ATOM 4364 C CA . ASP A 1 554 ? 0.246 27.127 4.767 1.00 43.38 554 ASP A CA 1
ATOM 4365 C C . ASP A 1 554 ? 0.299 26.918 3.234 1.00 43.38 554 ASP A C 1
ATOM 4367 O O . ASP A 1 554 ? -0.231 27.720 2.463 1.00 43.38 554 ASP A O 1
ATOM 4371 N N . GLY A 1 555 ? 0.900 25.819 2.770 1.00 45.03 555 GLY A N 1
ATOM 4372 C CA . GLY A 1 555 ? 0.971 25.420 1.367 1.00 45.03 555 GLY A CA 1
ATOM 4373 C C . GLY A 1 555 ? 0.569 23.959 1.186 1.00 45.03 555 GLY A C 1
ATOM 4374 O O . GLY A 1 555 ? 1.428 23.134 0.913 1.00 45.03 555 GLY A O 1
ATOM 4375 N N . TYR A 1 556 ? -0.721 23.644 1.342 1.00 50.31 556 TYR A N 1
ATOM 4376 C CA . TYR A 1 556 ? -1.309 22.320 1.059 1.00 50.31 556 TYR A CA 1
ATOM 4377 C C . TYR A 1 556 ? -1.712 22.119 -0.418 1.00 50.31 556 TYR A C 1
ATOM 4379 O O . TYR A 1 556 ? -2.323 21.112 -0.752 1.00 50.31 556 TYR A O 1
ATOM 4387 N N . ASN A 1 557 ? -1.248 22.981 -1.334 1.00 55.50 557 ASN A N 1
ATOM 4388 C CA . ASN A 1 557 ? -1.150 22.648 -2.770 1.00 55.50 557 ASN A CA 1
ATOM 4389 C C . ASN A 1 557 ? -0.028 21.632 -3.051 1.00 55.50 557 ASN A C 1
ATOM 4391 O O . ASN A 1 557 ? 0.470 21.532 -4.169 1.00 55.50 557 ASN A O 1
ATOM 4395 N N . ASN A 1 558 ? 0.449 20.951 -2.014 1.00 67.62 558 ASN A N 1
ATOM 4396 C CA . ASN A 1 558 ? 1.633 20.143 -2.088 1.00 67.62 558 ASN A CA 1
ATOM 4397 C C . ASN A 1 558 ? 1.259 18.678 -2.237 1.00 67.62 558 ASN A C 1
ATOM 4399 O O . ASN A 1 558 ? 0.386 18.126 -1.565 1.00 67.62 558 ASN A O 1
ATOM 4403 N N . LEU A 1 559 ? 1.978 18.060 -3.147 1.00 82.06 559 LEU A N 1
ATOM 4404 C CA . LEU A 1 559 ? 1.984 16.644 -3.426 1.00 82.06 559 LEU A CA 1
ATOM 4405 C C . LEU A 1 559 ? 2.282 15.781 -2.187 1.00 82.06 559 LEU A C 1
ATOM 4407 O O . LEU A 1 559 ? 1.851 14.632 -2.124 1.00 82.06 559 LEU A O 1
ATOM 4411 N N . TYR A 1 560 ? 2.970 16.341 -1.189 1.00 83.69 560 TYR A N 1
ATOM 4412 C CA . TYR A 1 560 ? 3.310 15.675 0.065 1.00 83.69 560 TYR A CA 1
ATOM 4413 C C . TYR A 1 560 ? 2.652 16.353 1.262 1.00 83.69 560 TYR A C 1
ATOM 4415 O O . TYR A 1 560 ? 2.569 17.581 1.316 1.00 83.69 560 TYR A O 1
ATOM 4423 N N . TRP A 1 561 ? 2.247 15.559 2.256 1.00 79.44 561 TRP A N 1
ATOM 4424 C CA . TRP A 1 561 ? 1.811 16.110 3.543 1.00 79.44 561 TRP A CA 1
ATOM 4425 C C . TRP A 1 561 ? 2.934 16.188 4.584 1.00 79.44 561 TRP A C 1
ATOM 4427 O O . TRP A 1 561 ? 2.856 16.999 5.508 1.00 79.44 561 TRP A O 1
ATOM 4437 N N . ASP A 1 562 ? 3.994 15.390 4.432 1.00 79.81 562 ASP A N 1
ATOM 4438 C CA . ASP A 1 562 ? 5.249 15.551 5.167 1.00 79.81 562 ASP A CA 1
ATOM 4439 C C . ASP A 1 562 ? 6.471 15.421 4.235 1.00 79.81 562 ASP A C 1
ATOM 4441 O O . ASP A 1 562 ? 6.375 15.631 3.034 1.00 79.81 562 ASP A O 1
ATOM 4445 N N . ALA A 1 563 ? 7.664 15.135 4.764 1.00 78.31 563 ALA A N 1
ATOM 4446 C CA . ALA A 1 563 ? 8.874 15.051 3.943 1.00 78.31 563 ALA A CA 1
ATOM 4447 C C . ALA A 1 563 ? 8.941 13.816 3.017 1.00 78.31 563 ALA A C 1
ATOM 4449 O O . ALA A 1 563 ? 9.847 13.742 2.180 1.00 78.31 563 ALA A O 1
ATOM 4450 N N . VAL A 1 564 ? 8.073 12.819 3.209 1.00 83.06 564 VAL A N 1
ATOM 4451 C CA . VAL A 1 564 ? 8.157 11.527 2.512 1.00 83.06 564 VAL A CA 1
ATOM 4452 C C . VAL A 1 564 ? 6.808 10.963 2.066 1.00 83.06 564 VAL A C 1
ATOM 4454 O O . VAL A 1 564 ? 6.784 10.223 1.089 1.00 83.06 564 VAL A O 1
ATOM 4457 N N . HIS A 1 565 ? 5.709 11.290 2.741 1.00 89.31 565 HIS A N 1
ATOM 4458 C CA . HIS A 1 565 ? 4.382 10.751 2.481 1.00 89.31 565 HIS A CA 1
ATOM 4459 C C . HIS A 1 565 ? 3.559 11.681 1.592 1.00 89.31 565 HIS A C 1
ATOM 4461 O O . HIS A 1 565 ? 3.507 12.897 1.799 1.00 89.31 565 HIS A O 1
ATOM 4467 N N . PHE A 1 566 ? 2.872 11.082 0.624 1.00 91.56 566 PHE A N 1
ATOM 4468 C CA . PHE A 1 566 ? 2.028 11.799 -0.322 1.00 91.56 566 PHE A CA 1
ATOM 4469 C C . PHE A 1 566 ? 0.701 12.235 0.268 1.00 91.56 566 PHE A C 1
ATOM 4471 O O . PHE A 1 566 ? 0.164 11.572 1.153 1.00 91.56 566 PHE A O 1
ATOM 4478 N N . SER A 1 567 ? 0.126 13.288 -0.299 1.00 91.31 567 SER A N 1
ATOM 4479 C CA . SER A 1 567 ? -1.277 13.634 -0.095 1.00 91.31 567 SER A CA 1
ATOM 4480 C C . SER A 1 567 ? -2.200 12.453 -0.464 1.00 91.31 567 SER A C 1
ATOM 4482 O O . SER A 1 567 ? -1.884 11.704 -1.394 1.00 91.31 567 SER A O 1
ATOM 4484 N N . PRO A 1 568 ? -3.344 12.272 0.231 1.00 94.31 568 PRO A N 1
ATOM 4485 C CA . PRO A 1 568 ? -4.242 11.126 0.044 1.00 94.31 568 PRO A CA 1
ATOM 4486 C C . PRO A 1 568 ? -4.612 10.798 -1.411 1.00 94.31 568 PRO A C 1
ATOM 4488 O O . PRO A 1 568 ? -4.679 9.622 -1.767 1.00 94.31 568 PRO A O 1
ATOM 4491 N N . TRP A 1 569 ? -4.778 11.812 -2.266 1.00 94.62 569 TRP A N 1
ATOM 4492 C CA . TRP A 1 569 ? -5.115 11.621 -3.682 1.00 94.62 569 TRP A CA 1
ATOM 4493 C C . TRP A 1 569 ? -4.048 10.860 -4.488 1.00 94.62 569 TRP A C 1
ATOM 4495 O O . TRP A 1 569 ? -4.379 10.225 -5.483 1.00 94.62 569 TRP A O 1
ATOM 4505 N N . VAL A 1 570 ? -2.775 10.859 -4.075 1.00 95.31 570 VAL A N 1
ATOM 4506 C CA . VAL A 1 570 ? -1.752 10.032 -4.740 1.00 95.31 570 VAL A CA 1
ATOM 4507 C C . VAL A 1 570 ? -2.001 8.556 -4.452 1.00 95.31 570 VAL A C 1
ATOM 4509 O O . VAL A 1 570 ? -1.898 7.728 -5.352 1.00 95.31 570 VAL A O 1
ATOM 4512 N N . TYR A 1 571 ? -2.350 8.206 -3.211 1.00 96.62 571 TYR A N 1
ATOM 4513 C CA . TYR A 1 571 ? -2.658 6.821 -2.853 1.00 96.62 571 TYR A CA 1
ATOM 4514 C C . TYR A 1 571 ? -3.961 6.340 -3.498 1.00 96.62 571 TYR A C 1
ATOM 4516 O O . TYR A 1 571 ? -4.045 5.170 -3.860 1.00 96.62 571 TYR A O 1
ATOM 4524 N N . GLU A 1 572 ? -4.943 7.227 -3.693 1.00 97.25 572 GLU A N 1
ATOM 4525 C CA . GLU A 1 572 ? -6.117 6.970 -4.543 1.00 97.25 572 GLU A CA 1
ATOM 4526 C C . GLU A 1 572 ? -5.683 6.545 -5.956 1.00 97.25 572 GLU A C 1
ATOM 4528 O O . GLU A 1 572 ? -6.081 5.482 -6.429 1.00 97.25 572 GLU A O 1
ATOM 4533 N N . GLU A 1 573 ? -4.786 7.298 -6.598 1.00 97.81 573 GLU A N 1
ATOM 4534 C CA . GLU A 1 573 ? -4.303 6.971 -7.945 1.00 97.81 573 GLU A CA 1
ATOM 4535 C C . GLU A 1 573 ? -3.446 5.702 -8.001 1.00 97.81 573 GLU A C 1
ATOM 4537 O O . GLU A 1 573 ? -3.591 4.900 -8.925 1.00 97.81 573 GLU A O 1
ATOM 4542 N N . LEU A 1 574 ? -2.602 5.460 -6.994 1.00 97.31 574 LEU A N 1
ATOM 4543 C CA . LEU A 1 574 ? -1.839 4.214 -6.891 1.00 97.31 574 LEU A CA 1
ATOM 4544 C C . LEU A 1 574 ? -2.749 2.999 -6.668 1.00 97.31 574 LEU A C 1
ATOM 4546 O O . LEU A 1 574 ? -2.469 1.930 -7.208 1.00 97.31 574 LEU A O 1
ATOM 4550 N N . ASN A 1 575 ? -3.845 3.154 -5.924 1.00 98.06 575 ASN A N 1
ATOM 4551 C CA . ASN A 1 575 ? -4.849 2.105 -5.757 1.00 98.06 575 ASN A CA 1
ATOM 4552 C C . ASN A 1 575 ? -5.659 1.877 -7.033 1.00 98.06 575 ASN A C 1
ATOM 4554 O O . ASN A 1 575 ? -5.890 0.726 -7.386 1.00 98.06 575 ASN A O 1
ATOM 4558 N N . ASN A 1 576 ? -6.016 2.931 -7.772 1.00 97.75 576 ASN A N 1
ATOM 4559 C CA . ASN A 1 576 ? -6.635 2.796 -9.093 1.00 97.75 576 ASN A CA 1
ATOM 4560 C C . ASN A 1 576 ? -5.722 2.039 -10.066 1.00 97.75 576 ASN A C 1
ATOM 4562 O O . ASN A 1 576 ? -6.171 1.115 -10.745 1.00 97.75 576 ASN A O 1
ATOM 4566 N N . LEU A 1 577 ? -4.432 2.380 -10.109 1.00 97.56 577 LEU A N 1
ATOM 4567 C CA . LEU A 1 577 ? -3.443 1.648 -10.899 1.00 97.56 577 LEU A CA 1
ATOM 4568 C C . LEU A 1 577 ? -3.359 0.178 -10.463 1.00 97.56 577 LEU A C 1
ATOM 4570 O O . LEU A 1 577 ? -3.383 -0.717 -11.306 1.00 97.56 577 LEU A O 1
ATOM 4574 N N . PHE A 1 578 ? -3.301 -0.078 -9.156 1.00 97.19 578 PHE A N 1
ATOM 4575 C CA . PHE A 1 578 ? -3.232 -1.433 -8.621 1.00 97.19 578 PHE A CA 1
ATOM 4576 C C . PHE A 1 578 ? -4.483 -2.259 -8.957 1.00 97.19 578 PHE A C 1
ATOM 4578 O O . PHE A 1 578 ? -4.356 -3.388 -9.421 1.00 97.19 578 PHE A O 1
ATOM 4585 N N . LEU A 1 579 ? -5.681 -1.682 -8.841 1.00 97.94 579 LEU A N 1
ATOM 4586 C CA . LEU A 1 579 ? -6.928 -2.323 -9.263 1.00 97.94 579 LEU A CA 1
ATOM 4587 C C . LEU A 1 579 ? -6.945 -2.600 -10.770 1.00 97.94 579 LEU A C 1
ATOM 4589 O O . LEU A 1 579 ? -7.390 -3.664 -11.171 1.00 97.94 579 LEU A O 1
ATOM 4593 N N . ASN A 1 580 ? -6.388 -1.729 -11.618 1.00 97.69 580 ASN A N 1
ATOM 4594 C CA . ASN A 1 580 ? -6.235 -2.047 -13.045 1.00 97.69 580 ASN A CA 1
ATOM 4595 C C . ASN A 1 580 ? -5.290 -3.240 -13.273 1.00 97.69 580 ASN A C 1
ATOM 4597 O O . ASN A 1 580 ? -5.553 -4.070 -14.135 1.00 97.69 580 ASN A O 1
ATOM 4601 N N . ILE A 1 581 ? -4.216 -3.374 -12.491 1.00 95.62 581 ILE A N 1
ATOM 4602 C CA . ILE A 1 581 ? -3.307 -4.531 -12.577 1.00 95.62 581 ILE A CA 1
ATOM 4603 C C . ILE A 1 581 ? -4.012 -5.821 -12.133 1.00 95.62 581 ILE A C 1
ATOM 4605 O O . ILE A 1 581 ? -3.794 -6.884 -12.726 1.00 95.62 581 ILE A O 1
ATOM 4609 N N . LEU A 1 582 ? -4.838 -5.744 -11.089 1.00 95.25 582 LEU A N 1
ATOM 4610 C CA . LEU A 1 582 ? -5.510 -6.904 -10.510 1.00 95.25 582 LEU A CA 1
ATOM 4611 C C . LEU A 1 582 ? -6.754 -7.336 -11.290 1.00 95.25 582 LEU A C 1
ATOM 4613 O O . LEU A 1 582 ? -6.870 -8.505 -11.635 1.00 95.25 582 LEU A O 1
ATOM 4617 N N . CYS A 1 583 ? -7.638 -6.392 -11.593 1.00 96.50 583 CYS A N 1
ATOM 4618 C CA . CYS A 1 583 ? -9.032 -6.639 -11.955 1.00 96.50 583 CYS A CA 1
ATOM 4619 C C . CYS A 1 583 ? -9.321 -6.625 -13.457 1.00 96.50 583 CYS A C 1
ATOM 4621 O O . CYS A 1 583 ? -10.400 -7.030 -13.882 1.00 96.50 583 CYS A O 1
ATOM 4623 N N . ASN A 1 584 ? -8.394 -6.131 -14.281 1.00 95.06 584 ASN A N 1
ATOM 4624 C CA . ASN A 1 584 ? -8.627 -6.026 -15.722 1.00 95.06 584 ASN A CA 1
ATOM 4625 C C . ASN A 1 584 ? -8.497 -7.373 -16.450 1.00 95.06 584 ASN A C 1
ATOM 4627 O O . ASN A 1 584 ? -8.972 -7.502 -17.578 1.00 95.06 584 ASN A O 1
ATOM 4631 N N . VAL A 1 585 ? -7.830 -8.361 -15.847 1.00 87.62 585 VAL A N 1
ATOM 4632 C CA . VAL A 1 585 ? -7.637 -9.681 -16.455 1.00 87.62 585 VAL A CA 1
ATOM 4633 C C . VAL A 1 585 ? -8.878 -10.517 -16.205 1.00 87.62 585 VAL A C 1
ATOM 4635 O O . VAL A 1 585 ? -9.203 -10.800 -15.058 1.00 87.62 585 VAL A O 1
ATOM 4638 N N . LYS A 1 586 ? -9.553 -10.937 -17.275 1.00 80.44 586 LYS A N 1
ATOM 4639 C CA . LYS A 1 586 ? -10.584 -11.970 -17.166 1.00 80.44 586 LYS A CA 1
ATOM 4640 C C . LYS A 1 586 ? -9.888 -13.321 -16.980 1.00 80.44 586 LYS A C 1
ATOM 4642 O O . LYS A 1 586 ? -8.945 -13.632 -17.724 1.00 80.44 586 LYS A O 1
ATOM 4647 N N . GLU A 1 587 ? -10.305 -14.055 -15.953 1.00 64.94 587 GLU A N 1
ATOM 4648 C CA . GLU A 1 587 ? -9.832 -15.420 -15.688 1.00 64.94 587 GLU A CA 1
ATOM 4649 C C . GLU A 1 587 ? -10.112 -16.354 -16.869 1.00 64.94 587 GLU A C 1
ATOM 4651 O O . GLU A 1 587 ? -11.230 -16.289 -17.439 1.00 64.94 587 GLU A O 1
#

Nearest PDB structures (foldseek):
  6cci-assembly1_A  TM=4.817E-01  e=2.445E-04  Arabidopsis thaliana
  2xkb-assembly10_K  TM=3.174E-01  e=3.046E+00  Bacillus thuringiensis serovar israelensis
  2xkb-assembly11_L  TM=3.291E-01  e=4.826E+00  Bacillus thuringiensis serovar israelensis
  8vdw-assembly1_A  TM=2.901E-01  e=8.576E+00  Veillonella parvula

Foldseek 3Di:
DVVVVPPDDPPDDDDDDDDDDPVVVCVVPVPPPDPPDDDPPVVVVVVVVVVVVVVVLVVVVVVVVVVVVVVVVCPDPVVVVVVVPDPDPVVVVLPDDDDPDVVVVVVSVVVVVVVVVVVVVVVVVVVVVVVVVVVVVVVVVVVVVVVVVVVVVVVVVVVVVVVPPPPPPPDLVPFAALLVVLAVDVVCVLLLLVQDLVQDWDWDAAQLLHTFIARSPHHGFDQDWLLLLLQLLFLAEEEEEEAPQSQLLQLQNLLCNQVRDGFQLFEDADPPQDAPGAHPVRHGSYQGQPRDGLQDCVNAPDVLRSQLQQQLEQQGHSRLLLKHFQWADDDPPPDDPLQIWTKMKGKAQQSVCVNVVPPPPPVRPDDPVVVRRRIRIYIYTYWAQADAGTFWGFGAADPCSNVSSNRHDYSVNSVVSNVCSVVSVGPDTGHPLVCLVPVCCVRVNAGQEYEYEHEDRAADALVVLLSVLLSQCVSNVNPRGAYEYEQYAAFVSCVVVVHPSLVVCCVRVCVSNVVSVHRYNSVNSNCVVLNVQLVPDPDQDQPPPNDRDLDDCVCRSHQAPDRRRGRSVVSSNVSSSVCSSRRSNDD

Secondary structure (DSSP, 8-state):
-TTGGGS--TT----------HHHHHHHHGGGS-TT-PPPHHHHHHHHHHHHHHHHHHHHHHHHHHHHHHHHH---HHHHHHHTT---THHHHTT----S-HHHHHHHHHHHHHHHHHHHHHHHHHHHHHHHHHHHHHHHHHHHHHHHHHHHHHHHHHHHHHTTS------GGGSPBHHHHHHH-GGGTTSGGGG-TTS--EEEEPTTS-EEEEBTTTBBPP---HHHHHHHHTT-EEEEEE-HHHHHHHHHHHHHHHHSSPPPSBPPPTTT-----B-TTS-B-BPPTT---TT-GGGSSSHHHHHHHHTTTTT-GGGTT-EEEEEE---TTS--GGG-EEEEEEEPPPHHHHHHT---TTGGG---GGG-----EEEEEE---BTTBPPPEEEPPP--TTTTT-----HHHHHHHHHHHHTT--SEEE-HHHHHHTHHHHHH---SEEEE--GGG-PPPHHHHHHHHHHHHHHTTTTSSEEEEEPPPP-HHHHHTT--HHHHHHHHHHHHHHHTT-EEE-HHHHTSTHHHHGGG-------TTS---S-------SSBSSSSPBPHHHHHHHHHHHHHHHHSS--

pLDDT: mean 78.16, std 19.45, range [26.72, 98.5]

Organism: NCBI:txid210454